Protein AF-A0A2D5QQC6-F1 (afdb_monomer)

Solvent-accessible surface area (backbone atoms only — not comparable to full-atom values): 22600 Å² total; per-residue (Å²): 90,95,83,71,39,59,56,68,57,72,47,79,43,77,43,68,59,94,89,40,81,74,47,81,44,78,49,66,52,70,92,42,53,77,50,35,52,74,80,36,96,44,46,84,34,50,34,31,38,30,56,65,24,43,59,40,80,89,35,53,82,43,45,42,65,76,37,64,68,91,64,77,78,57,64,73,56,48,54,53,12,51,55,52,52,50,60,74,73,42,96,61,93,65,66,60,64,65,59,44,46,57,54,28,33,55,71,55,41,37,48,46,50,36,48,35,35,73,42,38,30,29,59,21,40,38,29,47,14,12,33,30,30,40,36,36,57,81,55,97,45,38,31,40,65,26,70,40,80,72,80,70,37,50,58,80,76,45,59,30,83,88,89,45,75,48,64,68,72,53,52,47,50,20,59,67,49,34,55,34,53,74,34,71,69,42,31,49,52,38,52,52,46,36,51,48,37,53,72,76,63,61,45,52,69,63,54,51,50,52,49,52,62,52,46,73,73,46,45,88,80,42,56,72,74,54,36,52,52,53,52,56,54,48,49,50,38,49,52,41,55,69,47,46,59,60,58,26,46,64,48,52,77,77,41,82,82,83,84,81,75,76,73,81,59,75,59,63,73,52,50,42,87,26,38,36,40,39,36,39,42,34,30,28,26,67,36,27,85,60,97,54,38,66,80,42,16,32,50,48,72,45,43,35,48,77,93,40,76,59,64,67,78,44,38,17,14,22,26,21,60,25,88,91,45,77,81,34,24,33,38,40,37,41,31,34,55,55,95,57,38,36,38,35,41,40,36,56,38,54,69,86,63,49,35,62,44,76,44,76,33,29,59,88,66,68,29,34,39,32,29,43,36,31,76,83,80,70,46,75,45,81,54,33,39,32,49,30,45,36,41,34,30,75,36,35,38,82,49,87,63,29,57,30,30,33,37,42,40,33,36,28,29,22,56,59,88,83,83,133

Secondary structure (DSSP, 8-state):
-TTS-----EEEEEEEETTEEEEEEEEEPP-SHHHHHHH-S-SSSEEEEESS--SSGGGGGG-EE-SSTTS---HHHHHHHHHHHHHHH-SS---HHHHHHTTB-HHHHHHHHHHHHHTT-TTSHHHHS-SEEEEE-SSSS-BEEEE--GGG-S-SS-EETTTEEPPSS----SHHHHHHHHSHHHHHHHHHHHHHHHHHT--HHHHHHHHHHHHTTTGGGS-HHHHHHHHHHHHHHHHHHHHHHHHHHHHHTT-PPP--PPPPPGGGTS-EEEEEEEEEEEEEBT--S-S-TTTTEEEEEEEEETTEEE---EE--EEEE-SS-TTSEEEEEEEEEETTEEEEEEEEE-GGG-SSEEEE--TTTT-EEEEEEETTTTEEEEEEEEEEEEEEEEE---STT-EEEEEEEEEEE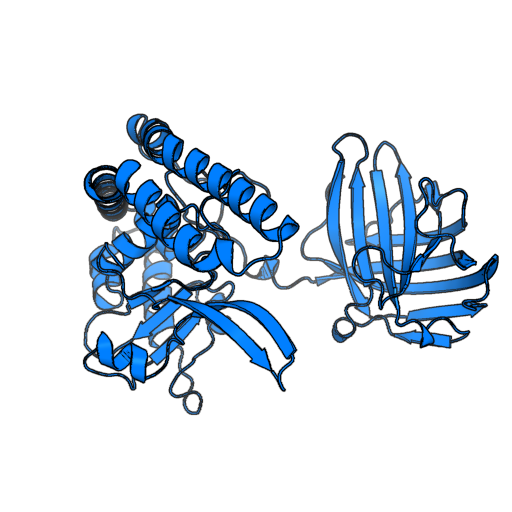ESSPPP-

Foldseek 3Di:
DVLPALEWDKDKDFDDDPNDTPAIDIDTDDPALVSCVVPAVASQFWKWFWALAALAPVRLVRIDTPHPNVDDDSVLSPQLNVLLVCCVVDPDDDPSVVSQQQEAPLLSVLLVFLVCLLFLVLQWCLNRNHQWMWTDRPDRDYIGIYGGDSPPTLADDSDHPPPDRDQSQGGHLHSVRVVLCVDPVSVVSSVVSNVCCLPPPLDLVVVLVVLVVRLVVHLVRDDPVVNVVSVVVSVSSSVSSVCSSVSNCVAPVVPPDDDDDDHDDPLLVFWDQFWKKKWKKKFFEPQPPDPDQQVGIFIDMWTGGNNDTQAFPTKGWYKYQDPVDNQKIWIWIWTDRDDQKIKIKIFIDGQVRQAFAKDWQAPVVQGIFIWMAGPVVRDIGTFKGFHTWIWGFRGGDNPGGGMTITITITGITGSDDDDD

pLDDT: mean 90.07, std 10.18, range [41.94, 98.5]

Radius of gyration: 25.65 Å; Cα contacts (8 Å, |Δi|>4): 843; chains: 1; bounding box: 66×49×63 Å

Structure (mmCIF, N/CA/C/O backbone):
data_AF-A0A2D5QQC6-F1
#
_entry.id   AF-A0A2D5QQC6-F1
#
loop_
_atom_site.group_PDB
_atom_site.id
_atom_site.type_symbol
_atom_site.label_atom_id
_atom_site.label_alt_id
_atom_site.label_comp_id
_atom_site.label_asym_id
_atom_site.label_entity_id
_atom_site.label_seq_id
_atom_site.pdbx_PDB_ins_code
_atom_site.Cartn_x
_atom_site.Cartn_y
_atom_site.Cartn_z
_atom_site.occupancy
_atom_site.B_iso_or_equiv
_atom_site.auth_seq_id
_atom_site.auth_comp_id
_atom_site.auth_asym_id
_atom_site.auth_atom_id
_atom_site.pdbx_PDB_model_num
ATOM 1 N N . ARG A 1 1 ? -14.910 -9.070 6.232 1.00 89.81 1 ARG A N 1
ATOM 2 C CA . ARG A 1 1 ? -16.342 -9.487 6.236 1.00 89.81 1 ARG A CA 1
ATOM 3 C C . ARG A 1 1 ? -16.798 -10.198 7.513 1.00 89.81 1 ARG A C 1
ATOM 5 O O . ARG A 1 1 ? -17.726 -9.690 8.118 1.00 89.81 1 ARG A O 1
ATOM 12 N N . GLN A 1 2 ? -16.225 -11.344 7.921 1.00 91.50 2 GLN A N 1
ATOM 13 C CA . GLN A 1 2 ? -16.710 -12.098 9.105 1.00 91.50 2 GLN A CA 1
ATOM 14 C C . GLN A 1 2 ? -16.711 -11.266 10.398 1.00 91.50 2 GLN A C 1
ATOM 16 O O . GLN A 1 2 ? -17.604 -11.413 11.219 1.00 91.50 2 GLN A O 1
ATOM 21 N N . VAL A 1 3 ? -15.769 -10.328 10.517 1.00 94.06 3 VAL A N 1
ATOM 22 C CA . VAL A 1 3 ? -15.649 -9.399 11.651 1.00 94.06 3 VAL A CA 1
ATOM 23 C C . VAL A 1 3 ? -16.558 -8.164 11.587 1.00 94.06 3 VAL A C 1
ATOM 25 O O . VAL A 1 3 ? -16.373 -7.240 12.370 1.00 94.06 3 VAL A O 1
ATOM 28 N N . GLY A 1 4 ? -17.512 -8.107 10.651 1.00 92.44 4 GLY A N 1
ATOM 29 C CA . GLY A 1 4 ? -18.480 -7.004 10.540 1.00 92.44 4 GLY A CA 1
ATOM 30 C C . GLY A 1 4 ? -18.023 -5.789 9.722 1.00 92.44 4 GLY A C 1
ATOM 31 O O . GLY A 1 4 ? -18.845 -4.937 9.396 1.00 92.44 4 GLY A O 1
ATOM 32 N N . ILE A 1 5 ? -16.755 -5.734 9.297 1.00 94.88 5 ILE A N 1
ATOM 33 C CA . ILE A 1 5 ? -16.263 -4.631 8.454 1.00 94.88 5 ILE A CA 1
ATOM 34 C C . ILE A 1 5 ? -16.926 -4.625 7.069 1.00 94.88 5 ILE A C 1
ATOM 36 O O . ILE A 1 5 ? -17.025 -5.667 6.394 1.00 94.88 5 ILE A O 1
ATOM 40 N N . VAL A 1 6 ? -17.325 -3.435 6.618 1.00 95.12 6 VAL A N 1
ATOM 41 C CA . VAL A 1 6 ? -17.791 -3.191 5.247 1.00 95.12 6 VAL A CA 1
ATOM 42 C C . VAL A 1 6 ? -16.640 -3.511 4.300 1.00 95.12 6 VAL A C 1
ATOM 44 O O . VAL A 1 6 ? -15.568 -2.933 4.396 1.00 95.12 6 VAL A O 1
ATOM 47 N N . SER A 1 7 ? -16.817 -4.502 3.428 1.00 96.19 7 SER A N 1
ATOM 48 C CA . SER A 1 7 ? -15.734 -4.979 2.560 1.00 96.19 7 SER A CA 1
ATOM 49 C C . SER A 1 7 ? -16.267 -5.558 1.245 1.00 96.19 7 SER A C 1
ATOM 51 O O . SER A 1 7 ? -17.350 -6.168 1.248 1.00 96.19 7 SER A O 1
ATOM 53 N N . PRO A 1 8 ? -15.533 -5.380 0.126 1.00 96.38 8 PRO A N 1
ATOM 54 C CA . PRO A 1 8 ? -15.863 -5.968 -1.170 1.00 96.38 8 PRO A CA 1
ATOM 55 C C . PRO A 1 8 ? -16.069 -7.479 -1.094 1.00 96.38 8 PRO A C 1
ATOM 57 O O . PRO A 1 8 ? -15.429 -8.190 -0.316 1.00 96.38 8 PRO A O 1
ATOM 60 N N . ARG A 1 9 ? -16.978 -7.994 -1.921 1.00 95.50 9 ARG A N 1
ATOM 61 C CA . ARG A 1 9 ? -17.029 -9.426 -2.228 1.00 95.50 9 ARG A CA 1
ATOM 62 C C . ARG A 1 9 ? -15.970 -9.762 -3.275 1.00 95.50 9 ARG A C 1
ATOM 64 O O . ARG A 1 9 ? -15.625 -8.925 -4.103 1.00 95.50 9 ARG A O 1
ATOM 71 N N . CYS A 1 10 ? -15.524 -11.008 -3.275 1.00 95.00 10 CYS A N 1
ATOM 72 C CA . CYS A 1 10 ? -14.714 -11.564 -4.347 1.00 95.00 10 CYS A CA 1
ATOM 73 C C . CYS A 1 10 ? -15.135 -13.006 -4.648 1.00 95.00 10 CYS A C 1
ATOM 75 O O . CYS A 1 10 ? -15.747 -13.679 -3.810 1.00 95.00 10 CYS A O 1
ATOM 77 N N . ASN A 1 11 ? -14.821 -13.455 -5.857 1.00 94.50 11 ASN A N 1
ATOM 78 C CA . ASN A 1 11 ? -14.920 -14.835 -6.324 1.00 94.50 11 ASN A CA 1
ATOM 79 C C . ASN A 1 11 ? -13.856 -15.086 -7.399 1.00 94.50 11 ASN A C 1
ATOM 81 O O . ASN A 1 11 ? -13.225 -14.148 -7.880 1.00 94.50 11 ASN A O 1
ATOM 85 N N . PHE A 1 12 ? -13.691 -16.340 -7.807 1.00 95.19 12 PHE A N 1
ATOM 86 C CA . PHE A 1 12 ? -12.912 -16.678 -8.995 1.00 95.19 12 PHE A CA 1
ATOM 87 C C . PHE A 1 12 ? -13.788 -16.640 -10.252 1.00 95.19 12 PHE A C 1
ATOM 89 O O . PHE A 1 12 ? -15.004 -16.852 -10.179 1.00 95.19 12 PHE A O 1
ATOM 96 N N . ALA A 1 13 ? -13.164 -16.366 -11.394 1.00 94.69 13 ALA A N 1
ATOM 97 C CA . ALA A 1 13 ? -13.768 -16.420 -12.717 1.00 94.69 13 ALA A CA 1
ATOM 98 C C . ALA A 1 13 ? -12.761 -16.977 -13.731 1.00 94.69 13 ALA A C 1
ATOM 100 O O . ALA A 1 13 ? -11.603 -16.571 -13.728 1.00 94.69 13 ALA A O 1
ATOM 101 N N . HIS A 1 14 ? -13.212 -17.853 -14.628 1.00 93.81 14 HIS A N 1
ATOM 102 C CA . HIS A 1 14 ? -12.428 -18.295 -15.783 1.00 93.81 14 HIS A CA 1
ATOM 103 C C . HIS A 1 14 ? -12.762 -17.407 -16.982 1.00 93.81 14 HIS A C 1
ATOM 105 O O . HIS A 1 14 ? -13.928 -17.300 -17.377 1.00 93.81 14 HIS A O 1
ATOM 111 N N . VAL A 1 15 ? -11.765 -16.701 -17.515 1.00 94.75 15 VAL A N 1
ATOM 112 C CA . VAL A 1 15 ? -11.970 -15.626 -18.492 1.00 94.75 15 VAL A CA 1
ATOM 113 C C . VAL A 1 15 ? -11.635 -16.081 -19.909 1.00 94.75 15 VAL A C 1
ATOM 115 O O . VAL A 1 15 ? -10.527 -16.528 -20.192 1.00 94.75 15 VAL A O 1
ATOM 118 N N . TYR A 1 16 ? -12.585 -15.860 -20.822 1.00 94.88 16 TYR A N 1
ATOM 119 C CA . TYR A 1 16 ? -12.421 -16.054 -22.262 1.00 94.88 16 TYR A CA 1
ATOM 120 C C . TYR A 1 16 ? -12.662 -14.738 -23.007 1.00 94.88 16 TYR A C 1
ATOM 122 O O . TYR A 1 16 ? -13.670 -14.067 -22.776 1.00 94.88 16 TYR A O 1
ATOM 130 N N . ILE A 1 17 ? -11.773 -14.377 -23.937 1.00 96.12 17 ILE A N 1
ATOM 131 C CA . ILE A 1 17 ? -11.934 -13.205 -24.813 1.00 96.12 17 ILE A CA 1
ATOM 132 C C . ILE A 1 17 ? -11.792 -13.665 -26.262 1.00 96.12 17 ILE A C 1
ATOM 134 O O . ILE A 1 17 ? -10.731 -14.134 -26.660 1.00 96.12 17 ILE A O 1
ATOM 138 N N . ASN A 1 18 ? -12.853 -13.509 -27.065 1.00 96.88 18 ASN A N 1
ATOM 139 C CA . ASN A 1 18 ? -12.906 -13.977 -28.460 1.00 96.88 18 ASN A CA 1
ATOM 140 C C . ASN A 1 18 ? -12.480 -15.451 -28.602 1.00 96.88 18 ASN A C 1
ATOM 142 O O . ASN A 1 18 ? -11.606 -15.773 -29.404 1.00 96.88 18 ASN A O 1
ATOM 146 N N . ASP A 1 19 ? -13.061 -16.318 -27.768 1.00 95.12 19 ASP A N 1
ATOM 147 C CA . ASP A 1 19 ? -12.779 -17.761 -27.698 1.00 95.12 19 ASP A CA 1
ATOM 148 C C . ASP A 1 19 ? -11.336 -18.136 -27.307 1.00 95.12 19 ASP A C 1
ATOM 150 O O . ASP A 1 19 ? -10.975 -19.312 -27.315 1.00 95.12 19 ASP A O 1
ATOM 154 N N . ARG A 1 20 ? -10.504 -17.160 -26.922 1.00 95.00 20 ARG A N 1
ATOM 155 C CA . ARG A 1 20 ? -9.181 -17.401 -26.345 1.00 95.00 20 ARG A CA 1
ATOM 156 C C . ARG A 1 20 ? -9.286 -17.476 -24.828 1.00 95.00 20 ARG A C 1
ATOM 158 O O . ARG A 1 20 ? -9.841 -16.569 -24.214 1.00 95.00 20 ARG A O 1
ATOM 165 N N . ASP A 1 21 ? -8.725 -18.534 -24.259 1.00 91.00 21 ASP A N 1
ATOM 166 C CA . ASP A 1 21 ? -8.597 -18.731 -22.816 1.00 91.00 21 ASP A CA 1
ATOM 167 C C . ASP A 1 21 ? -7.512 -17.805 -22.238 1.00 91.00 21 ASP A C 1
ATOM 169 O O . ASP A 1 21 ? -6.391 -17.764 -22.755 1.00 91.00 21 ASP A O 1
ATOM 173 N N . TYR A 1 22 ? -7.864 -17.029 -21.212 1.00 90.88 22 TYR A N 1
ATOM 174 C CA . TYR A 1 22 ? -6.952 -16.164 -20.454 1.00 90.88 22 TYR A CA 1
ATOM 175 C C . TYR A 1 22 ? -6.676 -16.703 -19.040 1.00 90.88 22 TYR A C 1
ATOM 177 O O . TYR A 1 22 ? -5.851 -16.129 -18.332 1.00 90.88 22 TYR A O 1
ATOM 185 N N . GLY A 1 23 ? -7.327 -17.797 -18.639 1.00 90.62 23 GLY A N 1
ATOM 186 C CA . GLY A 1 23 ? -7.147 -18.456 -17.351 1.00 90.62 23 GLY A CA 1
ATOM 187 C C . GLY A 1 23 ? -8.045 -17.924 -16.234 1.00 90.62 23 GLY A C 1
ATOM 188 O O . GLY A 1 23 ? -9.077 -17.278 -16.462 1.00 90.62 23 GLY A O 1
ATOM 189 N N . ILE A 1 24 ? -7.647 -18.239 -15.002 1.00 92.19 24 ILE A N 1
ATOM 190 C CA . ILE A 1 24 ? -8.373 -17.903 -13.776 1.00 92.19 24 ILE A CA 1
ATOM 191 C C . ILE A 1 24 ? -8.017 -16.492 -13.302 1.00 92.19 24 ILE A C 1
ATOM 193 O O . ILE A 1 24 ? -6.852 -16.130 -13.177 1.00 92.19 24 ILE A O 1
ATOM 197 N N . PHE A 1 25 ? -9.045 -15.713 -12.978 1.00 93.62 25 PHE A N 1
ATOM 198 C CA . PHE A 1 25 ? -8.956 -14.374 -12.406 1.00 93.62 25 PHE A CA 1
ATOM 199 C C . PHE A 1 25 ? -9.717 -14.306 -11.085 1.00 93.62 25 PHE A C 1
ATOM 201 O O . PHE A 1 25 ? -10.705 -15.014 -10.876 1.00 93.62 25 PHE A O 1
ATOM 208 N N . VAL A 1 26 ? -9.317 -13.376 -10.218 1.00 93.69 26 VAL A N 1
ATOM 209 C CA . VAL A 1 26 ? -10.146 -12.949 -9.088 1.00 93.69 26 VAL A CA 1
ATOM 210 C C . VAL A 1 26 ? -11.068 -11.828 -9.560 1.00 93.69 26 VAL A C 1
ATOM 212 O O . VAL A 1 26 ? -10.629 -10.749 -9.953 1.00 93.69 26 VAL A O 1
ATOM 215 N N . GLN A 1 27 ? -12.372 -12.070 -9.507 1.00 95.69 27 GLN A N 1
ATOM 216 C CA . GLN A 1 27 ? -13.390 -11.054 -9.714 1.00 95.69 27 GLN A CA 1
ATOM 217 C C . GLN A 1 27 ? -13.673 -10.366 -8.378 1.00 95.69 27 GLN A C 1
ATOM 219 O O . GLN A 1 27 ? -14.272 -10.948 -7.474 1.00 95.69 27 GLN A O 1
ATOM 224 N N . VAL A 1 28 ? -13.245 -9.111 -8.257 1.00 96.06 28 VAL A N 1
ATOM 225 C CA . VAL A 1 28 ? -13.461 -8.285 -7.064 1.00 96.06 28 VAL A CA 1
ATOM 226 C C . VAL A 1 28 ? -14.602 -7.305 -7.314 1.00 96.06 28 VAL A C 1
ATOM 228 O O . VAL A 1 28 ? -14.688 -6.657 -8.358 1.00 96.06 28 VAL A O 1
ATOM 231 N N . GLU A 1 29 ? -15.511 -7.197 -6.353 1.00 96.69 29 GLU A N 1
ATOM 232 C CA . GLU A 1 29 ? -16.622 -6.261 -6.411 1.00 96.69 29 GLU A CA 1
ATOM 233 C C . GLU A 1 29 ? -16.129 -4.809 -6.393 1.00 96.69 29 GLU A C 1
ATOM 235 O O . GLU A 1 29 ? -15.423 -4.384 -5.482 1.00 96.69 29 GLU A O 1
ATOM 240 N N . SER A 1 30 ? -16.555 -4.013 -7.374 1.00 94.81 30 SER A N 1
ATOM 241 C CA . SER A 1 30 ? -16.247 -2.584 -7.384 1.00 94.81 30 SER A CA 1
ATOM 242 C C . SER A 1 30 ? -17.011 -1.837 -6.288 1.00 94.81 30 SER A C 1
ATOM 244 O O . SER A 1 30 ? -18.243 -1.898 -6.226 1.00 94.81 30 SER A O 1
ATOM 246 N N . VAL A 1 31 ? -16.297 -1.036 -5.498 1.00 95.88 31 VAL A N 1
ATOM 247 C CA . VAL A 1 31 ? -16.889 -0.136 -4.498 1.00 95.88 31 VAL A CA 1
ATOM 248 C C . VAL A 1 31 ? -17.497 1.077 -5.207 1.00 95.88 31 VAL A C 1
ATOM 250 O O . VAL A 1 31 ? -16.844 2.078 -5.479 1.00 95.88 31 VAL A O 1
ATOM 253 N N . LYS A 1 32 ? -18.765 0.941 -5.599 1.00 93.56 32 LYS A N 1
ATOM 254 C CA . LYS A 1 32 ? -19.583 1.970 -6.266 1.00 93.56 32 LYS A CA 1
ATOM 255 C C . LYS A 1 32 ? -20.976 2.013 -5.638 1.00 93.56 32 LYS A C 1
ATOM 257 O O . LYS A 1 32 ? -21.285 1.211 -4.761 1.00 93.56 32 LYS A O 1
ATOM 262 N N . LYS A 1 33 ? -21.870 2.875 -6.139 1.00 92.62 33 LYS A N 1
ATOM 263 C CA . LYS A 1 33 ? -23.250 3.020 -5.628 1.00 92.62 33 LYS A CA 1
ATOM 264 C C . LYS A 1 33 ? -23.975 1.691 -5.317 1.00 92.62 33 LYS A C 1
ATOM 266 O O . LYS A 1 33 ? -24.584 1.616 -4.257 1.00 92.62 33 LYS A O 1
ATOM 271 N N . PRO A 1 34 ? -23.921 0.623 -6.148 1.00 94.06 34 PRO A N 1
ATOM 272 C CA . PRO A 1 34 ? -24.571 -0.650 -5.807 1.00 94.06 34 PRO A CA 1
ATOM 273 C C . PRO A 1 34 ? -23.999 -1.337 -4.560 1.00 94.06 34 PRO A C 1
ATOM 275 O O . PRO A 1 34 ? -24.757 -1.919 -3.788 1.00 94.06 34 PRO A O 1
ATOM 278 N N . PHE A 1 35 ? -22.681 -1.260 -4.362 1.00 95.88 35 PHE A N 1
ATOM 279 C CA . PHE A 1 35 ? -22.026 -1.732 -3.147 1.00 95.88 35 PHE A CA 1
ATOM 280 C C . PHE A 1 35 ? -22.485 -0.901 -1.946 1.00 95.88 35 PHE A C 1
ATOM 282 O O . PHE A 1 35 ? -22.924 -1.465 -0.949 1.00 95.88 35 PHE A O 1
ATOM 289 N N . LEU A 1 36 ? -22.456 0.430 -2.075 1.00 94.44 36 LEU A N 1
ATOM 290 C CA . LEU A 1 36 ? -22.806 1.353 -0.993 1.00 94.44 36 LEU A CA 1
ATOM 291 C C . LEU A 1 36 ? -24.255 1.152 -0.523 1.00 94.44 36 LEU A C 1
ATOM 293 O O . LEU A 1 36 ? -24.480 0.958 0.665 1.00 94.44 36 LEU A O 1
ATOM 297 N N . LYS A 1 37 ? -25.217 1.027 -1.450 1.00 92.94 37 LYS A N 1
ATOM 298 C CA . LYS A 1 37 ? -26.640 0.745 -1.144 1.00 92.94 37 LYS A CA 1
ATOM 299 C C . LYS A 1 37 ? -26.881 -0.525 -0.331 1.00 92.94 37 LYS A C 1
ATOM 301 O O . LYS A 1 37 ? -27.972 -0.713 0.196 1.00 92.94 37 LYS A O 1
ATOM 306 N N . ARG A 1 38 ? -25.923 -1.456 -0.305 1.00 92.69 38 ARG A N 1
ATOM 307 C CA . ARG A 1 38 ? -26.055 -2.697 0.462 1.00 92.69 38 ARG A CA 1
ATOM 308 C C . ARG A 1 38 ? -25.719 -2.511 1.940 1.00 92.69 38 ARG A C 1
ATOM 310 O O . ARG A 1 38 ? -26.203 -3.297 2.749 1.00 92.69 38 ARG A O 1
ATOM 317 N N . PHE A 1 39 ? -24.873 -1.541 2.269 1.00 91.00 39 PHE A N 1
ATOM 318 C CA . PHE A 1 39 ? -24.354 -1.343 3.623 1.00 91.00 39 PHE A CA 1
ATOM 319 C C . PHE A 1 39 ? -24.833 -0.043 4.263 1.00 91.00 39 PHE A C 1
ATOM 321 O O . PHE A 1 39 ? -24.924 0.017 5.483 1.00 91.00 39 PHE A O 1
ATOM 328 N N . PHE A 1 40 ? -25.167 0.959 3.453 1.00 90.44 40 PHE A N 1
ATOM 329 C CA . PHE A 1 40 ? -25.510 2.302 3.901 1.00 90.44 40 PHE A CA 1
ATOM 330 C C . PHE A 1 40 ? -26.911 2.684 3.432 1.00 90.44 40 PHE A C 1
ATOM 332 O O . PHE A 1 40 ? -27.372 2.231 2.379 1.00 90.44 40 PHE A O 1
ATOM 339 N N . GLU A 1 41 ? -27.584 3.518 4.224 1.00 84.31 41 GLU A N 1
ATOM 340 C CA . GLU A 1 41 ? -28.902 4.060 3.873 1.00 84.31 41 GLU A CA 1
ATOM 341 C C . GLU A 1 41 ? -28.794 4.960 2.637 1.00 84.31 41 GLU A C 1
ATOM 343 O O . GLU A 1 41 ? -29.549 4.795 1.676 1.00 84.31 41 GLU A O 1
ATOM 348 N N . GLU A 1 42 ? -27.787 5.834 2.633 1.00 85.00 42 GLU A N 1
ATOM 349 C CA . GLU A 1 42 ? -27.465 6.722 1.524 1.00 85.00 42 GLU A CA 1
ATOM 350 C C . GLU A 1 42 ? -26.280 6.180 0.727 1.00 85.00 42 GLU A C 1
ATOM 352 O O . GLU A 1 42 ? -25.241 5.815 1.276 1.00 85.00 42 GLU A O 1
ATOM 357 N N . ALA A 1 43 ? -26.420 6.145 -0.598 1.00 88.31 43 ALA A N 1
ATOM 358 C CA . ALA A 1 43 ? -25.377 5.680 -1.522 1.00 88.31 43 ALA A CA 1
ATOM 359 C C . ALA A 1 43 ? -24.819 6.784 -2.429 1.00 88.31 43 ALA A C 1
ATOM 361 O O . ALA A 1 43 ? -24.002 6.504 -3.311 1.00 88.31 43 ALA A O 1
ATOM 362 N N . ASP A 1 44 ? -25.310 8.008 -2.239 1.00 87.31 44 ASP A N 1
ATOM 363 C CA . ASP A 1 44 ? -24.882 9.217 -2.941 1.00 87.31 44 ASP A CA 1
ATOM 364 C C . ASP A 1 44 ? -23.955 10.089 -2.069 1.00 87.31 44 ASP A C 1
ATOM 366 O O . ASP A 1 44 ? -23.652 11.222 -2.440 1.00 87.31 44 ASP A O 1
ATOM 370 N N . GLY A 1 45 ? -23.480 9.551 -0.940 1.00 91.75 45 GLY A N 1
ATOM 371 C CA . GLY A 1 45 ? -22.485 10.173 -0.073 1.00 91.75 45 GLY A CA 1
ATOM 372 C C . GLY A 1 45 ? -21.094 10.268 -0.707 1.00 91.75 45 GLY A C 1
ATOM 373 O O . GLY A 1 45 ? -20.894 9.974 -1.895 1.00 91.75 45 GLY A O 1
ATOM 374 N N . LEU A 1 46 ? -20.114 10.692 0.086 1.00 94.25 46 LEU A N 1
ATOM 375 C CA . LEU A 1 46 ? -18.760 10.980 -0.383 1.00 94.25 46 LEU A CA 1
ATOM 376 C C . LEU A 1 46 ? -17.863 9.759 -0.169 1.00 94.25 46 LEU A C 1
ATOM 378 O O . LEU A 1 46 ? -17.599 9.352 0.956 1.00 94.25 46 LEU A O 1
ATOM 382 N N . LEU A 1 47 ? -17.410 9.155 -1.265 1.00 96.31 47 LEU A N 1
ATOM 383 C CA . LEU A 1 47 ? -16.456 8.054 -1.261 1.00 96.31 47 LEU A CA 1
ATOM 384 C C . LEU A 1 47 ? -15.093 8.585 -1.684 1.00 96.31 47 LEU A C 1
ATOM 386 O O . LEU A 1 47 ? -14.974 9.158 -2.767 1.00 96.31 47 LEU A O 1
ATOM 390 N N . TYR A 1 48 ? -14.071 8.317 -0.886 1.00 97.50 48 TYR A N 1
ATOM 391 C CA . TYR A 1 48 ? -12.687 8.646 -1.199 1.00 97.50 48 TYR A CA 1
ATOM 392 C C . TYR A 1 48 ? -11.850 7.375 -1.238 1.00 97.50 48 TYR A C 1
ATOM 394 O O . TYR A 1 48 ? -12.036 6.482 -0.419 1.00 97.50 48 TYR A O 1
ATOM 402 N N . GLU A 1 49 ? -10.931 7.290 -2.190 1.00 97.88 49 GLU A N 1
ATOM 403 C CA . GLU A 1 49 ? -9.848 6.308 -2.208 1.00 97.88 49 GLU A CA 1
ATOM 404 C C . GLU A 1 49 ? -8.584 6.978 -1.674 1.00 97.88 49 GLU A C 1
ATOM 406 O O . GLU A 1 49 ? -8.224 8.067 -2.130 1.00 97.88 49 GLU A O 1
ATOM 411 N N . GLY A 1 50 ? -7.937 6.331 -0.710 1.00 95.81 50 GLY A N 1
ATOM 412 C CA . GLY A 1 50 ? -6.623 6.715 -0.226 1.00 95.81 50 GLY A CA 1
ATOM 413 C C . GLY A 1 50 ? -5.535 5.979 -0.999 1.00 95.81 50 GLY A C 1
ATOM 414 O O . GLY A 1 50 ? -5.543 4.751 -1.089 1.00 95.81 50 GLY A O 1
ATOM 415 N N . THR A 1 51 ? -4.591 6.730 -1.554 1.00 89.44 51 THR A N 1
ATOM 416 C CA . THR A 1 51 ? -3.375 6.203 -2.175 1.00 89.44 51 THR A CA 1
ATOM 417 C C . THR A 1 51 ? -2.206 6.962 -1.595 1.00 89.44 51 THR A C 1
ATOM 419 O O . THR A 1 51 ? -1.931 8.084 -2.019 1.00 89.44 51 THR A O 1
ATOM 422 N N . ILE A 1 52 ? -1.539 6.358 -0.609 1.00 89.50 52 ILE A N 1
ATOM 423 C CA . ILE A 1 52 ? -0.529 7.057 0.189 1.00 89.50 52 ILE A CA 1
ATOM 424 C C . ILE A 1 52 ? -1.144 8.351 0.766 1.00 89.50 52 ILE A C 1
ATOM 426 O O . ILE A 1 52 ? -0.693 9.473 0.531 1.00 89.50 52 ILE A O 1
ATOM 430 N N . SER A 1 53 ? -2.260 8.176 1.466 1.00 93.69 53 SER A N 1
ATOM 431 C CA . SER A 1 53 ? -3.140 9.225 1.952 1.00 93.69 53 SER A CA 1
ATOM 432 C C . SER A 1 53 ? -3.338 9.137 3.447 1.00 93.69 53 SER A C 1
ATOM 434 O O . SER A 1 53 ? -3.621 8.075 3.995 1.00 93.69 53 SER A O 1
ATOM 436 N N . ASP A 1 54 ? -3.249 10.283 4.107 1.00 95.31 54 ASP A N 1
ATOM 437 C CA . ASP A 1 54 ? -3.363 10.368 5.554 1.00 95.31 54 ASP A CA 1
ATOM 438 C C . ASP A 1 54 ? -4.098 11.640 5.980 1.00 95.31 54 ASP A C 1
ATOM 440 O O . ASP A 1 54 ? -4.137 12.628 5.243 1.00 95.31 54 ASP A O 1
ATOM 444 N N . PHE A 1 55 ? -4.671 11.626 7.182 1.00 96.19 55 PHE A N 1
ATOM 445 C CA . PHE A 1 55 ? -5.478 12.724 7.721 1.00 96.19 55 PHE A CA 1
ATOM 446 C C . PHE A 1 55 ? -4.591 13.801 8.348 1.00 96.19 55 PHE A C 1
ATOM 448 O O . PHE A 1 55 ? -4.622 14.053 9.547 1.00 96.19 55 PHE A O 1
ATOM 455 N N . ARG A 1 56 ? -3.767 14.419 7.506 1.00 93.44 56 ARG A N 1
ATOM 456 C CA . ARG A 1 56 ? -2.931 15.582 7.818 1.00 93.44 56 ARG A CA 1
ATOM 457 C C . ARG A 1 56 ? -3.224 16.646 6.779 1.00 93.44 56 ARG A C 1
ATOM 459 O O . ARG A 1 56 ? -3.347 16.300 5.605 1.00 93.44 56 ARG A O 1
ATOM 466 N N . THR A 1 57 ? -3.319 17.915 7.167 1.00 90.94 57 THR A N 1
ATOM 467 C CA . THR A 1 57 ? -3.776 18.994 6.273 1.00 90.94 57 THR A CA 1
ATOM 468 C C . THR A 1 57 ? -3.035 19.015 4.932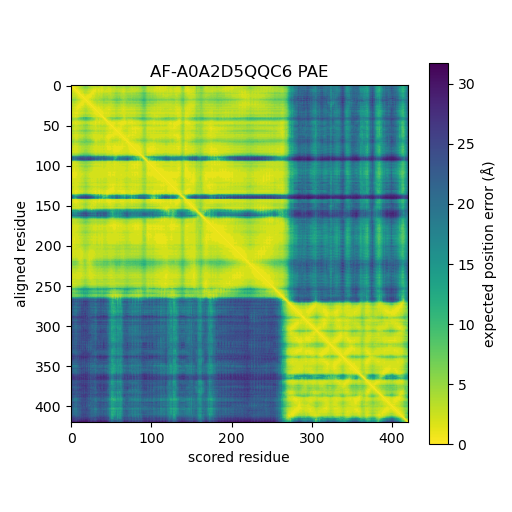 1.00 90.94 57 THR A C 1
ATOM 470 O O . THR A 1 57 ? -3.675 19.105 3.884 1.00 90.94 57 THR A O 1
ATOM 473 N N . ASP A 1 58 ? -1.711 18.839 4.940 1.00 88.25 58 ASP A N 1
ATOM 474 C CA . ASP A 1 58 ? -0.898 18.847 3.716 1.00 88.25 58 ASP A CA 1
ATOM 475 C C . ASP A 1 58 ? -1.077 17.588 2.844 1.00 88.25 58 ASP A C 1
ATOM 477 O O . ASP A 1 58 ? -0.759 17.604 1.657 1.00 88.25 58 ASP A O 1
ATOM 481 N N . TRP A 1 59 ? -1.606 16.497 3.402 1.00 92.38 59 TRP A N 1
ATOM 482 C CA . TRP A 1 59 ? -1.788 15.208 2.725 1.00 92.38 59 TRP A CA 1
ATOM 483 C C . TRP A 1 59 ? -3.170 15.027 2.108 1.00 92.38 59 TRP A C 1
ATOM 485 O O . TRP A 1 59 ? -3.349 14.123 1.292 1.00 92.38 59 TRP A O 1
ATOM 495 N N . LEU A 1 60 ? -4.144 15.880 2.439 1.00 92.56 60 LEU A N 1
ATOM 496 C CA . LEU A 1 60 ? -5.533 15.711 1.995 1.00 92.56 60 LEU A CA 1
ATOM 497 C C . LEU A 1 60 ? -5.679 15.677 0.464 1.00 92.56 60 LEU A C 1
ATOM 499 O O . LEU A 1 60 ? -6.562 15.001 -0.055 1.00 92.56 60 LEU A O 1
ATOM 503 N N . GLY A 1 61 ? -4.769 16.329 -0.268 1.00 89.19 61 GLY A N 1
ATOM 504 C CA . GLY A 1 61 ? -4.745 16.315 -1.735 1.00 89.19 61 GLY A CA 1
ATOM 505 C C . GLY A 1 61 ? -4.406 14.960 -2.373 1.00 89.19 61 GLY A C 1
ATOM 506 O O . GLY A 1 61 ? -4.530 14.821 -3.587 1.00 89.19 61 GLY A O 1
ATOM 507 N N . THR A 1 62 ? -3.975 13.970 -1.588 1.00 91.12 62 THR A N 1
ATOM 508 C CA . THR A 1 62 ? -3.691 12.606 -2.072 1.00 91.12 62 THR A CA 1
ATOM 509 C C . THR A 1 62 ? -4.945 11.732 -2.158 1.00 91.12 62 THR A C 1
ATOM 511 O O . THR A 1 62 ? -4.942 10.734 -2.876 1.00 91.12 62 THR A O 1
ATOM 514 N N . PHE A 1 63 ? -6.033 12.104 -1.474 1.00 95.50 63 PHE A N 1
ATOM 515 C CA . PHE A 1 63 ? -7.293 11.374 -1.556 1.00 95.50 63 PHE A CA 1
ATOM 516 C C . PHE A 1 63 ? -7.977 11.627 -2.897 1.00 95.50 63 PHE A C 1
ATOM 518 O O . PHE A 1 63 ? -8.159 12.767 -3.330 1.00 95.50 63 PHE A O 1
ATOM 525 N N . ARG A 1 64 ? -8.448 10.556 -3.536 1.00 95.44 64 ARG A N 1
ATOM 526 C CA . ARG A 1 64 ? -9.240 10.647 -4.761 1.00 95.44 64 ARG A CA 1
ATOM 527 C C . ARG A 1 64 ? -10.714 10.434 -4.462 1.00 95.44 64 ARG A C 1
ATOM 529 O O . ARG A 1 64 ? -11.128 9.324 -4.142 1.00 95.44 64 ARG A O 1
ATOM 536 N N . GLN A 1 65 ? -11.528 11.464 -4.663 1.00 95.31 65 GLN A N 1
ATOM 537 C CA . GLN A 1 65 ? -12.982 11.330 -4.593 1.00 95.31 65 GLN A CA 1
ATOM 538 C C . GLN A 1 65 ? -13.499 10.443 -5.748 1.00 95.31 65 GLN A C 1
ATOM 540 O O . GLN A 1 65 ? -13.078 10.586 -6.896 1.00 95.31 65 GLN A O 1
ATOM 545 N N . LYS A 1 66 ? -14.377 9.484 -5.436 1.00 94.38 66 LYS A N 1
ATOM 546 C CA . LYS A 1 66 ? -14.909 8.439 -6.339 1.00 94.38 66 LYS A CA 1
ATOM 547 C C . LYS A 1 66 ? -16.414 8.554 -6.593 1.00 94.38 66 LYS A C 1
ATOM 549 O O . LYS A 1 66 ? -16.968 7.813 -7.407 1.00 94.38 66 LYS A O 1
ATOM 554 N N . THR A 1 67 ? -17.092 9.442 -5.875 1.00 92.50 67 THR A N 1
ATOM 555 C CA . THR A 1 67 ? -18.502 9.805 -6.065 1.00 92.50 67 THR A CA 1
ATOM 556 C C . THR A 1 67 ? -18.622 11.321 -6.108 1.00 92.50 67 THR A C 1
ATOM 558 O O . THR A 1 67 ? -17.795 12.014 -5.533 1.00 92.50 67 THR A O 1
ATOM 561 N N . ASN A 1 68 ? -19.634 11.860 -6.791 1.00 90.50 68 ASN A N 1
ATOM 562 C CA . ASN A 1 68 ? -19.842 13.313 -6.894 1.00 90.50 68 ASN A CA 1
ATOM 563 C C . ASN A 1 68 ? -18.582 14.066 -7.390 1.00 90.50 68 ASN A C 1
ATOM 565 O O . ASN A 1 68 ? -18.257 15.139 -6.895 1.00 90.50 68 ASN A O 1
ATOM 569 N N . GLU A 1 69 ? -17.839 13.472 -8.336 1.00 90.38 69 GLU A N 1
ATOM 570 C CA . GLU A 1 69 ? -16.544 13.979 -8.838 1.00 90.38 69 GLU A CA 1
ATOM 571 C C . GLU A 1 69 ? -16.645 15.368 -9.503 1.00 90.38 69 GLU A C 1
ATOM 573 O O . GLU A 1 69 ? -15.647 16.066 -9.655 1.00 90.38 69 GLU A O 1
ATOM 578 N N . ASP A 1 70 ? -17.850 15.784 -9.890 1.00 92.19 70 ASP A N 1
ATOM 579 C CA . ASP A 1 70 ? -18.172 17.112 -10.414 1.00 92.19 70 ASP A CA 1
ATOM 580 C C . ASP A 1 70 ? -18.286 18.197 -9.326 1.00 92.19 70 ASP A C 1
ATOM 582 O O . ASP A 1 70 ? -18.258 19.388 -9.639 1.00 92.19 70 ASP A O 1
ATOM 586 N N . MET A 1 71 ? -18.372 17.797 -8.055 1.00 91.75 71 MET A N 1
ATOM 587 C CA . MET A 1 71 ? -18.399 18.664 -6.875 1.00 91.75 71 MET A CA 1
ATOM 588 C C . MET A 1 71 ? -17.379 18.164 -5.837 1.00 91.75 71 MET A C 1
ATOM 590 O O . MET A 1 71 ? -17.765 17.620 -4.797 1.00 91.75 71 MET A O 1
ATOM 594 N N . PRO A 1 72 ? -16.070 18.302 -6.116 1.00 92.12 72 PRO A N 1
ATOM 595 C CA . PRO A 1 72 ? -15.038 17.833 -5.206 1.00 92.12 72 PRO A CA 1
ATOM 596 C C . PRO A 1 72 ? -15.056 18.628 -3.897 1.00 92.12 72 PRO A C 1
ATOM 598 O O . PRO A 1 72 ? -15.168 19.856 -3.902 1.00 92.12 72 PRO A O 1
ATOM 601 N N . THR A 1 73 ? -14.908 17.928 -2.778 1.00 93.62 73 THR A N 1
ATOM 602 C CA . THR A 1 73 ? -14.771 18.523 -1.445 1.00 93.62 73 THR A CA 1
ATOM 603 C C . THR A 1 73 ? -13.869 17.652 -0.581 1.00 93.62 73 THR A C 1
ATOM 605 O O . THR A 1 73 ? -13.899 16.430 -0.692 1.00 93.62 73 THR A O 1
ATOM 608 N N . ASP A 1 74 ? -13.077 18.273 0.289 1.00 94.19 74 ASP A N 1
ATOM 609 C CA . ASP A 1 74 ? -12.281 17.588 1.311 1.00 94.19 74 ASP A CA 1
ATOM 610 C C . ASP A 1 74 ? -12.763 17.890 2.736 1.00 94.19 74 ASP A C 1
ATOM 612 O O . ASP A 1 74 ? -12.101 17.507 3.696 1.00 94.19 74 ASP A O 1
ATOM 616 N N . GLU A 1 75 ? -13.913 18.555 2.886 1.00 93.81 75 GLU A N 1
ATOM 617 C CA . GLU A 1 75 ? -14.430 19.016 4.179 1.00 93.81 75 GLU A CA 1
ATOM 618 C C . GLU A 1 75 ? -14.506 17.899 5.242 1.00 93.81 75 GLU A C 1
ATOM 620 O O . GLU A 1 75 ? -13.976 18.118 6.335 1.00 93.81 75 GLU A O 1
ATOM 625 N N . PRO A 1 76 ? -15.037 16.688 4.955 1.00 93.38 76 PRO A N 1
ATOM 626 C CA . PRO A 1 76 ? -15.055 15.608 5.945 1.00 93.38 76 PRO A CA 1
ATOM 627 C C . PRO A 1 76 ? -13.645 15.136 6.330 1.00 93.38 76 PRO A C 1
ATOM 629 O O . PRO A 1 76 ? -13.342 14.954 7.509 1.00 93.38 76 PRO A O 1
ATOM 632 N N . LEU A 1 77 ? -12.746 14.997 5.349 1.00 96.12 77 LEU A N 1
ATOM 633 C CA . LEU A 1 77 ? -11.361 14.574 5.584 1.00 96.12 77 LEU A CA 1
ATOM 634 C C . LEU A 1 77 ? -10.599 15.615 6.418 1.00 96.12 77 LEU A C 1
ATOM 636 O O . LEU A 1 77 ? -9.830 15.271 7.316 1.00 96.12 77 LEU A O 1
ATOM 640 N N . ARG A 1 78 ? -10.850 16.900 6.148 1.00 96.06 78 ARG A N 1
ATOM 641 C CA . ARG A 1 78 ? -10.282 18.033 6.877 1.00 96.06 78 ARG A CA 1
ATOM 642 C C . ARG A 1 78 ? -10.769 18.091 8.318 1.00 96.06 78 ARG A C 1
ATOM 644 O O . ARG A 1 78 ? -9.976 18.437 9.186 1.00 96.06 78 ARG A O 1
ATOM 651 N N . ALA A 1 79 ? -12.024 17.730 8.583 1.00 94.69 79 ALA A N 1
ATOM 652 C CA . ALA A 1 79 ? -12.543 17.647 9.945 1.00 94.69 79 ALA A CA 1
ATOM 653 C C . ALA A 1 79 ? -11.764 16.617 10.784 1.00 94.69 79 ALA A C 1
ATOM 655 O O . ALA A 1 79 ? -11.388 16.920 11.914 1.00 94.69 79 ALA A O 1
ATOM 656 N N . ILE A 1 80 ? -11.440 15.446 10.213 1.00 95.62 80 ILE A N 1
ATOM 657 C CA . ILE A 1 80 ? -10.567 14.463 10.878 1.00 95.62 80 ILE A CA 1
ATOM 658 C C . ILE A 1 80 ? -9.171 15.055 11.095 1.00 95.62 80 ILE A C 1
ATOM 660 O O . ILE A 1 80 ? -8.667 15.018 12.214 1.00 95.62 80 ILE A O 1
ATOM 664 N N . ALA A 1 81 ? -8.557 15.623 10.051 1.00 96.38 81 ALA A N 1
ATOM 665 C CA . ALA A 1 81 ? -7.203 16.172 10.147 1.00 96.38 81 ALA A CA 1
ATOM 666 C C . ALA A 1 81 ? -7.083 17.245 11.240 1.00 96.38 81 ALA A C 1
ATOM 668 O O . ALA A 1 81 ? -6.139 17.218 12.019 1.00 96.38 81 ALA A O 1
ATOM 669 N N . GLN A 1 82 ? -8.076 18.131 11.362 1.00 95.00 82 GLN A N 1
ATOM 670 C CA . GLN A 1 82 ? -8.108 19.158 12.405 1.00 95.00 82 GLN A CA 1
ATOM 671 C C . GLN A 1 82 ? -8.202 18.572 13.816 1.00 95.00 82 GLN A C 1
ATOM 673 O O . GLN A 1 82 ? -7.575 19.101 14.727 1.00 95.00 82 GLN A O 1
ATOM 678 N N . ILE A 1 83 ? -8.974 17.499 14.019 1.00 94.56 83 ILE A N 1
ATOM 679 C CA . ILE A 1 83 ? -9.039 16.817 15.320 1.00 94.56 83 ILE A CA 1
ATOM 680 C C . ILE A 1 83 ? -7.666 16.243 15.681 1.00 94.56 83 ILE A C 1
ATOM 682 O O . ILE A 1 83 ? -7.196 16.454 16.795 1.00 94.56 83 ILE A O 1
ATOM 686 N N . LEU A 1 84 ? -7.012 15.568 14.731 1.00 95.12 84 LEU A N 1
ATOM 687 C CA . LEU A 1 84 ? -5.693 14.973 14.949 1.00 95.12 84 LEU A CA 1
ATOM 688 C C . LEU A 1 84 ? -4.613 16.041 15.194 1.00 95.12 84 LEU A C 1
ATOM 690 O O . LEU A 1 84 ? -3.826 15.898 16.119 1.00 95.12 84 LEU A O 1
ATOM 694 N N . GLU A 1 85 ? -4.602 17.134 14.429 1.00 93.00 85 GLU A N 1
ATOM 695 C CA . GLU A 1 85 ? -3.655 18.246 14.610 1.00 93.00 85 GLU A CA 1
ATOM 696 C C . GLU A 1 85 ? -3.852 18.956 15.961 1.00 93.00 85 GLU A C 1
ATOM 698 O O . GLU A 1 85 ? -2.881 19.238 16.661 1.00 93.00 85 GLU A O 1
ATOM 703 N N . ASN A 1 86 ? -5.103 19.179 16.383 1.00 91.25 86 ASN A N 1
ATOM 704 C CA . ASN A 1 86 ? -5.403 19.784 17.684 1.00 91.25 86 ASN A CA 1
ATOM 705 C C . ASN A 1 86 ? -4.939 18.920 18.866 1.00 91.25 86 ASN A C 1
ATOM 707 O O . ASN A 1 86 ? -4.541 19.477 19.888 1.00 91.25 86 ASN A O 1
ATOM 711 N N . GLU A 1 87 ? -4.999 17.591 18.745 1.00 89.69 87 GLU A N 1
ATOM 712 C CA . GLU A 1 87 ? -4.466 16.668 19.757 1.00 89.69 87 GLU A CA 1
ATOM 713 C C . GLU A 1 87 ? -2.941 16.795 19.872 1.00 89.69 87 GLU A C 1
ATOM 715 O O . GLU A 1 87 ? -2.399 16.785 20.973 1.00 89.69 87 GLU A O 1
ATOM 720 N N . GLN A 1 88 ? -2.242 16.977 18.747 1.00 84.19 88 GLN A N 1
ATOM 721 C CA . GLN A 1 88 ? -0.784 17.132 18.728 1.00 84.19 88 GLN A CA 1
ATOM 722 C C . GLN A 1 88 ? -0.311 18.479 19.300 1.00 84.19 88 GLN A C 1
ATOM 724 O O . GLN A 1 88 ? 0.757 18.539 19.909 1.00 84.19 88 GLN A O 1
ATOM 729 N N . ASP A 1 89 ? -1.089 19.547 19.104 1.00 81.00 89 ASP A N 1
ATOM 730 C CA . ASP A 1 89 ? -0.735 20.918 19.502 1.00 81.00 89 ASP A CA 1
ATOM 731 C C . ASP A 1 89 ? -1.185 21.292 20.932 1.00 81.00 89 ASP A C 1
ATOM 733 O O . ASP A 1 89 ? -0.817 22.353 21.450 1.00 81.00 89 ASP A O 1
ATOM 737 N N . SER A 1 90 ? -2.015 20.467 21.579 1.00 70.50 90 SER A N 1
ATOM 738 C CA . SER A 1 90 ? -2.642 20.783 22.866 1.00 70.50 90 SER A CA 1
ATOM 739 C C . SER A 1 90 ? -1.859 20.228 24.061 1.00 70.50 90 SER A C 1
ATOM 741 O O . SER A 1 90 ? -1.754 19.024 24.250 1.00 70.50 90 SER A O 1
ATOM 743 N N . ASP A 1 91 ? -1.435 21.110 24.974 1.00 62.44 91 ASP A N 1
ATOM 744 C CA . ASP A 1 91 ? -0.932 20.726 26.309 1.00 62.44 91 ASP A CA 1
ATOM 745 C C . ASP A 1 91 ? -2.048 20.201 27.248 1.00 62.44 91 ASP A C 1
ATOM 747 O O . ASP A 1 91 ? -1.788 19.814 28.392 1.00 62.44 91 ASP A O 1
ATOM 751 N N . GLN A 1 92 ? -3.313 20.260 26.816 1.00 59.44 92 GLN A N 1
ATOM 752 C CA . GLN A 1 92 ? -4.475 19.782 27.567 1.00 59.44 92 GLN A CA 1
ATOM 753 C C . GLN A 1 92 ? -4.979 18.472 26.971 1.00 59.44 92 GLN A C 1
ATOM 755 O O . GLN A 1 92 ? -5.237 18.411 25.772 1.00 59.44 92 GLN A O 1
ATOM 760 N N . GLU A 1 93 ? -5.181 17.475 27.831 1.00 58.88 93 GLU A N 1
ATOM 761 C CA . GLU A 1 93 ? -5.827 16.204 27.499 1.00 58.88 93 GLU A CA 1
ATOM 762 C C . GLU A 1 93 ? -7.235 16.481 26.944 1.00 58.88 93 GLU A C 1
ATOM 764 O O . GLU A 1 93 ? -8.151 16.860 27.684 1.00 58.88 93 GLU A O 1
ATOM 769 N N . GLN A 1 94 ? -7.391 16.376 25.622 1.00 67.75 94 GLN A N 1
ATOM 770 C CA . GLN A 1 94 ? -8.694 16.396 24.968 1.00 67.75 94 GLN A CA 1
ATOM 771 C C . GLN A 1 94 ? -9.257 14.974 24.963 1.00 67.75 94 GLN A C 1
ATOM 773 O O . GLN A 1 94 ? -8.527 13.984 24.967 1.00 67.75 94 GLN A O 1
ATOM 778 N N . ASP A 1 95 ? -10.584 14.854 24.957 1.00 87.88 95 ASP A N 1
ATOM 779 C CA . ASP A 1 95 ? -11.227 13.561 24.729 1.00 87.88 95 ASP A CA 1
ATOM 780 C C . ASP A 1 95 ? -11.151 13.229 23.228 1.00 87.88 95 ASP A C 1
ATOM 782 O O . ASP A 1 95 ? -12.119 13.410 22.483 1.00 87.88 95 ASP A O 1
ATOM 786 N N . LEU A 1 96 ? -9.959 12.804 22.785 1.00 92.38 96 LEU A N 1
ATOM 787 C CA . LEU A 1 96 ? -9.648 12.443 21.399 1.00 92.38 96 LEU A CA 1
ATOM 788 C C . LEU A 1 96 ? -10.670 11.452 20.839 1.00 92.38 96 LEU A C 1
ATOM 790 O O . LEU A 1 96 ? -11.135 11.608 19.711 1.00 92.38 96 LEU A O 1
ATOM 794 N N . LEU A 1 97 ? -11.040 10.440 21.631 1.00 93.62 97 LEU A N 1
ATOM 795 C CA . LEU A 1 97 ? -11.995 9.423 21.205 1.00 93.62 97 LEU A CA 1
ATOM 796 C C . LEU A 1 97 ? -13.365 10.047 20.960 1.00 93.62 97 LEU A C 1
ATOM 798 O O . LEU A 1 97 ? -13.938 9.796 19.912 1.00 93.62 97 LEU A O 1
ATOM 802 N N . SER A 1 98 ? -13.878 10.882 21.864 1.00 92.50 98 SER A N 1
ATOM 803 C CA . SER A 1 98 ? -15.163 11.568 21.661 1.00 92.50 98 SER A CA 1
ATOM 804 C C . SER A 1 98 ? -15.144 12.509 20.450 1.00 92.50 98 SER A C 1
ATOM 806 O O . SER A 1 98 ? -16.102 12.549 19.675 1.00 92.50 98 SER A O 1
ATOM 808 N N . ALA A 1 99 ? -14.036 13.225 20.231 1.00 93.19 99 ALA A N 1
ATOM 809 C CA . ALA A 1 99 ? -13.872 14.073 19.054 1.00 93.19 99 ALA A CA 1
ATOM 810 C C . ALA A 1 99 ? -13.884 13.247 17.756 1.00 93.19 99 ALA A C 1
ATOM 812 O O . ALA A 1 99 ? -14.629 13.571 16.831 1.00 93.19 99 ALA A O 1
ATOM 813 N N . LEU A 1 100 ? -13.127 12.149 17.696 1.00 94.25 100 LEU A N 1
ATOM 814 C CA . LEU A 1 100 ? -13.091 11.260 16.532 1.00 94.25 100 LEU A CA 1
ATOM 815 C C . LEU A 1 100 ? -14.410 10.513 16.317 1.00 94.25 100 LEU A C 1
ATOM 817 O O . LEU A 1 100 ? -14.838 10.380 15.175 1.00 94.25 100 LEU A O 1
ATOM 821 N N . ASP A 1 101 ? -15.095 10.098 17.383 1.00 92.56 101 ASP A N 1
ATOM 822 C CA . ASP A 1 101 ? -16.415 9.453 17.325 1.00 92.56 101 ASP A CA 1
ATOM 823 C C . ASP A 1 101 ? -17.467 10.387 16.697 1.00 92.56 101 ASP A C 1
ATOM 825 O O . ASP A 1 101 ? -18.460 9.936 16.138 1.00 92.56 101 ASP A O 1
ATOM 829 N N . SER A 1 102 ? -17.247 11.706 16.693 1.00 91.94 102 SER A N 1
ATOM 830 C CA . SER A 1 102 ? -18.137 12.634 15.985 1.00 91.94 102 SER A CA 1
ATOM 831 C C . SER A 1 102 ? -17.992 12.609 14.454 1.00 91.94 102 SER A C 1
ATOM 833 O O . SER A 1 102 ? -18.888 13.091 13.757 1.00 91.94 102 SER A O 1
ATOM 835 N N . VAL A 1 103 ? -16.900 12.041 13.922 1.00 93.75 103 VAL A N 1
ATOM 836 C CA . VAL A 1 103 ? -16.558 12.074 12.486 1.00 93.75 103 VAL A CA 1
ATOM 837 C C . VAL A 1 103 ? -16.231 10.708 11.865 1.00 93.75 103 VAL A C 1
ATOM 839 O O . VAL A 1 103 ? -16.385 10.564 10.656 1.00 93.75 103 VAL A O 1
ATOM 842 N N . ILE A 1 104 ? -15.821 9.698 12.639 1.00 94.69 104 ILE A N 1
ATOM 843 C CA . ILE A 1 104 ? -15.401 8.359 12.173 1.00 94.69 104 ILE A CA 1
ATOM 844 C C . ILE A 1 104 ? -16.096 7.274 12.981 1.00 94.69 104 ILE A C 1
ATOM 846 O O . ILE A 1 104 ? -16.239 7.413 14.193 1.00 94.69 104 ILE A O 1
ATOM 850 N N . ASP A 1 105 ? -16.449 6.163 12.327 1.00 94.62 105 ASP A N 1
ATOM 851 C CA . ASP A 1 105 ? -17.017 4.997 13.009 1.00 94.62 105 ASP A CA 1
ATOM 852 C C . ASP A 1 105 ? -15.908 4.283 13.747 1.00 94.62 105 ASP A C 1
ATOM 854 O O . ASP A 1 105 ? -15.207 3.453 13.170 1.00 94.62 105 ASP A O 1
ATOM 858 N N . LEU A 1 106 ? -15.688 4.671 15.007 1.00 94.62 106 LEU A N 1
ATOM 859 C CA . LEU A 1 106 ? -14.565 4.165 15.782 1.00 94.62 106 LEU A CA 1
ATOM 860 C C . LEU A 1 106 ? -14.675 2.660 16.015 1.00 94.62 106 LEU A C 1
ATOM 862 O O . LEU A 1 106 ? -13.648 1.985 16.000 1.00 94.62 106 LEU A O 1
ATOM 866 N N . GLU A 1 107 ? -15.881 2.107 16.180 1.00 94.94 107 GLU A N 1
ATOM 867 C CA . GLU A 1 107 ? -16.035 0.656 16.309 1.00 94.94 107 GLU A CA 1
ATOM 868 C C . GLU A 1 107 ? -15.590 -0.047 15.019 1.00 94.94 107 GLU A C 1
ATOM 870 O O . GLU A 1 107 ? -14.757 -0.960 15.057 1.00 94.94 107 GLU A O 1
ATOM 875 N N . GLN A 1 108 ? -16.095 0.395 13.864 1.00 95.31 108 GLN A N 1
ATOM 876 C CA . GLN A 1 108 ? -15.697 -0.169 12.574 1.00 95.31 108 GLN A CA 1
ATOM 877 C C . GLN A 1 108 ? -14.219 0.083 12.271 1.00 95.31 108 GLN A C 1
ATOM 879 O O . GLN A 1 108 ? -13.570 -0.782 11.681 1.00 95.31 108 GLN A O 1
ATOM 884 N N . PHE A 1 109 ? -13.668 1.219 12.699 1.00 97.56 109 PHE A N 1
ATOM 885 C CA . PHE A 1 109 ? -12.267 1.562 12.506 1.00 97.56 109 PHE A CA 1
ATOM 886 C C . PHE A 1 109 ? -11.336 0.655 13.318 1.00 97.56 109 PHE A C 1
ATOM 888 O O . PHE A 1 109 ? -10.397 0.104 12.747 1.00 97.56 109 PHE A O 1
ATOM 895 N N . PHE A 1 110 ? -11.607 0.408 14.606 1.00 98.31 110 PHE A N 1
ATOM 896 C CA . PHE A 1 110 ? -10.798 -0.532 15.395 1.00 98.31 110 PHE A CA 1
ATOM 897 C C . PHE A 1 110 ? -10.852 -1.952 14.814 1.00 98.31 110 PHE A C 1
ATOM 899 O O . PHE A 1 110 ? -9.825 -2.627 14.748 1.00 98.31 110 PHE A O 1
ATOM 906 N N . ARG A 1 111 ? -12.019 -2.395 14.319 1.00 98.38 111 ARG A N 1
ATOM 907 C CA . ARG A 1 111 ? -12.160 -3.685 13.616 1.00 98.38 111 ARG A CA 1
ATOM 908 C C . ARG A 1 111 ? -11.382 -3.720 12.300 1.00 98.38 111 ARG A C 1
ATOM 910 O O . ARG A 1 111 ? -10.788 -4.744 11.972 1.00 98.38 111 ARG A O 1
ATOM 917 N N . PHE A 1 112 ? -11.406 -2.635 11.531 1.00 98.31 112 PHE A N 1
ATOM 918 C CA . PHE A 1 112 ? -10.643 -2.494 10.293 1.00 98.31 112 PHE A CA 1
ATOM 919 C C . PHE A 1 112 ? -9.140 -2.587 10.576 1.00 98.31 112 PHE A C 1
ATOM 921 O O . PHE A 1 112 ? -8.464 -3.454 10.027 1.00 98.31 112 PHE A O 1
ATOM 928 N N . TRP A 1 113 ? -8.653 -1.778 11.513 1.00 98.25 113 TRP A N 1
ATOM 929 C CA . TRP A 1 113 ? -7.243 -1.692 11.866 1.00 98.25 113 TRP A CA 1
ATOM 930 C C . TRP A 1 113 ? -6.696 -2.998 12.455 1.00 98.25 113 TRP A C 1
ATOM 932 O O . TRP A 1 113 ? -5.672 -3.499 11.996 1.00 98.25 113 TRP A O 1
ATOM 942 N N . ALA A 1 114 ? -7.404 -3.609 13.411 1.00 98.00 114 ALA A N 1
ATOM 943 C CA . ALA A 1 114 ? -6.993 -4.893 13.978 1.00 98.00 114 ALA A CA 1
ATOM 944 C C . ALA A 1 114 ? -6.949 -6.006 12.916 1.00 98.00 114 ALA A C 1
ATOM 946 O O . ALA A 1 114 ? -6.084 -6.878 12.978 1.00 98.00 114 ALA A O 1
ATOM 947 N N . MET A 1 115 ? -7.850 -5.976 11.926 1.00 97.88 115 MET A N 1
ATOM 948 C CA . MET A 1 115 ? -7.830 -6.935 10.821 1.00 97.88 115 MET A CA 1
ATOM 949 C C . MET A 1 115 ? -6.658 -6.689 9.864 1.00 97.88 115 MET A C 1
ATOM 951 O O . MET A 1 115 ? -6.029 -7.667 9.472 1.00 97.88 115 MET A O 1
ATOM 955 N N . GLU A 1 116 ? -6.334 -5.434 9.521 1.00 95.94 116 GLU A N 1
ATOM 956 C CA . GLU A 1 116 ? -5.144 -5.109 8.713 1.00 95.94 116 GLU A CA 1
ATOM 957 C C . GLU A 1 116 ? -3.868 -5.657 9.359 1.00 95.94 116 GLU A C 1
ATOM 959 O O . GLU A 1 116 ? -3.082 -6.328 8.691 1.00 95.94 116 GLU A O 1
ATOM 964 N N . THR A 1 117 ? -3.692 -5.443 10.667 1.00 94.19 117 THR A N 1
ATOM 965 C CA . THR A 1 117 ? -2.564 -6.006 11.420 1.00 94.19 117 THR A CA 1
ATOM 966 C C . THR A 1 117 ? -2.568 -7.535 11.369 1.00 94.19 117 THR A C 1
ATOM 968 O O . THR A 1 117 ? -1.556 -8.153 11.042 1.00 94.19 117 THR A O 1
ATOM 971 N N . LEU A 1 118 ? -3.712 -8.161 11.663 1.00 95.19 118 LEU A N 1
ATOM 972 C CA . LEU A 1 118 ? -3.817 -9.611 11.813 1.00 95.19 118 LEU A CA 1
ATOM 973 C C . LEU A 1 118 ? -3.485 -10.379 10.523 1.00 95.19 118 LEU A C 1
ATOM 975 O O . LEU A 1 118 ? -2.875 -11.445 10.604 1.00 95.19 118 LEU A O 1
ATOM 979 N N . ILE A 1 119 ? -3.843 -9.838 9.352 1.00 95.38 119 ILE A N 1
ATOM 980 C CA . ILE A 1 119 ? -3.535 -10.434 8.037 1.00 95.38 119 ILE A CA 1
ATOM 981 C C . ILE A 1 119 ? -2.200 -9.956 7.446 1.00 95.38 119 ILE A C 1
ATOM 983 O O . ILE A 1 119 ? -1.909 -10.271 6.294 1.00 95.38 119 ILE A O 1
ATOM 987 N N . ALA A 1 120 ? -1.401 -9.192 8.197 1.00 93.81 120 ALA A N 1
ATOM 988 C CA . ALA A 1 120 ? -0.162 -8.575 7.720 1.00 93.81 120 ALA A CA 1
ATOM 989 C C . ALA A 1 120 ? -0.353 -7.675 6.487 1.00 93.81 120 ALA A C 1
ATOM 991 O O . ALA A 1 120 ? 0.443 -7.715 5.549 1.00 93.81 120 ALA A O 1
ATOM 992 N N . HIS A 1 121 ? -1.408 -6.855 6.461 1.00 93.69 121 HIS A N 1
ATOM 993 C CA . HIS A 1 121 ? -1.635 -5.911 5.369 1.00 93.69 121 HIS A CA 1
ATOM 994 C C . HIS A 1 121 ? -0.690 -4.708 5.462 1.00 93.69 121 HIS A C 1
ATOM 996 O O . HIS A 1 121 ? -1.058 -3.611 5.880 1.00 93.69 121 HIS A O 1
ATOM 1002 N N . TRP A 1 122 ? 0.559 -4.930 5.066 1.00 89.38 122 TRP A N 1
ATOM 1003 C CA . TRP A 1 122 ? 1.624 -3.939 5.166 1.00 89.38 122 TRP A CA 1
ATOM 1004 C C . TRP A 1 122 ? 1.399 -2.703 4.286 1.00 89.38 122 TRP A C 1
ATOM 1006 O O . TRP A 1 122 ? 1.740 -1.595 4.688 1.00 89.38 122 TRP A O 1
ATOM 1016 N N . ASP A 1 123 ? 0.787 -2.874 3.111 1.00 90.56 123 ASP A N 1
ATOM 1017 C CA . ASP A 1 123 ? 0.444 -1.776 2.199 1.00 90.56 123 ASP A CA 1
ATOM 1018 C C . ASP A 1 123 ? -0.973 -1.216 2.445 1.00 90.56 123 ASP A C 1
ATOM 1020 O O . ASP A 1 123 ? -1.554 -0.581 1.572 1.00 90.56 123 ASP A O 1
ATOM 1024 N N . GLY A 1 124 ? -1.561 -1.488 3.615 1.00 94.06 124 GLY A N 1
ATOM 1025 C CA . GLY A 1 124 ? -2.860 -0.959 4.042 1.00 94.06 124 GLY A CA 1
ATOM 1026 C C . GLY A 1 124 ? -2.775 0.450 4.645 1.00 94.06 124 GLY A C 1
ATOM 1027 O O . GLY A 1 124 ? -1.719 1.096 4.619 1.00 94.06 124 GLY A O 1
ATOM 1028 N N . TYR A 1 125 ? -3.862 0.944 5.249 1.00 96.12 125 TYR A N 1
ATOM 1029 C CA . TYR A 1 125 ? -3.861 2.273 5.880 1.00 96.12 125 TYR A CA 1
ATOM 1030 C C . TYR A 1 125 ? -2.908 2.300 7.077 1.00 96.12 125 TYR A C 1
ATOM 1032 O O . TYR A 1 125 ? -2.045 3.177 7.175 1.00 96.12 125 TYR A O 1
ATOM 1040 N N . ALA A 1 126 ? -3.018 1.306 7.960 1.00 93.69 126 ALA A N 1
ATOM 1041 C CA . ALA A 1 126 ? -2.192 1.213 9.155 1.00 93.69 126 ALA A CA 1
ATOM 1042 C C . ALA A 1 126 ? -0.701 0.997 8.841 1.00 93.69 126 ALA A C 1
ATOM 1044 O O . ALA A 1 126 ? 0.150 1.477 9.589 1.00 93.69 126 ALA A O 1
ATOM 1045 N N . GLY A 1 127 ? -0.375 0.284 7.757 1.00 89.94 127 GLY A N 1
ATOM 1046 C CA . GLY A 1 127 ? 1.004 -0.071 7.396 1.00 89.94 127 GLY A CA 1
ATOM 1047 C C . GLY A 1 127 ? 1.697 0.920 6.452 1.00 89.94 127 GLY A C 1
ATOM 1048 O O . GLY A 1 127 ? 2.878 1.219 6.636 1.00 89.94 127 GLY A O 1
ATOM 1049 N N . ASN A 1 128 ? 0.973 1.492 5.485 1.00 89.56 128 ASN A N 1
ATOM 1050 C CA . ASN A 1 128 ? 1.537 2.405 4.487 1.00 89.56 128 ASN A CA 1
ATOM 1051 C C . ASN A 1 128 ? 0.645 3.600 4.130 1.00 89.56 128 ASN A C 1
ATOM 1053 O O . ASN A 1 128 ? 0.930 4.317 3.170 1.00 89.56 128 ASN A O 1
ATOM 1057 N N . THR A 1 129 ? -0.439 3.854 4.860 1.00 93.81 129 THR A N 1
ATOM 1058 C CA . THR A 1 129 ? -1.414 4.892 4.486 1.00 93.81 129 THR A CA 1
ATOM 1059 C C . THR A 1 129 ? -2.003 4.658 3.084 1.00 93.81 129 THR A C 1
ATOM 1061 O O . THR A 1 129 ? -2.306 5.598 2.362 1.00 93.81 129 THR A O 1
ATOM 1064 N N . ASN A 1 130 ? -2.135 3.404 2.647 1.00 92.69 130 ASN A N 1
ATOM 1065 C CA . ASN A 1 130 ? -2.503 3.046 1.273 1.00 92.69 130 ASN A CA 1
ATOM 1066 C C . ASN A 1 130 ? -3.633 1.996 1.239 1.00 92.69 130 ASN A C 1
ATOM 1068 O O . ASN A 1 130 ? -4.074 1.529 2.283 1.00 92.69 130 ASN A O 1
ATOM 1072 N N . ASN A 1 131 ? -4.156 1.681 0.050 1.00 95.81 131 ASN A N 1
ATOM 1073 C CA . ASN A 1 131 ? -5.123 0.601 -0.193 1.00 95.81 131 ASN A CA 1
ATOM 1074 C C . ASN A 1 131 ? -6.370 0.606 0.710 1.00 95.81 131 ASN A C 1
ATOM 1076 O O . ASN A 1 131 ? -6.851 -0.428 1.174 1.00 95.81 131 ASN A O 1
ATOM 1080 N N . PHE A 1 132 ? -6.972 1.777 0.899 1.00 98.06 132 PHE A N 1
ATOM 1081 C CA . PHE A 1 132 ? -8.241 1.900 1.609 1.00 98.06 132 PHE A CA 1
ATOM 1082 C C . PHE A 1 132 ? -9.193 2.850 0.888 1.00 98.06 132 PHE A C 1
ATOM 1084 O O . PHE A 1 132 ? -8.786 3.734 0.132 1.00 98.06 132 PHE A O 1
ATOM 1091 N N . LEU A 1 133 ? -10.486 2.677 1.142 1.00 98.19 133 LEU A N 1
ATOM 1092 C CA . LEU A 1 133 ? -11.487 3.699 0.883 1.00 98.19 133 LEU A CA 1
ATOM 1093 C C . LEU A 1 133 ? -12.084 4.176 2.202 1.00 98.19 133 LEU A C 1
ATOM 1095 O O . LEU A 1 133 ? -12.103 3.443 3.189 1.00 98.19 133 LEU A O 1
ATOM 1099 N N . ILE A 1 134 ? -12.623 5.386 2.194 1.00 97.12 134 ILE A N 1
ATOM 1100 C CA . ILE A 1 134 ? -13.410 5.931 3.295 1.00 97.12 134 ILE A CA 1
ATOM 1101 C C . ILE A 1 134 ? -14.705 6.516 2.737 1.00 97.12 134 ILE A C 1
ATOM 1103 O O . ILE A 1 134 ? -14.695 7.205 1.712 1.00 97.12 134 ILE A O 1
ATOM 1107 N N . TYR A 1 135 ? -15.827 6.172 3.364 1.00 96.25 135 TYR A N 1
ATOM 1108 C CA . TYR A 1 135 ? -17.155 6.582 2.923 1.00 96.25 135 TYR A CA 1
ATOM 1109 C C . TYR A 1 135 ? -17.869 7.399 3.995 1.00 96.25 135 TYR A C 1
ATOM 1111 O O . TYR A 1 135 ? -18.010 6.935 5.125 1.00 96.25 135 TYR A O 1
ATOM 1119 N N . ASP A 1 136 ? -18.345 8.580 3.615 1.00 92.88 136 ASP A N 1
ATOM 1120 C CA . ASP A 1 136 ? -19.241 9.429 4.397 1.00 92.88 136 ASP A CA 1
ATOM 1121 C C . ASP A 1 136 ? -20.676 9.273 3.871 1.00 92.88 136 ASP A C 1
ATOM 1123 O O . ASP A 1 136 ? -20.964 9.636 2.725 1.00 92.88 136 ASP A O 1
ATOM 1127 N N . ASP A 1 137 ? -21.577 8.731 4.698 1.00 82.25 137 ASP A N 1
ATOM 1128 C CA . ASP A 1 137 ? -22.988 8.531 4.343 1.00 82.25 137 ASP A CA 1
ATOM 1129 C C . ASP A 1 137 ? -23.903 9.730 4.647 1.00 82.25 137 ASP A C 1
ATOM 1131 O O . ASP A 1 137 ? -25.111 9.636 4.428 1.00 82.25 137 ASP A O 1
ATOM 1135 N N . THR A 1 138 ? -23.337 10.877 5.051 1.00 69.94 138 THR A N 1
ATOM 1136 C CA . THR A 1 138 ? -23.996 12.178 5.294 1.00 69.94 138 THR A CA 1
ATOM 1137 C C . THR A 1 138 ? -24.844 12.306 6.569 1.00 69.94 138 THR A C 1
ATOM 1139 O O . THR A 1 138 ? -25.465 13.352 6.792 1.00 69.94 138 THR A O 1
ATOM 1142 N N . ARG A 1 139 ? -24.865 11.298 7.451 1.00 66.44 139 ARG A N 1
ATOM 1143 C CA . ARG A 1 139 ? -25.493 11.395 8.785 1.00 66.44 139 ARG A CA 1
ATOM 1144 C C . ARG A 1 139 ? -24.506 11.938 9.835 1.00 66.44 139 ARG A C 1
ATOM 1146 O O . ARG A 1 139 ? -23.297 11.834 9.649 1.00 66.44 139 ARG A O 1
ATOM 1153 N N . PRO A 1 140 ? -24.985 12.539 10.947 1.00 53.97 140 PRO A N 1
ATOM 1154 C CA . PRO A 1 140 ? -24.106 12.903 12.055 1.00 53.97 140 PRO A CA 1
ATOM 1155 C C . PRO A 1 140 ? -23.531 11.620 12.663 1.00 53.97 140 PRO A C 1
ATOM 1157 O O . PRO A 1 140 ? -24.257 10.864 13.310 1.00 53.97 140 PRO A O 1
ATOM 1160 N N . GLY A 1 141 ? -22.244 11.399 12.403 1.00 60.19 141 GLY A N 1
ATOM 1161 C CA . GLY A 1 141 ? -21.554 10.135 12.598 1.00 60.19 141 GLY A CA 1
ATOM 1162 C C . GLY A 1 141 ? -21.805 9.179 11.424 1.00 60.19 141 GLY A C 1
ATOM 1163 O O . GLY A 1 141 ? -22.946 8.888 11.089 1.00 60.19 141 GLY A O 1
ATOM 1164 N N . GLN A 1 142 ? -20.811 8.630 10.745 1.00 72.81 142 GLN A N 1
ATOM 1165 C CA . GLN A 1 142 ? -19.422 8.436 11.119 1.00 72.81 142 GLN A CA 1
ATOM 1166 C C . GLN A 1 142 ? -18.767 7.823 9.866 1.00 72.81 142 GLN A C 1
ATOM 1168 O O . GLN A 1 142 ? -19.254 6.814 9.355 1.00 72.81 142 GLN A O 1
ATOM 1173 N N . MET A 1 143 ? -17.726 8.441 9.309 1.00 92.81 143 MET A N 1
ATOM 1174 C CA . MET A 1 143 ? -17.054 7.898 8.128 1.00 92.81 143 MET A CA 1
ATOM 1175 C C . MET A 1 143 ? -16.580 6.460 8.374 1.00 92.81 143 MET A C 1
ATOM 1177 O O . MET A 1 143 ? -15.998 6.163 9.419 1.00 92.81 143 MET A O 1
ATOM 1181 N N . VAL A 1 144 ? -16.792 5.573 7.400 1.00 95.62 144 VAL A N 1
ATOM 1182 C CA . VAL A 1 144 ? -16.453 4.146 7.510 1.00 95.62 144 VAL A CA 1
ATOM 1183 C C . VAL A 1 144 ? -15.307 3.793 6.572 1.00 95.62 144 VAL A C 1
ATOM 1185 O O . VAL A 1 144 ? -15.382 4.040 5.366 1.00 95.62 144 VAL A O 1
ATOM 1188 N N . PHE A 1 145 ? -14.267 3.167 7.122 1.00 97.50 145 PHE A N 1
ATOM 1189 C CA . PHE A 1 145 ? -13.148 2.622 6.354 1.00 97.50 145 PHE A CA 1
ATOM 1190 C C . PHE A 1 145 ? -13.537 1.309 5.671 1.00 97.50 145 PHE A C 1
ATOM 1192 O O . PHE A 1 145 ? -14.238 0.463 6.232 1.00 97.50 145 PHE A O 1
ATOM 1199 N N . ILE A 1 146 ? -13.053 1.131 4.446 1.00 98.06 146 ILE A N 1
ATOM 1200 C CA . ILE A 1 146 ? -13.298 -0.036 3.602 1.00 98.06 146 ILE A CA 1
ATOM 1201 C C . ILE A 1 146 ? -11.937 -0.510 3.073 1.00 98.06 146 ILE A C 1
ATOM 1203 O O . ILE A 1 146 ? -11.247 0.276 2.425 1.00 98.06 146 ILE A O 1
ATOM 1207 N N . PRO A 1 147 ? -11.540 -1.775 3.297 1.00 97.06 147 PRO A N 1
ATOM 1208 C CA . PRO A 1 147 ? -10.267 -2.285 2.800 1.00 97.06 147 PRO A CA 1
ATOM 1209 C C . PRO A 1 147 ? -10.285 -2.439 1.279 1.00 97.06 147 PRO A C 1
ATOM 1211 O O . PRO A 1 147 ? -11.312 -2.787 0.680 1.00 97.06 147 PRO A O 1
ATOM 1214 N N . TRP A 1 148 ? -9.126 -2.233 0.669 1.00 96.69 148 TRP A N 1
ATOM 1215 C CA . TRP A 1 148 ? -8.859 -2.445 -0.749 1.00 96.69 148 TRP A CA 1
ATOM 1216 C C . TRP A 1 148 ? -7.471 -3.080 -0.920 1.00 96.69 148 TRP A C 1
ATOM 1218 O O . TRP A 1 148 ? -6.769 -3.224 0.064 1.00 96.69 148 TRP A O 1
ATOM 1228 N N . GLY A 1 149 ? -7.094 -3.521 -2.127 1.00 94.12 149 GLY A N 1
ATOM 1229 C CA . GLY A 1 149 ? -5.707 -3.938 -2.430 1.00 94.12 149 GLY A CA 1
ATOM 1230 C C . GLY A 1 149 ? -5.051 -4.922 -1.442 1.00 94.12 149 GLY A C 1
ATOM 1231 O O . GLY A 1 149 ? -3.907 -4.730 -1.051 1.00 94.12 149 GLY A O 1
ATOM 1232 N N . VAL A 1 150 ? -5.781 -5.950 -0.992 1.00 94.06 150 VAL A N 1
ATOM 1233 C CA . VAL A 1 150 ? -5.321 -6.882 0.063 1.00 94.06 150 VAL A CA 1
ATOM 1234 C C . VAL A 1 150 ? -4.465 -8.046 -0.464 1.00 94.06 150 VAL A C 1
ATOM 1236 O O . VAL A 1 150 ? -4.338 -9.071 0.200 1.00 94.06 150 VAL A O 1
ATOM 1239 N N . ASP A 1 151 ? -3.924 -7.948 -1.675 1.00 91.50 151 ASP A N 1
ATOM 1240 C CA . ASP A 1 151 ? -3.153 -9.012 -2.330 1.00 91.50 151 ASP A CA 1
ATOM 1241 C C . ASP A 1 151 ? -1.787 -9.255 -1.673 1.00 91.50 151 ASP A C 1
ATOM 1243 O O . ASP A 1 151 ? -1.340 -10.395 -1.605 1.00 91.50 151 ASP A O 1
ATOM 1247 N N . GLY A 1 152 ? -1.175 -8.224 -1.087 1.00 89.19 152 GLY A N 1
ATOM 1248 C CA . GLY A 1 152 ? 0.078 -8.332 -0.333 1.00 89.19 152 GLY A CA 1
ATOM 1249 C C . GLY A 1 152 ? -0.082 -8.804 1.118 1.00 89.19 152 GLY A C 1
ATOM 1250 O O . GLY A 1 152 ? 0.595 -8.269 1.990 1.00 89.19 152 GLY A O 1
ATOM 1251 N N . THR A 1 153 ? -1.004 -9.723 1.415 1.00 93.50 153 THR A N 1
ATOM 1252 C CA . THR A 1 153 ? -1.298 -10.198 2.787 1.00 93.50 153 THR A CA 1
ATOM 1253 C C . THR A 1 153 ? -0.804 -11.627 3.032 1.00 93.50 153 THR A C 1
ATOM 1255 O O . THR A 1 153 ? -0.394 -12.313 2.102 1.00 93.50 153 THR A O 1
ATOM 1258 N N . PHE A 1 154 ? -0.838 -12.083 4.292 1.00 94.00 154 PHE A N 1
ATOM 1259 C CA . PHE A 1 154 ? -0.435 -13.437 4.716 1.00 94.00 154 PHE A CA 1
ATOM 1260 C C . PHE A 1 154 ? 1.019 -13.820 4.385 1.00 94.00 154 PHE A C 1
ATOM 1262 O O . PHE A 1 154 ? 1.314 -14.991 4.159 1.00 94.00 154 PHE A O 1
ATOM 1269 N N . ASN A 1 155 ? 1.935 -12.847 4.381 1.00 84.56 155 ASN A N 1
ATOM 1270 C CA . ASN A 1 155 ? 3.347 -13.066 4.068 1.00 84.56 155 ASN A CA 1
ATOM 1271 C C . ASN A 1 155 ? 4.277 -12.517 5.168 1.00 84.56 155 ASN A C 1
ATOM 1273 O O . ASN A 1 155 ? 3.885 -11.665 5.968 1.00 84.56 155 ASN A O 1
ATOM 1277 N N . THR A 1 156 ? 5.519 -13.009 5.209 1.00 75.38 156 THR A N 1
ATOM 1278 C CA . THR A 1 156 ? 6.594 -12.525 6.087 1.00 75.38 156 THR A CA 1
ATOM 1279 C C . THR A 1 156 ? 7.902 -12.292 5.305 1.00 75.38 156 THR A C 1
ATOM 1281 O O . THR A 1 156 ? 8.111 -12.938 4.282 1.00 75.38 156 THR A O 1
ATOM 1284 N N . PRO A 1 157 ? 8.814 -11.406 5.764 1.00 68.25 157 PRO A N 1
ATOM 1285 C CA . PRO A 1 157 ? 8.694 -10.541 6.939 1.00 68.25 157 PRO A CA 1
ATOM 1286 C C . PRO A 1 157 ? 7.583 -9.499 6.776 1.00 68.25 157 PRO A C 1
ATOM 1288 O O . PRO A 1 157 ? 7.147 -9.206 5.668 1.00 68.25 157 PRO A O 1
ATOM 1291 N N . TYR A 1 158 ? 7.133 -8.944 7.902 1.00 69.81 158 TYR A N 1
ATOM 1292 C CA . TYR A 1 158 ? 6.187 -7.832 7.932 1.00 69.81 158 TYR A CA 1
ATOM 1293 C C . TYR A 1 158 ? 6.900 -6.626 7.350 1.00 69.81 158 TYR A C 1
ATOM 1295 O O . TYR A 1 158 ? 7.672 -5.956 8.042 1.00 69.81 158 TYR A O 1
ATOM 1303 N N . GLN A 1 159 ? 6.721 -6.418 6.050 1.00 64.00 159 GLN A N 1
ATOM 1304 C CA . GLN A 1 159 ? 7.315 -5.278 5.386 1.00 64.00 159 GLN A CA 1
ATOM 1305 C C . GLN A 1 159 ? 6.724 -4.015 6.010 1.00 64.00 159 GLN A C 1
ATOM 1307 O O . GLN A 1 159 ? 5.537 -3.933 6.301 1.00 64.00 159 GLN A O 1
ATOM 1312 N N . PHE A 1 160 ? 7.573 -3.040 6.280 1.00 63.78 160 PHE A N 1
ATOM 1313 C CA . PHE A 1 160 ? 7.158 -1.703 6.654 1.00 63.78 160 PHE A CA 1
ATOM 1314 C C . PHE A 1 160 ? 7.928 -0.743 5.760 1.00 63.78 160 PHE A C 1
ATOM 1316 O O . PHE A 1 160 ? 9.117 -0.937 5.489 1.00 63.78 160 PHE A O 1
ATOM 1323 N N . PHE A 1 161 ? 7.249 0.280 5.256 1.00 58.03 161 PHE A N 1
ATOM 1324 C CA . PHE A 1 161 ? 7.911 1.313 4.468 1.00 58.03 161 PHE A CA 1
ATOM 1325 C C . PHE A 1 161 ? 8.847 2.117 5.376 1.00 58.03 161 PHE A C 1
ATOM 1327 O O . PHE A 1 161 ? 8.445 2.449 6.479 1.00 58.03 161 PHE A O 1
ATOM 1334 N N . GLU A 1 162 ? 10.049 2.472 4.899 1.00 56.00 162 GLU A N 1
ATOM 1335 C CA . GLU A 1 162 ? 11.181 3.047 5.676 1.00 56.00 162 GLU A CA 1
ATOM 1336 C C . GLU A 1 162 ? 12.182 2.013 6.246 1.00 56.00 162 GLU A C 1
ATOM 1338 O O . GLU A 1 162 ? 12.815 2.262 7.271 1.00 56.00 162 GLU A O 1
ATOM 1343 N N . GLU A 1 163 ? 12.376 0.878 5.556 1.00 53.69 163 GLU A N 1
ATOM 1344 C CA . GLU A 1 163 ? 13.517 -0.049 5.761 1.00 53.69 163 GLU A CA 1
ATOM 1345 C C . GLU A 1 163 ? 13.569 -0.707 7.154 1.00 53.69 163 GLU A C 1
ATOM 1347 O O . GLU A 1 163 ? 14.632 -1.057 7.670 1.00 53.69 163 GLU A O 1
ATOM 1352 N N . ARG A 1 164 ? 12.409 -0.898 7.789 1.00 63.69 164 ARG A N 1
ATOM 1353 C CA . ARG A 1 164 ? 12.291 -1.593 9.078 1.00 63.69 164 ARG A CA 1
ATOM 1354 C C . ARG A 1 164 ? 11.325 -2.762 8.964 1.00 63.69 164 ARG A C 1
ATOM 1356 O O . ARG A 1 164 ? 10.424 -2.757 8.139 1.00 63.69 164 ARG A O 1
ATOM 1363 N N . ILE A 1 165 ? 11.511 -3.766 9.811 1.00 68.81 165 ILE A N 1
ATOM 1364 C CA . ILE A 1 165 ? 10.509 -4.814 10.021 1.00 68.81 165 ILE A CA 1
ATOM 1365 C C . ILE A 1 165 ? 9.527 -4.270 11.059 1.00 68.81 165 ILE A C 1
ATOM 1367 O O . ILE A 1 165 ? 9.955 -3.885 12.152 1.00 68.81 165 ILE A O 1
ATOM 1371 N N . ALA A 1 166 ? 8.238 -4.197 10.719 1.00 74.44 166 ALA A N 1
ATOM 1372 C CA . ALA A 1 166 ? 7.219 -3.808 11.691 1.00 74.44 166 ALA A CA 1
ATOM 1373 C C . ALA A 1 166 ? 7.031 -4.906 12.759 1.00 74.44 166 ALA A C 1
ATOM 1375 O O . ALA A 1 166 ? 7.159 -6.094 12.446 1.00 74.44 166 ALA A O 1
ATOM 1376 N N . PRO A 1 167 ? 6.697 -4.531 14.009 1.00 87.06 167 PRO A N 1
ATOM 1377 C CA . PRO A 1 167 ? 6.069 -5.442 14.962 1.00 87.06 167 PRO A CA 1
ATOM 1378 C C . PRO A 1 167 ? 4.864 -6.159 14.340 1.00 87.06 167 PRO A C 1
ATOM 1380 O O . PRO A 1 167 ? 4.162 -5.611 13.491 1.00 87.06 167 PRO A O 1
ATOM 1383 N N . ARG A 1 168 ? 4.582 -7.379 14.790 1.00 89.50 168 ARG A N 1
ATOM 1384 C CA . ARG A 1 168 ? 3.459 -8.185 14.284 1.00 89.50 168 ARG A CA 1
ATOM 1385 C C . ARG A 1 168 ? 2.114 -7.762 14.862 1.00 89.50 168 ARG A C 1
ATOM 1387 O O . ARG A 1 168 ? 1.080 -7.972 14.239 1.00 89.50 168 ARG A O 1
ATOM 1394 N N . SER A 1 169 ? 2.123 -7.210 16.069 1.00 92.44 169 SER A N 1
ATOM 1395 C CA . SER A 1 169 ? 0.932 -6.868 16.851 1.00 92.44 169 SER A CA 1
ATOM 1396 C C . SER A 1 169 ? 0.379 -5.472 16.576 1.00 92.44 169 SER A C 1
ATOM 1398 O O . SER A 1 169 ? -0.712 -5.147 17.054 1.00 92.44 169 SER A O 1
ATOM 1400 N N . ILE A 1 170 ? 1.095 -4.633 15.824 1.00 92.00 170 ILE A N 1
ATOM 1401 C CA . ILE A 1 170 ? 0.721 -3.237 15.618 1.00 92.00 170 ILE A CA 1
ATOM 1402 C C . ILE A 1 170 ? 1.327 -2.662 14.337 1.00 92.00 170 ILE A C 1
ATOM 1404 O O . ILE A 1 170 ? 2.490 -2.893 14.030 1.00 92.00 170 ILE A O 1
ATOM 1408 N N . ASN A 1 171 ? 0.540 -1.847 13.638 1.00 90.25 171 ASN A N 1
ATOM 1409 C CA . ASN A 1 171 ? 0.989 -0.944 12.583 1.00 90.25 171 ASN A CA 1
ATOM 1410 C C . ASN A 1 171 ? 0.361 0.436 12.819 1.00 90.25 171 ASN A C 1
ATOM 1412 O O . ASN A 1 171 ? -0.854 0.528 12.995 1.00 90.25 171 ASN A O 1
ATOM 1416 N N . THR A 1 172 ? 1.169 1.497 12.853 1.00 92.31 172 THR A N 1
ATOM 1417 C CA . THR A 1 172 ? 0.706 2.880 13.100 1.00 92.31 172 THR A CA 1
ATOM 1418 C C . THR A 1 172 ? 1.358 3.899 12.160 1.00 92.31 172 THR A C 1
ATOM 1420 O O . THR A 1 172 ? 1.725 5.008 12.557 1.00 92.31 172 THR A O 1
ATOM 1423 N N . ALA A 1 173 ? 1.526 3.544 10.884 1.00 89.69 173 ALA A N 1
ATOM 1424 C CA . ALA A 1 173 ? 2.045 4.469 9.877 1.00 89.69 173 ALA A CA 1
ATOM 1425 C C . ALA A 1 173 ? 1.174 5.730 9.766 1.00 89.69 173 ALA A C 1
ATOM 1427 O O . ALA A 1 173 ? 1.712 6.842 9.800 1.00 89.69 173 ALA A O 1
ATOM 1428 N N . GLY A 1 174 ? -0.150 5.552 9.684 1.00 93.00 174 GLY A N 1
ATOM 1429 C CA . GLY A 1 174 ? -1.129 6.635 9.591 1.00 93.00 174 GLY A CA 1
ATOM 1430 C C . GLY A 1 174 ? -1.305 7.409 10.895 1.00 93.00 174 GLY A C 1
ATOM 1431 O O . GLY A 1 174 ? -1.237 6.845 11.994 1.00 93.00 174 GLY A O 1
ATOM 1432 N N . MET A 1 175 ? -1.561 8.714 10.784 1.00 94.94 175 MET A N 1
ATOM 1433 C CA . MET A 1 175 ? -1.675 9.595 11.948 1.00 94.94 175 MET A CA 1
ATOM 1434 C C . MET A 1 175 ? -2.834 9.200 12.872 1.00 94.94 175 MET A C 1
ATOM 1436 O O . MET A 1 175 ? -2.669 9.199 14.089 1.00 94.94 175 MET A O 1
ATOM 1440 N N . LEU A 1 176 ? -3.972 8.778 12.307 1.00 97.19 176 LEU A N 1
ATOM 1441 C CA . LEU A 1 176 ? -5.125 8.319 13.086 1.00 97.19 176 LEU A CA 1
ATOM 1442 C C . LEU A 1 176 ? -4.775 7.099 13.948 1.00 97.19 176 LEU A C 1
ATOM 1444 O O . LEU A 1 176 ? -5.029 7.100 15.149 1.00 97.19 176 LEU A O 1
ATOM 1448 N N . THR A 1 177 ? -4.151 6.075 13.351 1.00 96.69 177 THR A N 1
ATOM 1449 C CA . THR A 1 177 ? -3.705 4.881 14.089 1.00 96.69 177 THR A CA 1
ATOM 1450 C C . THR A 1 177 ? -2.672 5.227 15.158 1.00 96.69 177 THR A C 1
ATOM 1452 O O . THR A 1 177 ? -2.734 4.688 16.258 1.00 96.69 177 THR A O 1
ATOM 1455 N N . ARG A 1 178 ? -1.745 6.151 14.866 1.00 94.06 178 ARG A N 1
ATOM 1456 C CA . ARG A 1 178 ? -0.689 6.559 15.800 1.00 94.06 178 ARG A CA 1
ATOM 1457 C C . ARG A 1 178 ? -1.265 7.233 17.042 1.00 94.06 178 ARG A C 1
ATOM 1459 O O . ARG A 1 178 ? -1.030 6.741 18.140 1.00 94.06 178 ARG A O 1
ATOM 1466 N N . LEU A 1 179 ? -2.064 8.285 16.873 1.00 94.88 179 LEU A N 1
ATOM 1467 C CA . LEU A 1 179 ? -2.617 9.034 18.007 1.00 94.88 179 LEU A CA 1
ATOM 1468 C C . LEU A 1 179 ? -3.600 8.190 18.829 1.00 94.88 179 LEU A C 1
ATOM 1470 O O . LEU A 1 179 ? -3.592 8.254 20.055 1.00 94.88 179 LEU A O 1
ATOM 1474 N N . LEU A 1 180 ? -4.391 7.323 18.184 1.00 96.19 180 LEU A N 1
ATOM 1475 C CA . LEU A 1 180 ? -5.234 6.368 18.909 1.00 96.19 180 LEU A CA 1
ATOM 1476 C C . LEU A 1 180 ? -4.413 5.355 19.716 1.00 96.19 180 LEU A C 1
ATOM 1478 O O . LEU A 1 180 ? -4.843 4.973 20.798 1.00 96.19 180 LEU A O 1
ATOM 1482 N N . TYR A 1 181 ? -3.259 4.910 19.216 1.00 95.38 181 TYR A N 1
ATOM 1483 C CA . TYR A 1 181 ? -2.400 3.972 19.941 1.00 95.38 181 TYR A CA 1
ATOM 1484 C C . TYR A 1 181 ? -1.593 4.627 21.074 1.00 95.38 181 TYR A C 1
ATOM 1486 O O . TYR A 1 181 ? -1.242 3.955 22.043 1.00 95.38 181 TYR A O 1
ATOM 1494 N N . GLU A 1 182 ? -1.263 5.912 20.942 1.00 92.38 182 GLU A N 1
ATOM 1495 C CA . GLU A 1 182 ? -0.588 6.708 21.978 1.00 92.38 182 GLU A CA 1
ATOM 1496 C C . GLU A 1 182 ? -1.554 7.115 23.103 1.00 92.38 182 GLU A C 1
ATOM 1498 O O . GLU A 1 182 ? -1.145 7.258 24.256 1.00 92.38 182 GLU A O 1
ATOM 1503 N N . ASN A 1 183 ? -2.848 7.236 22.796 1.00 92.94 183 ASN A N 1
ATOM 1504 C CA . ASN A 1 183 ? -3.904 7.451 23.777 1.00 92.94 183 ASN A CA 1
ATOM 1505 C C . ASN A 1 183 ? -4.235 6.158 24.553 1.00 92.94 183 ASN A C 1
ATOM 1507 O O . ASN A 1 183 ? -4.527 5.124 23.954 1.00 92.94 183 ASN A O 1
ATOM 1511 N N . GLU A 1 184 ? -4.282 6.215 25.890 1.00 93.12 184 GLU A N 1
ATOM 1512 C CA . GLU A 1 184 ? -4.512 5.034 26.747 1.00 93.12 184 GLU A CA 1
ATOM 1513 C C . GLU A 1 184 ? -5.841 4.315 26.441 1.00 93.12 184 GLU A C 1
ATOM 1515 O O . GLU A 1 184 ? -5.889 3.085 26.353 1.00 93.12 184 GLU A O 1
ATOM 1520 N N . GLN A 1 185 ? -6.927 5.066 26.228 1.00 94.69 185 GLN A N 1
ATOM 1521 C CA . GLN A 1 185 ? -8.235 4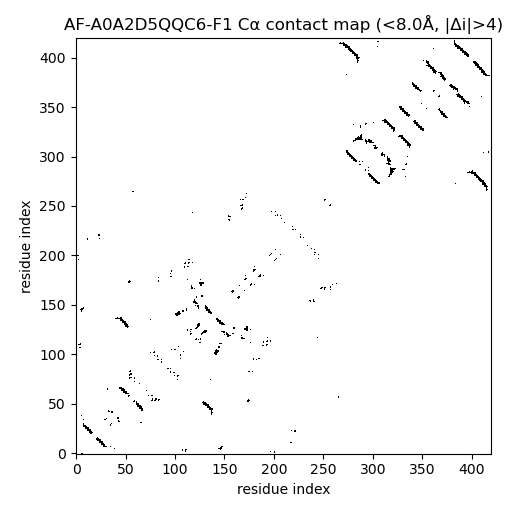.476 25.927 1.00 94.69 185 GLN A CA 1
ATOM 1522 C C . GLN A 1 185 ? -8.284 3.902 24.509 1.00 94.69 185 GLN A C 1
ATOM 1524 O O . GLN A 1 185 ? -8.876 2.841 24.294 1.00 94.69 185 GLN A O 1
ATOM 1529 N N . GLY A 1 186 ? -7.667 4.585 23.543 1.00 96.44 186 GLY A N 1
ATOM 1530 C CA . GLY A 1 186 ? -7.583 4.110 22.164 1.00 96.44 186 GLY A CA 1
ATOM 1531 C C . GLY A 1 186 ? -6.748 2.833 22.048 1.00 96.44 186 GLY A C 1
ATOM 1532 O O . GLY A 1 186 ? -7.198 1.860 21.438 1.00 96.44 186 GLY A O 1
ATOM 1533 N N . GLN A 1 187 ? -5.599 2.779 22.727 1.00 96.31 187 GLN A N 1
ATOM 1534 C CA . GLN A 1 187 ? -4.751 1.592 22.810 1.00 96.31 187 GLN A CA 1
ATOM 1535 C C . GLN A 1 187 ? -5.498 0.413 23.437 1.00 96.31 187 GLN A C 1
ATOM 1537 O O . GLN A 1 187 ? -5.469 -0.694 22.896 1.00 96.31 187 GLN A O 1
ATOM 1542 N N . ALA A 1 188 ? -6.214 0.646 24.541 1.00 96.44 188 ALA A N 1
ATOM 1543 C CA . ALA A 1 188 ? -7.010 -0.389 25.192 1.00 96.44 188 ALA A CA 1
ATOM 1544 C C . ALA A 1 188 ? -8.085 -0.964 24.252 1.00 96.44 188 ALA A C 1
ATOM 1546 O O . ALA A 1 188 ? -8.199 -2.184 24.140 1.00 96.44 188 ALA A O 1
ATOM 1547 N N . ARG A 1 189 ? -8.822 -0.112 23.520 1.00 97.75 189 ARG A N 1
ATOM 1548 C CA . ARG A 1 189 ? -9.842 -0.557 22.548 1.00 97.75 189 ARG A CA 1
ATOM 1549 C C . ARG A 1 189 ? -9.245 -1.318 21.365 1.00 97.75 189 ARG A C 1
ATOM 1551 O O . ARG A 1 189 ? -9.817 -2.321 20.930 1.00 97.75 189 ARG A O 1
ATOM 1558 N N . TYR A 1 190 ? -8.094 -0.877 20.854 1.00 98.19 190 TYR A N 1
ATOM 1559 C CA . TYR A 1 190 ? -7.370 -1.597 19.807 1.00 98.19 190 TYR A CA 1
ATOM 1560 C C . TYR A 1 190 ? -6.961 -2.996 20.280 1.00 98.19 190 TYR A C 1
ATOM 1562 O O . TYR A 1 190 ? -7.274 -3.986 19.619 1.00 98.19 190 TYR A O 1
ATOM 1570 N N . LEU A 1 191 ? -6.316 -3.093 21.446 1.00 97.25 191 LEU A N 1
ATOM 1571 C CA . LEU A 1 191 ? -5.851 -4.366 21.995 1.00 97.25 191 LEU A CA 1
ATOM 1572 C C . LEU A 1 191 ? -7.013 -5.293 22.354 1.00 97.25 191 LEU A C 1
ATOM 1574 O O . LEU A 1 191 ? -6.906 -6.498 22.142 1.00 97.25 191 LEU A O 1
ATOM 1578 N N . GLU A 1 192 ? -8.126 -4.766 22.863 1.00 97.62 192 GLU A N 1
ATOM 1579 C CA . GLU A 1 192 ? -9.350 -5.541 23.086 1.00 97.62 192 GLU A CA 1
ATOM 1580 C C . GLU A 1 192 ? -9.870 -6.137 21.770 1.00 97.62 192 GLU A C 1
ATOM 1582 O O . GLU A 1 192 ? -10.126 -7.340 21.693 1.00 97.62 192 GLU A O 1
ATOM 1587 N N . THR A 1 193 ? -9.938 -5.328 20.709 1.00 98.44 193 THR A N 1
ATOM 1588 C CA . THR A 1 193 ? -10.399 -5.770 19.383 1.00 98.44 193 THR A CA 1
ATOM 1589 C C . THR A 1 193 ? -9.456 -6.805 18.765 1.00 98.44 193 THR A C 1
ATOM 1591 O O . THR A 1 193 ? -9.909 -7.827 18.244 1.00 98.44 193 THR A O 1
ATOM 1594 N N . LEU A 1 194 ? -8.141 -6.589 18.856 1.00 97.69 194 LEU A N 1
ATOM 1595 C CA . LEU A 1 194 ? -7.139 -7.535 18.369 1.00 97.69 194 LEU A CA 1
ATOM 1596 C C . LEU A 1 194 ? -7.217 -8.867 19.129 1.00 97.69 194 LEU A C 1
ATOM 1598 O O . LEU A 1 194 ? -7.240 -9.928 18.507 1.00 97.69 194 LEU A O 1
ATOM 1602 N N . ASN A 1 195 ? -7.326 -8.825 20.462 1.00 97.06 195 ASN A N 1
ATOM 1603 C CA . ASN A 1 195 ? -7.492 -10.022 21.290 1.00 97.06 195 ASN A CA 1
ATOM 1604 C C . ASN A 1 195 ? -8.768 -10.790 20.937 1.00 97.06 195 ASN A C 1
ATOM 1606 O O . ASN A 1 195 ? -8.725 -12.014 20.821 1.00 97.06 195 ASN A O 1
ATOM 1610 N N . LEU A 1 196 ? -9.883 -10.087 20.720 1.00 97.69 196 LEU A N 1
ATOM 1611 C CA . LEU A 1 196 ? -11.128 -10.702 20.270 1.00 97.69 196 LEU A CA 1
ATOM 1612 C C . LEU A 1 196 ? -10.920 -11.465 18.956 1.00 97.69 196 LEU A C 1
ATOM 1614 O O . LEU A 1 196 ? -11.363 -12.604 18.826 1.00 97.69 196 LEU A O 1
ATOM 1618 N N . PHE A 1 197 ? -10.215 -10.879 17.987 1.00 97.94 197 PHE A N 1
ATOM 1619 C CA . PHE A 1 197 ? -9.968 -11.552 16.713 1.00 97.94 197 PHE A CA 1
ATOM 1620 C C . PHE A 1 197 ? -9.021 -12.742 16.847 1.00 97.94 197 PHE A C 1
ATOM 1622 O O . PHE A 1 197 ? -9.282 -13.779 16.242 1.00 97.94 197 PHE A O 1
ATOM 1629 N N . LEU A 1 198 ? -7.967 -12.642 17.658 1.00 97.00 198 LEU A N 1
ATOM 1630 C CA . LEU A 1 198 ? -7.062 -13.765 17.922 1.00 97.00 198 LEU A CA 1
ATOM 1631 C C . LEU A 1 198 ? -7.792 -14.964 18.546 1.00 97.00 198 LEU A C 1
ATOM 1633 O O . LEU A 1 198 ? -7.436 -16.111 18.273 1.00 97.00 198 LEU A O 1
ATOM 1637 N N . GLU A 1 199 ? -8.801 -14.723 19.386 1.00 96.31 199 GLU A N 1
ATOM 1638 C CA . GLU A 1 199 ? -9.534 -15.795 20.066 1.00 96.31 199 GLU A CA 1
ATOM 1639 C C . GLU A 1 199 ? -10.729 -16.329 19.278 1.00 96.31 199 GLU A C 1
ATOM 1641 O O . GLU A 1 199 ? -10.931 -17.541 19.234 1.00 96.31 199 GLU A O 1
ATOM 1646 N N . GLU A 1 200 ? -11.507 -15.458 18.639 1.00 96.25 200 GLU A N 1
ATOM 1647 C CA . GLU A 1 200 ? -12.792 -15.848 18.047 1.00 96.25 200 GLU A CA 1
ATOM 1648 C C . GLU A 1 200 ? -12.768 -15.952 16.518 1.00 96.25 200 GLU A C 1
ATOM 1650 O O . GLU A 1 200 ? -13.637 -16.599 15.931 1.00 96.25 200 GLU A O 1
ATOM 1655 N N . VAL A 1 201 ? -11.788 -15.330 15.856 1.00 96.25 201 VAL A N 1
ATOM 1656 C CA . VAL A 1 201 ? -11.757 -15.194 14.389 1.00 96.25 201 VAL A CA 1
ATOM 1657 C C . VAL A 1 201 ? -10.575 -15.943 13.779 1.00 96.25 201 VAL A C 1
ATOM 1659 O O . VAL A 1 201 ? -10.747 -16.631 12.772 1.00 96.25 201 VAL A O 1
ATOM 1662 N N . TRP A 1 202 ? -9.388 -15.855 14.384 1.00 97.06 202 TRP A N 1
ATOM 1663 C CA . TRP A 1 202 ? -8.157 -16.486 13.902 1.00 97.06 202 TRP A CA 1
ATOM 1664 C C . TRP A 1 202 ? -8.080 -17.969 14.274 1.00 97.06 202 TRP A C 1
ATOM 1666 O O . TRP A 1 202 ? -7.203 -18.435 15.002 1.00 97.06 202 TRP A O 1
ATOM 1676 N N . LEU A 1 203 ? -9.057 -18.724 13.784 1.00 97.25 203 LEU A N 1
ATOM 1677 C CA . LEU A 1 203 ? -9.187 -20.150 14.030 1.00 97.25 203 LEU A CA 1
ATOM 1678 C C . LEU A 1 203 ? -8.489 -20.912 12.899 1.00 97.25 203 LEU A C 1
ATOM 1680 O O . LEU A 1 203 ? -9.063 -21.080 11.823 1.00 97.25 203 LEU A O 1
ATOM 1684 N N . THR A 1 204 ? -7.259 -21.375 13.148 1.00 97.25 204 THR A N 1
ATOM 1685 C CA . THR A 1 204 ? -6.384 -22.038 12.161 1.00 97.25 204 THR A CA 1
ATOM 1686 C C . THR A 1 204 ? -7.094 -23.135 11.371 1.00 97.25 204 THR A C 1
ATOM 1688 O O . THR A 1 204 ? -6.971 -23.184 10.152 1.00 97.25 204 THR A O 1
ATOM 1691 N N . GLU A 1 205 ? -7.891 -23.982 12.029 1.00 97.44 205 GLU A N 1
ATOM 1692 C CA . GLU A 1 205 ? -8.662 -25.038 11.357 1.00 97.44 205 GLU A CA 1
ATOM 1693 C C . GLU A 1 205 ? -9.673 -24.467 10.350 1.00 97.44 205 GLU A C 1
ATOM 1695 O O . GLU A 1 205 ? -9.721 -24.909 9.204 1.00 97.44 205 GLU A O 1
ATOM 1700 N N . ASN A 1 206 ? -10.436 -23.442 10.736 1.00 97.50 206 ASN A N 1
ATOM 1701 C CA . ASN A 1 206 ? -11.436 -22.822 9.863 1.00 97.50 206 ASN A CA 1
ATOM 1702 C C . ASN A 1 206 ? -10.791 -22.081 8.688 1.00 97.50 206 ASN A C 1
ATOM 1704 O O . ASN A 1 206 ? -11.313 -22.120 7.575 1.00 97.50 206 ASN A O 1
ATOM 1708 N N . LEU A 1 207 ? -9.663 -21.409 8.925 1.00 97.44 207 LEU A N 1
ATOM 1709 C CA . LEU A 1 207 ? -8.916 -20.721 7.874 1.00 97.44 207 LEU A CA 1
ATOM 1710 C C . LEU A 1 207 ? -8.300 -21.726 6.891 1.00 97.44 207 LEU A C 1
ATOM 1712 O O . LEU A 1 207 ? -8.405 -21.541 5.682 1.00 97.44 207 LEU A O 1
ATOM 1716 N N . ASN A 1 208 ? -7.756 -22.837 7.393 1.00 98.19 208 ASN A N 1
ATOM 1717 C CA . ASN A 1 208 ? -7.235 -23.918 6.561 1.00 98.19 208 ASN A CA 1
ATOM 1718 C C . ASN A 1 208 ? -8.315 -24.568 5.693 1.00 98.19 208 ASN A C 1
ATOM 1720 O O . ASN A 1 208 ? -8.063 -24.808 4.512 1.00 98.19 208 ASN A O 1
ATOM 1724 N N . LEU A 1 209 ? -9.511 -24.787 6.248 1.00 98.12 209 LEU A N 1
ATOM 1725 C CA . LEU A 1 209 ? -10.671 -25.259 5.490 1.00 98.12 209 LEU A CA 1
ATOM 1726 C C . LEU A 1 209 ? -11.090 -24.248 4.419 1.00 98.12 209 LEU A C 1
ATOM 1728 O O . LEU A 1 209 ? -11.410 -24.631 3.297 1.00 98.12 209 LEU A O 1
ATOM 1732 N N . ALA A 1 210 ? -11.056 -22.950 4.731 1.00 96.38 210 ALA A N 1
ATOM 1733 C CA . ALA A 1 210 ? -11.362 -21.924 3.745 1.00 96.38 210 ALA A CA 1
ATOM 1734 C C . ALA A 1 210 ? -10.375 -21.960 2.568 1.00 96.38 210 ALA A C 1
ATOM 1736 O O . ALA A 1 210 ? -10.827 -21.824 1.431 1.00 96.38 210 ALA A O 1
ATOM 1737 N N . ILE A 1 211 ? -9.076 -22.184 2.816 1.00 97.12 211 ILE A N 1
ATOM 1738 C CA . ILE A 1 211 ? -8.056 -22.369 1.767 1.00 97.12 211 ILE A CA 1
ATOM 1739 C C . ILE A 1 211 ? -8.384 -23.598 0.916 1.00 97.12 211 ILE A C 1
ATOM 1741 O O . ILE A 1 211 ? -8.456 -23.471 -0.306 1.00 97.12 211 ILE A O 1
ATOM 1745 N N . ASP A 1 212 ? -8.665 -24.749 1.538 1.00 97.69 212 ASP A N 1
ATOM 1746 C CA . ASP A 1 212 ? -9.035 -25.984 0.824 1.00 97.69 212 ASP A CA 1
ATOM 1747 C C . ASP A 1 212 ? -10.222 -25.753 -0.116 1.00 97.69 212 ASP A C 1
ATOM 1749 O O . ASP A 1 212 ? -10.185 -26.103 -1.296 1.00 97.69 212 ASP A O 1
ATOM 1753 N N . GLU A 1 213 ? -11.265 -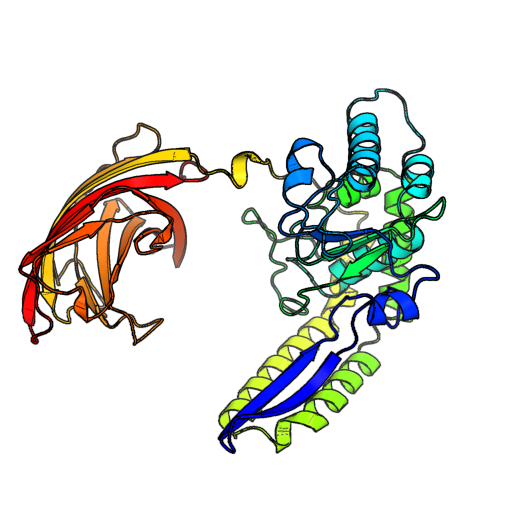25.091 0.388 1.00 96.69 213 GLU A N 1
ATOM 1754 C CA . GLU A 1 213 ? -12.444 -24.746 -0.399 1.00 96.69 213 GLU A CA 1
ATOM 1755 C C . GLU A 1 213 ? -12.132 -23.821 -1.578 1.00 96.69 213 GLU A C 1
ATOM 1757 O O . GLU A 1 213 ? -12.854 -23.861 -2.568 1.00 96.69 213 GLU A O 1
ATOM 1762 N N . LYS A 1 214 ? -11.137 -22.928 -1.477 1.00 95.44 214 LYS A N 1
ATOM 1763 C CA . LYS A 1 214 ? -10.768 -22.030 -2.585 1.00 95.44 214 LYS A CA 1
ATOM 1764 C C . LYS A 1 214 ? -9.892 -22.736 -3.612 1.00 95.44 214 LYS A C 1
ATOM 1766 O O . LYS A 1 214 ? -10.149 -22.576 -4.801 1.00 95.44 214 LYS A O 1
ATOM 1771 N N . LEU A 1 215 ? -8.942 -23.558 -3.174 1.00 95.69 215 LEU A N 1
ATOM 1772 C CA . LEU A 1 215 ? -8.111 -24.374 -4.061 1.00 95.69 215 LEU A CA 1
ATOM 1773 C C . LEU A 1 215 ? -8.959 -25.349 -4.885 1.00 95.69 215 LEU A C 1
ATOM 1775 O O . LEU A 1 215 ? -8.788 -25.443 -6.099 1.00 95.69 215 LEU A O 1
ATOM 1779 N N . ALA A 1 216 ? -9.944 -25.996 -4.257 1.00 95.19 216 ALA A N 1
ATOM 1780 C CA . ALA A 1 216 ? -10.855 -26.921 -4.933 1.00 95.19 216 ALA A CA 1
ATOM 1781 C C . ALA A 1 216 ? -11.682 -26.276 -6.063 1.00 95.19 216 ALA A C 1
ATOM 1783 O O . ALA A 1 216 ? -12.227 -26.995 -6.895 1.00 95.19 216 ALA A O 1
ATOM 1784 N N . LEU A 1 217 ? -11.797 -24.942 -6.102 1.00 93.25 217 LEU A N 1
ATOM 1785 C CA . LEU A 1 217 ? -12.519 -24.223 -7.157 1.00 93.25 217 LEU A CA 1
ATOM 1786 C C . LEU A 1 217 ? -11.662 -23.889 -8.378 1.00 93.25 217 LEU A C 1
ATOM 1788 O O . LEU A 1 217 ? -12.233 -23.494 -9.387 1.00 93.25 217 LEU A O 1
ATOM 1792 N N . ILE A 1 218 ? -10.333 -23.939 -8.263 1.00 93.31 218 ILE A N 1
ATOM 1793 C CA . ILE A 1 218 ? -9.438 -23.352 -9.273 1.00 93.31 218 ILE A CA 1
ATOM 1794 C C . ILE A 1 218 ? -8.355 -24.307 -9.762 1.00 93.31 218 ILE A C 1
ATOM 1796 O O . ILE A 1 218 ? -7.929 -24.186 -10.903 1.00 93.31 218 ILE A O 1
ATOM 1800 N N . VAL A 1 219 ? -7.905 -25.250 -8.929 1.00 91.75 219 VAL A N 1
ATOM 1801 C CA . VAL A 1 219 ? -6.730 -26.079 -9.240 1.00 91.75 219 VAL A CA 1
ATOM 1802 C C . VAL A 1 219 ? -6.978 -26.980 -10.453 1.00 91.75 219 VAL A C 1
ATOM 1804 O O . VAL A 1 219 ? -6.093 -27.115 -11.290 1.00 91.75 219 VAL A O 1
ATOM 1807 N N . GLU A 1 220 ? -8.170 -27.566 -10.597 1.00 88.88 220 GLU A N 1
ATOM 1808 C CA . GLU A 1 220 ? -8.473 -28.453 -11.735 1.00 88.88 220 GLU A CA 1
ATOM 1809 C C . GLU A 1 220 ? -8.499 -27.718 -13.088 1.00 88.88 220 GLU A C 1
ATOM 1811 O O . GLU A 1 220 ? -8.212 -28.334 -14.113 1.00 88.88 220 GLU A O 1
ATOM 1816 N N . ASP A 1 221 ? -8.780 -26.411 -13.082 1.00 87.81 221 ASP A N 1
ATOM 1817 C CA . ASP A 1 221 ? -8.863 -25.565 -14.280 1.00 87.81 221 ASP A CA 1
ATOM 1818 C C . ASP A 1 221 ? -7.517 -24.895 -14.638 1.00 87.81 221 ASP A C 1
ATOM 1820 O O . ASP A 1 221 ? -7.430 -24.124 -15.595 1.00 87.81 221 ASP A O 1
ATOM 1824 N N . MET A 1 222 ? -6.454 -25.171 -13.874 1.00 89.00 222 MET A N 1
ATOM 1825 C CA . MET A 1 222 ? -5.107 -24.629 -14.083 1.00 89.00 222 MET A CA 1
ATOM 1826 C C . MET A 1 222 ? -4.193 -25.609 -14.824 1.00 89.00 222 MET A C 1
ATOM 1828 O O . MET A 1 222 ? -4.310 -26.827 -14.683 1.00 89.00 222 MET A O 1
ATOM 1832 N N . GLU A 1 223 ? -3.204 -25.082 -15.549 1.00 88.75 223 GLU A N 1
ATOM 1833 C CA . GLU A 1 223 ? -2.123 -25.891 -16.120 1.00 88.75 223 GLU A CA 1
ATOM 1834 C C . GLU A 1 223 ? -1.249 -26.500 -15.014 1.00 88.75 223 GLU A C 1
ATOM 1836 O O . GLU A 1 223 ? -1.058 -25.904 -13.954 1.00 88.75 223 GLU A O 1
ATOM 1841 N N . PHE A 1 224 ? -0.647 -27.667 -15.260 1.00 87.38 224 PHE A N 1
ATOM 1842 C CA . PHE A 1 224 ? 0.083 -28.416 -14.225 1.00 87.38 224 PHE A CA 1
ATOM 1843 C C . PHE A 1 224 ? 1.175 -27.596 -13.509 1.00 87.38 224 PHE A C 1
ATOM 1845 O O . PHE A 1 224 ? 1.327 -27.696 -12.293 1.00 87.38 224 PHE A O 1
ATOM 1852 N N . SER A 1 225 ? 1.921 -26.757 -14.236 1.00 86.62 225 SER A N 1
ATOM 1853 C CA . SER A 1 225 ? 2.941 -25.889 -13.629 1.00 86.62 225 SER A CA 1
ATOM 1854 C C . SER A 1 225 ? 2.342 -24.828 -12.700 1.00 86.62 225 SER A C 1
ATOM 1856 O O . SER A 1 225 ? 2.949 -24.495 -11.689 1.00 86.62 225 SER A O 1
ATOM 1858 N N . GLN A 1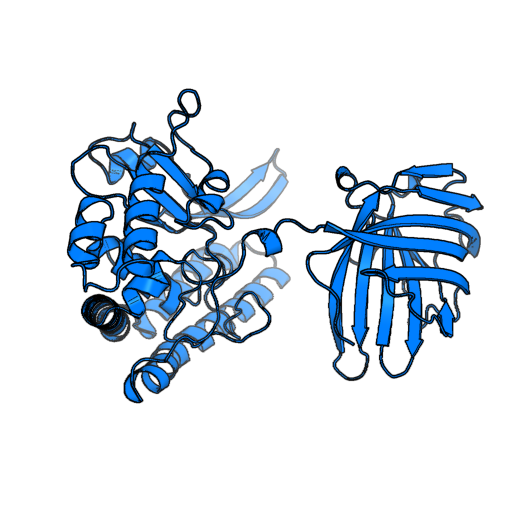 226 ? 1.149 -24.319 -13.019 1.00 88.50 226 GLN A N 1
ATOM 1859 C CA . GLN A 1 226 ? 0.428 -23.357 -12.184 1.00 88.50 226 GLN A CA 1
ATOM 1860 C C . GLN A 1 226 ? -0.176 -24.035 -10.954 1.00 88.50 226 GLN A C 1
ATOM 1862 O O . GLN A 1 226 ? -0.152 -23.453 -9.876 1.00 88.50 226 GLN A O 1
ATOM 1867 N N . GLN A 1 227 ? -0.663 -25.274 -11.094 1.00 92.44 227 GLN A N 1
ATOM 1868 C CA . GLN A 1 227 ? -1.166 -26.057 -9.963 1.00 92.44 227 GLN A CA 1
ATOM 1869 C C . GLN A 1 227 ? -0.093 -26.228 -8.888 1.00 92.44 227 GLN A C 1
ATOM 1871 O O . GLN A 1 227 ? -0.371 -26.005 -7.715 1.00 92.44 227 GLN A O 1
ATOM 1876 N N . LEU A 1 228 ? 1.133 -26.591 -9.287 1.00 90.44 228 LEU A N 1
ATOM 1877 C CA . LEU A 1 228 ? 2.236 -26.754 -8.342 1.00 90.44 228 LEU A CA 1
ATOM 1878 C C . LEU A 1 228 ? 2.549 -25.438 -7.617 1.00 90.44 228 LEU A C 1
ATOM 1880 O O . LEU A 1 228 ? 2.551 -25.423 -6.391 1.00 90.44 228 LEU A O 1
ATOM 1884 N N . ALA A 1 229 ? 2.713 -24.341 -8.363 1.00 90.12 229 ALA A N 1
ATOM 1885 C CA . ALA A 1 229 ? 3.005 -23.028 -7.786 1.00 90.12 229 ALA A CA 1
ATOM 1886 C C . ALA A 1 229 ? 1.913 -22.561 -6.807 1.00 90.12 229 ALA A C 1
ATOM 1888 O O . ALA A 1 229 ? 2.211 -22.100 -5.713 1.00 90.12 229 ALA A O 1
ATOM 1889 N N . VAL A 1 230 ? 0.633 -22.727 -7.157 1.00 92.12 230 VAL A N 1
ATOM 1890 C CA . VAL A 1 230 ? -0.486 -22.326 -6.287 1.00 92.12 230 VAL A CA 1
ATOM 1891 C C . VAL A 1 230 ? -0.551 -23.164 -5.009 1.00 92.12 230 VAL A C 1
ATOM 1893 O O . VAL A 1 230 ? -0.915 -22.639 -3.958 1.00 92.12 230 VAL A O 1
ATOM 1896 N N . LEU A 1 231 ? -0.215 -24.454 -5.076 1.00 94.38 231 LEU A N 1
ATOM 1897 C CA . LEU A 1 231 ? -0.160 -25.308 -3.889 1.00 94.38 231 LEU A CA 1
ATOM 1898 C C . LEU A 1 231 ? 1.013 -24.930 -2.973 1.00 94.38 231 LEU A C 1
ATOM 1900 O O . LEU A 1 231 ? 0.824 -24.886 -1.762 1.00 94.38 231 LEU A O 1
ATOM 1904 N N . GLU A 1 232 ? 2.177 -24.600 -3.539 1.00 93.69 232 GLU A N 1
ATOM 1905 C CA . GLU A 1 232 ? 3.337 -24.108 -2.781 1.00 93.69 232 GLU A CA 1
ATOM 1906 C C . GLU A 1 232 ? 3.025 -22.777 -2.076 1.00 93.69 232 GLU A C 1
ATOM 1908 O O . GLU A 1 232 ? 3.238 -22.655 -0.871 1.00 93.69 232 GLU A O 1
ATOM 1913 N N . GLU A 1 233 ? 2.428 -21.812 -2.781 1.00 92.94 233 GLU A N 1
ATOM 1914 C CA . GLU A 1 233 ? 1.988 -20.539 -2.190 1.00 92.94 233 GLU A CA 1
ATOM 1915 C C . GLU A 1 233 ? 0.924 -20.745 -1.100 1.00 92.94 233 GLU A C 1
ATOM 1917 O O . GLU A 1 233 ? 0.945 -20.097 -0.053 1.00 92.94 233 GLU A O 1
ATOM 1922 N N . ALA A 1 234 ? -0.007 -21.684 -1.300 1.00 96.12 234 ALA A N 1
ATOM 1923 C CA . ALA A 1 234 ? -0.999 -22.004 -0.282 1.00 96.12 234 ALA A CA 1
ATOM 1924 C C . ALA A 1 234 ? -0.356 -22.563 0.994 1.00 96.12 234 ALA A C 1
ATOM 1926 O O . ALA A 1 234 ? -0.811 -22.226 2.087 1.00 96.12 234 ALA A O 1
ATOM 1927 N N . ASP A 1 235 ? 0.694 -23.378 0.882 1.00 96.12 235 ASP A N 1
ATOM 1928 C CA . ASP A 1 235 ? 1.421 -23.899 2.041 1.00 96.12 235 ASP A CA 1
ATOM 1929 C C . ASP A 1 235 ? 2.129 -22.781 2.826 1.00 96.12 235 ASP A C 1
ATOM 1931 O O . ASP A 1 235 ? 2.071 -22.789 4.058 1.00 96.12 235 ASP A O 1
ATOM 1935 N N . LEU A 1 236 ? 2.675 -21.761 2.150 1.00 95.31 236 LEU A N 1
ATOM 1936 C CA . LEU A 1 236 ? 3.225 -20.565 2.810 1.00 95.31 236 LEU A CA 1
ATOM 1937 C C . LEU A 1 236 ? 2.149 -19.802 3.598 1.00 95.31 236 LEU A C 1
ATOM 1939 O O . LEU A 1 236 ? 2.360 -19.414 4.750 1.00 95.31 236 LEU A O 1
ATOM 1943 N N . VAL A 1 237 ? 0.951 -19.646 3.025 1.00 96.88 237 VAL A N 1
ATOM 1944 C CA . VAL A 1 237 ? -0.184 -19.016 3.722 1.00 96.88 237 VAL A CA 1
ATOM 1945 C C . VAL A 1 237 ? -0.606 -19.838 4.949 1.00 96.88 237 VAL A C 1
ATOM 1947 O O . VAL A 1 237 ? -0.956 -19.273 5.989 1.00 96.88 237 VAL A O 1
ATOM 1950 N N . ARG A 1 238 ? -0.562 -21.174 4.873 1.00 97.75 238 ARG A N 1
ATOM 1951 C CA . ARG A 1 238 ? -0.863 -22.048 6.022 1.00 97.75 238 ARG A CA 1
ATOM 1952 C C . ARG A 1 238 ? 0.168 -21.917 7.130 1.00 97.75 238 ARG A C 1
ATOM 1954 O O . ARG A 1 238 ? -0.224 -21.858 8.297 1.00 97.75 238 ARG A O 1
ATOM 1961 N N . GLU A 1 239 ? 1.449 -21.872 6.775 1.00 96.38 239 GLU A N 1
ATOM 1962 C CA . GLU A 1 239 ? 2.540 -21.640 7.721 1.00 96.38 239 GLU A CA 1
ATOM 1963 C C . GLU A 1 239 ? 2.321 -20.312 8.447 1.00 96.38 239 GLU A C 1
ATOM 1965 O O . GLU A 1 239 ? 2.200 -20.310 9.677 1.00 96.38 239 GLU A O 1
ATOM 1970 N N . PHE A 1 240 ? 2.092 -19.227 7.695 1.00 96.25 240 PHE A N 1
ATOM 1971 C CA . PHE A 1 240 ? 1.736 -17.922 8.251 1.00 96.25 240 PHE A CA 1
ATOM 1972 C C . PHE A 1 240 ? 0.580 -18.032 9.253 1.00 96.25 240 PHE A C 1
ATOM 1974 O O . PHE A 1 240 ? 0.720 -17.638 10.410 1.00 96.25 240 PHE A O 1
ATOM 1981 N N . ILE A 1 241 ? -0.558 -18.611 8.848 1.00 97.12 241 ILE A N 1
ATOM 1982 C CA . ILE A 1 241 ? -1.748 -18.731 9.707 1.00 97.12 241 ILE A CA 1
ATOM 1983 C C . ILE A 1 241 ? -1.440 -19.499 10.996 1.00 97.12 241 ILE A C 1
ATOM 1985 O O . ILE A 1 241 ? -1.979 -19.151 12.054 1.00 97.12 241 ILE A O 1
ATOM 1989 N N . SER A 1 242 ? -0.613 -20.543 10.908 1.00 96.75 242 SER A N 1
ATOM 1990 C CA . SER A 1 242 ? -0.294 -21.431 12.026 1.00 96.75 242 SER A CA 1
ATOM 1991 C C . SER A 1 242 ? 0.539 -20.754 13.116 1.00 96.75 242 SER A C 1
ATOM 1993 O O . SER A 1 242 ? 0.321 -21.018 14.298 1.00 96.75 242 SER A O 1
ATOM 1995 N N . GLU A 1 243 ? 1.435 -19.842 12.739 1.00 95.25 243 GLU A N 1
ATOM 1996 C CA . GLU A 1 243 ? 2.343 -19.173 13.675 1.00 95.25 243 GLU A CA 1
ATOM 1997 C C . GLU A 1 243 ? 1.802 -17.825 14.159 1.00 95.25 243 GLU A C 1
ATOM 1999 O O . GLU A 1 243 ? 2.102 -17.377 15.267 1.00 95.25 243 GLU A O 1
ATOM 2004 N N . GLN A 1 244 ? 0.978 -17.178 13.336 1.00 94.56 244 GLN A N 1
ATOM 2005 C CA . GLN A 1 244 ? 0.609 -15.777 13.485 1.00 94.56 244 GLN A CA 1
ATOM 2006 C C . GLN A 1 244 ? 0.039 -15.415 14.860 1.00 94.56 244 GLN A C 1
ATOM 2008 O O . GLN A 1 244 ? 0.454 -14.427 15.470 1.00 94.56 244 GLN A O 1
ATOM 2013 N N . LYS A 1 245 ? -0.902 -16.220 15.367 1.00 95.31 245 LYS A N 1
ATOM 2014 C CA . LYS A 1 245 ? -1.538 -15.967 16.667 1.00 95.31 245 LYS A CA 1
ATOM 2015 C C . LYS A 1 245 ? -0.520 -15.976 17.804 1.00 95.31 245 LYS A C 1
ATOM 2017 O O . LYS A 1 245 ? -0.543 -15.087 18.652 1.00 95.31 245 LYS A O 1
ATOM 2022 N N . GLU A 1 246 ? 0.349 -16.980 17.820 1.00 94.88 246 GLU A N 1
ATOM 2023 C CA . GLU A 1 246 ? 1.355 -17.160 18.865 1.00 94.88 246 GLU A CA 1
ATOM 2024 C C . GLU A 1 246 ? 2.406 -16.045 18.812 1.00 94.88 246 GLU A C 1
ATOM 2026 O O . GLU A 1 246 ? 2.774 -15.484 19.839 1.00 94.88 246 GLU A O 1
ATOM 2031 N N . LEU A 1 247 ? 2.830 -15.649 17.611 1.00 93.12 247 LEU A N 1
ATOM 2032 C CA . LEU A 1 247 ? 3.812 -14.581 17.443 1.00 93.12 247 LEU A CA 1
ATOM 2033 C C . LEU A 1 247 ? 3.260 -13.205 17.845 1.00 93.12 247 LEU A C 1
ATOM 2035 O O . LEU A 1 247 ? 3.972 -12.433 18.482 1.00 93.12 247 LEU A O 1
ATOM 2039 N N . ILE A 1 248 ? 1.988 -12.906 17.555 1.00 94.50 248 ILE A N 1
ATOM 2040 C CA . ILE A 1 248 ? 1.344 -11.690 18.078 1.00 94.50 248 ILE A CA 1
ATOM 2041 C C . ILE A 1 248 ? 1.233 -11.751 19.607 1.00 94.50 248 ILE A C 1
ATOM 2043 O O . ILE A 1 248 ? 1.534 -10.758 20.270 1.00 94.50 248 ILE A O 1
ATOM 2047 N N . ARG A 1 249 ? 0.832 -12.900 20.174 1.00 94.56 249 ARG A N 1
ATOM 2048 C CA . ARG A 1 249 ? 0.736 -13.111 21.632 1.00 94.56 249 ARG A CA 1
ATOM 2049 C C . ARG A 1 249 ? 2.054 -12.816 22.339 1.00 94.56 249 ARG A C 1
ATOM 2051 O O . ARG A 1 249 ? 2.060 -12.084 23.324 1.00 94.56 249 ARG A O 1
ATOM 2058 N N . GLN A 1 250 ? 3.163 -13.309 21.794 1.00 92.50 250 GLN A N 1
ATOM 2059 C CA . GLN A 1 250 ? 4.500 -13.069 22.339 1.00 92.50 250 GLN A CA 1
ATOM 2060 C C . GLN A 1 250 ? 4.857 -11.583 22.430 1.00 92.50 250 GLN A C 1
ATOM 2062 O O . GLN A 1 250 ? 5.542 -11.190 23.371 1.00 92.50 250 GLN A O 1
ATOM 2067 N N . GLU A 1 251 ? 4.386 -10.753 21.496 1.00 91.44 251 GLU A N 1
ATOM 2068 C CA . GLU A 1 251 ? 4.571 -9.304 21.579 1.00 91.44 251 GLU A CA 1
ATOM 2069 C C . GLU A 1 251 ? 3.662 -8.690 22.652 1.00 91.44 251 GLU A C 1
ATOM 2071 O O . GLU A 1 251 ? 4.160 -8.073 23.594 1.00 91.44 251 GLU A O 1
ATOM 2076 N N . ILE A 1 252 ? 2.344 -8.906 22.567 1.00 91.56 252 ILE A N 1
ATOM 2077 C CA . ILE A 1 252 ? 1.374 -8.220 23.442 1.00 91.56 252 ILE A CA 1
ATOM 2078 C C . ILE A 1 252 ? 1.455 -8.647 24.914 1.00 91.56 252 ILE A C 1
ATOM 2080 O O . ILE A 1 252 ? 1.192 -7.830 25.798 1.00 91.56 252 ILE A O 1
ATOM 2084 N N . ASP A 1 253 ? 1.851 -9.890 25.205 1.00 89.69 253 ASP A N 1
ATOM 2085 C CA . ASP A 1 253 ? 1.948 -10.407 26.577 1.00 89.69 253 ASP A CA 1
ATOM 2086 C C . ASP A 1 253 ? 3.143 -9.799 27.340 1.00 89.69 253 ASP A C 1
ATOM 2088 O O . ASP A 1 253 ? 3.171 -9.808 28.574 1.00 89.69 253 ASP A O 1
ATOM 2092 N N . THR A 1 254 ? 4.118 -9.221 26.625 1.00 87.38 254 THR A N 1
ATOM 2093 C CA . THR A 1 254 ? 5.227 -8.450 27.223 1.00 87.38 254 THR A CA 1
ATOM 2094 C C . THR A 1 254 ? 4.867 -6.989 27.510 1.00 87.38 254 THR A C 1
ATOM 2096 O O . THR A 1 254 ? 5.657 -6.265 28.121 1.00 87.38 254 THR A O 1
ATOM 2099 N N . GLY A 1 255 ? 3.651 -6.584 27.140 1.00 84.62 255 GLY A N 1
ATOM 2100 C CA . GLY A 1 255 ? 3.148 -5.219 27.188 1.00 84.62 255 GLY A CA 1
ATOM 2101 C C . GLY A 1 255 ? 2.965 -4.633 25.781 1.00 84.62 255 GLY A C 1
ATOM 2102 O O . GLY A 1 255 ? 3.539 -5.143 24.820 1.00 84.62 255 GLY A O 1
ATOM 2103 N N . PRO A 1 256 ? 2.169 -3.559 25.635 1.00 83.44 256 PRO A N 1
ATOM 2104 C CA . PRO A 1 256 ? 1.987 -2.890 24.350 1.00 83.44 256 PRO A CA 1
ATOM 2105 C C . PRO A 1 256 ? 3.331 -2.406 23.790 1.00 83.44 256 PRO A C 1
ATOM 2107 O O . PRO A 1 256 ? 4.102 -1.747 24.491 1.00 83.44 256 PRO A O 1
ATOM 2110 N N . ILE A 1 257 ? 3.612 -2.720 22.524 1.00 87.19 257 ILE A N 1
ATOM 2111 C CA . ILE A 1 257 ? 4.846 -2.296 21.854 1.00 87.19 257 ILE A CA 1
ATOM 2112 C C . ILE A 1 257 ? 4.871 -0.774 21.749 1.00 87.19 257 ILE A C 1
ATOM 2114 O O . ILE A 1 257 ? 3.920 -0.184 21.253 1.00 87.19 257 ILE A O 1
ATOM 2118 N N . GLU A 1 258 ? 5.963 -0.136 22.166 1.00 84.62 258 GLU A N 1
ATOM 2119 C CA . GLU A 1 258 ? 6.150 1.303 21.980 1.00 84.62 258 GLU A CA 1
ATOM 2120 C C . GLU A 1 258 ? 6.547 1.608 20.529 1.00 84.62 258 GLU A C 1
ATOM 2122 O O . GLU A 1 258 ? 7.579 1.141 20.036 1.00 84.62 258 GLU A O 1
ATOM 2127 N N . TRP A 1 259 ? 5.751 2.424 19.840 1.00 82.31 259 TRP A N 1
ATOM 2128 C CA . TRP A 1 259 ? 6.008 2.774 18.448 1.00 82.31 259 TRP A CA 1
ATOM 2129 C C . TRP A 1 259 ? 6.848 4.049 18.325 1.00 82.31 259 TRP A C 1
ATOM 2131 O O . TRP A 1 259 ? 6.341 5.159 18.450 1.00 82.31 259 TRP A O 1
ATOM 2141 N N . ARG A 1 260 ? 8.149 3.902 18.049 1.00 79.94 260 ARG A N 1
ATOM 2142 C CA . ARG A 1 260 ? 9.108 5.030 17.996 1.00 79.94 260 ARG A CA 1
ATOM 2143 C C . ARG A 1 260 ? 9.457 5.521 16.593 1.00 79.94 260 ARG A C 1
ATOM 2145 O O . ARG A 1 260 ? 10.301 6.406 16.446 1.00 79.94 260 ARG A O 1
ATOM 2152 N N . THR A 1 261 ? 8.884 4.925 15.553 1.00 79.62 261 THR A N 1
ATOM 2153 C CA . THR A 1 261 ? 9.146 5.367 14.179 1.00 79.62 261 THR A CA 1
ATOM 2154 C C . THR A 1 261 ? 8.429 6.699 13.946 1.00 79.62 261 THR A C 1
ATOM 2156 O O . THR A 1 261 ? 7.229 6.776 14.231 1.00 79.62 261 THR A O 1
ATOM 2159 N N . PRO A 1 262 ? 9.120 7.753 13.473 1.00 81.94 262 PRO A N 1
ATOM 2160 C CA . PRO A 1 262 ? 8.486 9.041 13.211 1.00 81.94 262 PRO A CA 1
ATOM 2161 C C . PRO A 1 262 ? 7.422 8.925 12.105 1.00 81.94 262 PRO A C 1
ATOM 2163 O O . PRO A 1 262 ? 7.478 8.007 11.288 1.00 81.94 262 PRO A O 1
ATOM 2166 N N . PRO A 1 263 ? 6.423 9.823 12.061 1.00 82.25 263 PRO A N 1
ATOM 2167 C CA . PRO A 1 263 ? 5.514 9.900 10.927 1.00 82.25 263 PRO A CA 1
ATOM 2168 C C . PRO A 1 263 ? 6.275 10.247 9.648 1.00 82.25 263 PRO A C 1
ATOM 2170 O O . PRO A 1 263 ? 7.145 11.119 9.648 1.00 82.25 263 PRO A O 1
ATOM 2173 N N . ARG A 1 264 ? 5.894 9.618 8.539 1.00 79.00 264 ARG A N 1
ATOM 2174 C CA . ARG A 1 264 ? 6.477 9.910 7.231 1.00 79.00 264 ARG A CA 1
ATOM 2175 C C . ARG A 1 264 ? 6.203 11.350 6.818 1.00 79.00 264 ARG A C 1
ATOM 2177 O O . ARG A 1 264 ? 5.052 11.786 6.827 1.00 79.00 264 ARG A O 1
ATOM 2184 N N . GLU A 1 265 ? 7.220 12.090 6.395 1.00 74.06 265 GLU A N 1
ATOM 2185 C CA . GLU A 1 265 ? 7.038 13.463 5.913 1.00 74.06 265 GLU A CA 1
ATOM 2186 C C . GLU A 1 265 ? 6.460 13.507 4.490 1.00 74.06 265 GLU A C 1
ATOM 2188 O O . GLU A 1 265 ? 6.775 12.660 3.658 1.00 74.06 265 GLU A O 1
ATOM 2193 N N . ILE A 1 266 ? 5.662 14.534 4.159 1.00 64.88 266 ILE A N 1
ATOM 2194 C CA . ILE A 1 266 ? 5.136 14.706 2.787 1.00 64.88 266 ILE A CA 1
ATOM 2195 C C . ILE A 1 266 ? 6.256 14.902 1.754 1.00 64.88 266 ILE A C 1
ATOM 2197 O O . ILE A 1 266 ? 6.153 14.476 0.604 1.00 64.88 266 ILE A O 1
ATOM 2201 N N . LYS A 1 267 ? 7.373 15.503 2.185 1.00 56.25 267 LYS A N 1
ATOM 2202 C CA . LYS A 1 267 ? 8.573 15.676 1.362 1.00 56.25 267 LYS A CA 1
ATOM 2203 C C . LYS A 1 267 ? 9.189 14.343 0.942 1.00 56.25 267 LYS A C 1
ATOM 2205 O O . LYS A 1 267 ? 9.869 14.306 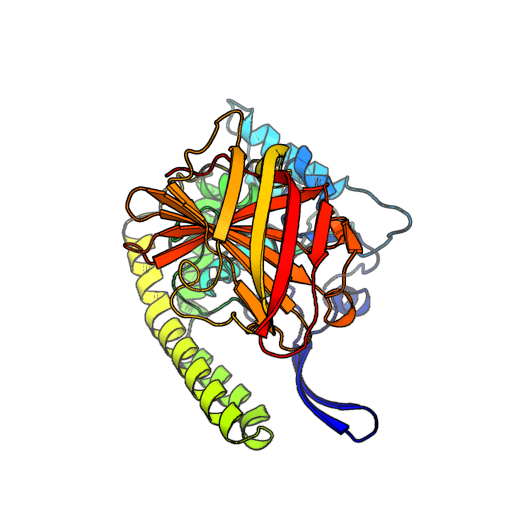-0.068 1.00 56.25 267 LYS A O 1
ATOM 2210 N N . ALA A 1 268 ? 8.894 13.239 1.631 1.00 52.62 268 ALA A N 1
ATOM 2211 C CA . ALA A 1 268 ? 9.347 11.918 1.207 1.00 52.62 268 ALA A CA 1
ATOM 2212 C C . ALA A 1 268 ? 8.739 11.475 -0.144 1.00 52.62 268 ALA A C 1
ATOM 2214 O O . ALA A 1 268 ? 9.282 10.574 -0.780 1.00 52.62 268 ALA A O 1
ATOM 2215 N N . PHE A 1 269 ? 7.642 12.092 -0.608 1.00 53.00 269 PHE A N 1
ATOM 2216 C CA . PHE A 1 269 ? 7.009 11.787 -1.906 1.00 53.00 269 PHE A CA 1
ATOM 2217 C C . PHE A 1 269 ? 7.431 12.733 -3.015 1.00 53.00 269 PHE A C 1
ATOM 2219 O O . PHE A 1 269 ? 7.535 12.333 -4.177 1.00 53.00 269 PHE A O 1
ATOM 2226 N N . CYS A 1 270 ? 7.692 13.982 -2.652 1.00 57.41 270 CYS A N 1
ATOM 2227 C CA . CYS A 1 270 ? 8.251 14.968 -3.549 1.00 57.41 270 CYS A CA 1
ATOM 2228 C C . CYS A 1 270 ? 9.764 14.786 -3.541 1.00 57.41 270 CYS A C 1
ATOM 2230 O O . CYS A 1 270 ? 10.438 15.315 -2.666 1.00 57.41 270 CYS A O 1
ATOM 2232 N N . GLY A 1 271 ? 10.313 14.062 -4.518 1.00 63.41 271 GLY A N 1
ATOM 2233 C CA . GLY A 1 271 ? 11.751 14.192 -4.742 1.00 63.41 271 GLY A CA 1
ATOM 2234 C C . GLY A 1 271 ? 12.112 15.660 -5.011 1.00 63.41 271 GLY A C 1
ATOM 2235 O O . GLY A 1 271 ? 11.238 16.497 -5.257 1.00 63.41 271 GLY A O 1
ATOM 2236 N N . GLU A 1 272 ? 13.393 15.965 -5.016 1.00 74.50 272 GLU A N 1
ATOM 2237 C CA . GLU A 1 272 ? 13.905 17.252 -5.467 1.00 74.50 272 GLU A CA 1
ATOM 2238 C C . GLU A 1 272 ? 15.017 17.045 -6.484 1.00 74.50 272 GLU A C 1
ATOM 2240 O O . GLU A 1 272 ? 15.525 15.930 -6.637 1.00 74.50 272 GLU A O 1
ATOM 2245 N N . ALA A 1 273 ? 15.381 18.116 -7.192 1.00 84.75 273 ALA A N 1
ATOM 2246 C CA . ALA A 1 273 ? 16.526 18.094 -8.086 1.00 84.75 273 ALA A CA 1
ATOM 2247 C C . ALA A 1 273 ? 17.751 17.720 -7.256 1.00 84.75 273 ALA A C 1
ATOM 2249 O O . ALA A 1 273 ? 18.222 18.507 -6.438 1.00 84.75 273 ALA A O 1
ATOM 2250 N N . SER A 1 274 ? 18.230 16.498 -7.449 1.00 87.50 274 SER A N 1
ATOM 2251 C CA . SER A 1 274 ? 19.231 15.908 -6.577 1.00 87.50 274 SER A CA 1
ATOM 2252 C C . SER A 1 274 ? 20.597 15.888 -7.225 1.00 87.50 274 SER A C 1
ATOM 2254 O O . SER A 1 274 ? 21.552 15.549 -6.555 1.00 87.50 274 SER A O 1
ATOM 2256 N N . GLY A 1 275 ? 20.733 16.217 -8.508 1.00 91.88 275 GLY A N 1
ATOM 2257 C CA . GLY A 1 275 ? 22.039 16.320 -9.148 1.00 91.88 275 GLY A CA 1
ATOM 2258 C C . GLY A 1 275 ? 22.016 15.973 -10.626 1.00 91.88 275 GLY A C 1
ATOM 2259 O O . GLY A 1 275 ? 21.001 16.149 -11.296 1.00 91.88 275 GLY A O 1
ATOM 2260 N N . ARG A 1 276 ? 23.155 15.515 -11.147 1.00 94.19 276 ARG A N 1
ATOM 2261 C CA . ARG A 1 276 ? 23.337 15.257 -12.579 1.00 94.19 276 ARG A CA 1
ATOM 2262 C C . ARG A 1 276 ? 24.349 14.145 -12.820 1.00 94.19 276 ARG A C 1
ATOM 2264 O O . ARG A 1 276 ? 25.403 14.120 -12.185 1.00 94.19 276 ARG A O 1
ATOM 2271 N N . VAL A 1 277 ? 24.063 13.289 -13.797 1.00 94.94 277 VAL A N 1
ATOM 2272 C CA . VAL A 1 277 ? 25.053 12.417 -14.441 1.00 94.94 277 VAL A CA 1
ATOM 2273 C C . VAL A 1 277 ? 25.410 12.991 -15.797 1.00 94.94 277 VAL A C 1
ATOM 2275 O O . VAL A 1 277 ? 24.528 13.376 -16.561 1.00 94.94 277 VAL A O 1
ATOM 2278 N N . ARG A 1 278 ? 26.696 13.004 -16.138 1.00 96.81 278 ARG A N 1
ATOM 2279 C CA . ARG A 1 278 ? 27.125 13.248 -17.513 1.00 96.81 278 ARG A CA 1
ATOM 2280 C C . ARG A 1 278 ? 28.337 12.425 -17.893 1.00 96.81 278 ARG A C 1
ATOM 2282 O O . ARG A 1 278 ? 29.251 12.265 -17.087 1.00 96.81 278 ARG A O 1
ATOM 2289 N N . GLY A 1 279 ? 28.392 11.982 -19.137 1.00 97.19 279 GLY A N 1
ATOM 2290 C CA . GLY A 1 279 ? 29.550 11.256 -19.622 1.00 97.19 279 GLY A CA 1
ATOM 2291 C C . GLY A 1 279 ? 29.304 10.499 -20.908 1.00 97.19 279 GLY A C 1
ATOM 2292 O O . GLY A 1 279 ? 28.342 10.756 -21.628 1.00 97.19 279 GLY A O 1
ATOM 2293 N N . GLN A 1 280 ? 30.219 9.591 -21.206 1.00 98.00 280 GLN A N 1
ATOM 2294 C CA . GLN A 1 280 ? 30.242 8.813 -22.435 1.00 98.00 280 GLN A CA 1
ATOM 2295 C C . GLN A 1 280 ? 30.410 7.341 -22.105 1.00 98.00 280 GLN A C 1
ATOM 2297 O O . GLN A 1 280 ? 31.059 6.996 -21.114 1.00 98.00 280 GLN A O 1
ATOM 2302 N N . PHE A 1 281 ? 29.859 6.490 -22.956 1.00 98.19 281 PHE A N 1
ATOM 2303 C CA . PHE A 1 281 ? 29.997 5.048 -22.862 1.00 98.19 281 PHE A CA 1
ATOM 2304 C C . PHE A 1 281 ? 30.241 4.445 -24.245 1.00 98.19 281 PHE A C 1
ATOM 2306 O O . PHE A 1 281 ? 29.841 4.996 -25.274 1.00 98.19 281 PHE A O 1
ATOM 2313 N N . GLU A 1 282 ? 30.866 3.277 -24.252 1.00 98.38 282 GLU A N 1
ATOM 2314 C CA . GLU A 1 282 ? 30.996 2.427 -25.423 1.00 98.38 282 GLU A CA 1
ATOM 2315 C C . GLU A 1 282 ? 30.878 0.950 -25.049 1.00 98.38 282 GLU A C 1
ATOM 2317 O O . GLU A 1 282 ? 31.355 0.509 -24.004 1.00 98.38 282 GLU A O 1
ATOM 2322 N N . THR A 1 283 ? 30.237 0.184 -25.923 1.00 98.50 283 THR A N 1
ATOM 2323 C CA . THR A 1 283 ? 30.103 -1.271 -25.848 1.00 98.50 283 THR A CA 1
ATOM 2324 C C . THR A 1 283 ? 29.788 -1.822 -27.249 1.00 98.50 283 THR A C 1
ATOM 2326 O O . THR A 1 283 ? 29.930 -1.123 -28.257 1.00 98.50 283 THR A O 1
ATOM 2329 N N . THR A 1 284 ? 29.363 -3.079 -27.332 1.00 98.25 284 THR A N 1
ATOM 2330 C CA . THR A 1 284 ? 28.788 -3.686 -28.536 1.00 98.25 284 THR A CA 1
ATOM 2331 C C . THR A 1 284 ? 27.405 -4.250 -28.234 1.00 98.25 284 THR A C 1
ATOM 2333 O O . THR A 1 284 ? 27.085 -4.544 -27.083 1.00 98.25 284 THR A O 1
ATOM 2336 N N . TRP A 1 285 ? 26.564 -4.367 -29.255 1.00 97.88 285 TRP A N 1
ATOM 2337 C CA . TRP A 1 285 ? 25.232 -4.936 -29.128 1.00 97.88 285 TRP A CA 1
ATOM 2338 C C . TRP A 1 285 ? 25.284 -6.383 -28.634 1.00 97.88 285 TRP A C 1
ATOM 2340 O O . TRP A 1 285 ? 26.145 -7.150 -29.072 1.00 97.88 285 TRP A O 1
ATOM 2350 N N . ASN A 1 286 ? 24.315 -6.737 -27.784 1.00 95.81 286 ASN A N 1
ATOM 2351 C CA . ASN A 1 286 ? 24.138 -8.058 -27.180 1.00 95.81 286 ASN A CA 1
ATOM 2352 C C . ASN A 1 286 ? 25.249 -8.444 -26.187 1.00 95.81 286 ASN A C 1
ATOM 2354 O O . ASN A 1 286 ? 25.671 -9.591 -26.083 1.00 95.81 286 ASN A O 1
ATOM 2358 N N . THR A 1 287 ? 25.732 -7.446 -25.453 1.00 96.31 287 THR A N 1
ATOM 2359 C CA . THR A 1 287 ? 26.665 -7.605 -24.326 1.00 96.31 287 THR A CA 1
ATOM 2360 C C . THR A 1 287 ? 25.962 -7.677 -22.972 1.00 96.31 287 THR A C 1
ATOM 2362 O O . THR A 1 287 ? 26.614 -7.888 -21.953 1.00 96.31 287 THR A O 1
ATOM 2365 N N . TRP A 1 288 ? 24.643 -7.492 -22.961 1.00 93.88 288 TRP A N 1
ATOM 2366 C CA . TRP A 1 288 ? 23.759 -7.732 -21.827 1.00 93.88 288 TRP A CA 1
ATOM 2367 C C . TRP A 1 288 ? 22.735 -8.820 -22.206 1.00 93.88 288 TRP A C 1
ATOM 2369 O O . TRP A 1 288 ? 22.210 -8.749 -23.324 1.00 93.88 288 TRP A O 1
ATOM 2379 N N . PRO A 1 289 ? 22.435 -9.793 -21.320 1.00 89.06 289 PRO A N 1
ATOM 2380 C CA . PRO A 1 289 ? 23.003 -10.001 -19.979 1.00 89.06 289 PRO A CA 1
ATOM 2381 C C . PRO A 1 289 ? 24.463 -10.492 -19.970 1.00 89.06 289 PRO A C 1
ATOM 2383 O O . PRO A 1 289 ? 24.908 -11.178 -20.889 1.00 89.06 289 PRO A O 1
ATOM 2386 N N . SER A 1 290 ? 25.226 -10.112 -18.936 1.00 89.19 290 SER A N 1
ATOM 2387 C CA . SER A 1 290 ? 26.627 -10.522 -18.721 1.00 89.19 290 SER A CA 1
ATOM 2388 C C . SER A 1 290 ? 26.988 -10.511 -17.234 1.00 89.19 290 SER A C 1
ATOM 2390 O O . SER A 1 290 ? 26.565 -9.616 -16.504 1.00 89.19 290 SER A O 1
ATOM 2392 N N . ASP A 1 291 ? 27.829 -11.464 -16.816 1.00 84.69 291 ASP A N 1
ATOM 2393 C CA . ASP A 1 291 ? 28.334 -11.584 -15.439 1.00 84.69 291 ASP A CA 1
ATOM 2394 C C . ASP A 1 291 ? 29.265 -10.424 -15.038 1.00 84.69 291 ASP A C 1
ATOM 2396 O O . ASP A 1 291 ? 29.397 -10.110 -13.856 1.00 84.69 291 ASP A O 1
ATOM 2400 N N . ASP A 1 292 ? 29.939 -9.794 -16.009 1.00 91.00 292 ASP A N 1
ATOM 2401 C CA . ASP A 1 292 ? 30.869 -8.689 -15.760 1.00 91.00 292 ASP A CA 1
ATOM 2402 C C . ASP A 1 292 ? 30.790 -7.625 -16.863 1.00 91.00 292 ASP A C 1
ATOM 2404 O O . ASP A 1 292 ? 31.383 -7.738 -17.942 1.00 91.00 292 ASP A O 1
ATOM 2408 N N . LEU A 1 293 ? 30.066 -6.549 -16.563 1.00 93.88 293 LEU A N 1
ATOM 2409 C CA . LEU A 1 293 ? 29.864 -5.426 -17.476 1.00 93.88 293 LEU A CA 1
ATOM 2410 C C . LEU A 1 293 ? 31.081 -4.494 -17.600 1.00 93.88 293 LEU A C 1
ATOM 2412 O O . LEU A 1 293 ? 31.120 -3.656 -18.505 1.00 93.88 293 LEU A O 1
ATOM 2416 N N . PHE A 1 294 ? 32.093 -4.628 -16.736 1.00 95.31 294 PHE A N 1
ATOM 2417 C CA . PHE A 1 294 ? 33.362 -3.902 -16.879 1.00 95.31 294 PHE A CA 1
ATOM 2418 C C . PHE A 1 294 ? 34.263 -4.519 -17.956 1.00 95.31 294 PHE A C 1
ATOM 2420 O O . PHE A 1 294 ? 35.220 -3.884 -18.400 1.00 95.31 294 PHE A O 1
ATOM 2427 N N . MET A 1 295 ? 33.947 -5.738 -18.402 1.00 95.88 295 MET A N 1
ATOM 2428 C CA . MET A 1 295 ? 34.654 -6.431 -19.481 1.00 95.88 295 MET A CA 1
ATOM 2429 C C . MET A 1 295 ? 33.983 -6.270 -20.848 1.00 95.88 295 MET A C 1
ATOM 2431 O O . MET A 1 295 ? 34.614 -6.534 -21.873 1.00 95.88 295 MET A O 1
ATOM 2435 N N . THR A 1 296 ? 32.723 -5.836 -20.885 1.00 96.06 296 THR A N 1
ATOM 2436 C CA . THR A 1 296 ? 31.926 -5.724 -22.116 1.00 96.06 296 THR A CA 1
ATOM 2437 C C . THR A 1 296 ? 31.843 -4.311 -22.676 1.00 96.06 296 THR A C 1
ATOM 2439 O O . THR A 1 296 ? 31.430 -4.113 -23.820 1.00 96.06 296 THR A O 1
ATOM 2442 N N . GLY A 1 297 ? 32.236 -3.313 -21.896 1.00 96.62 297 GLY A N 1
ATOM 2443 C CA . GLY A 1 297 ? 32.171 -1.921 -22.295 1.00 96.62 297 GLY A CA 1
ATOM 2444 C C . GLY A 1 297 ? 32.925 -1.032 -21.326 1.00 96.62 297 GLY A C 1
ATOM 2445 O O . GLY A 1 297 ? 33.394 -1.476 -20.281 1.00 96.62 297 GLY A O 1
ATOM 2446 N N . SER A 1 298 ? 33.074 0.232 -21.696 1.00 98.12 298 SER A N 1
ATOM 2447 C CA . SER A 1 298 ? 33.781 1.209 -20.879 1.00 98.12 298 SER A CA 1
ATOM 2448 C C . SER A 1 298 ? 33.204 2.604 -21.063 1.00 98.12 298 SER A C 1
ATOM 2450 O O . SER A 1 298 ? 32.333 2.830 -21.904 1.00 98.12 298 SER A O 1
ATOM 2452 N N . GLY A 1 299 ? 33.676 3.559 -20.270 1.00 96.88 299 GLY A N 1
ATOM 2453 C CA . GLY A 1 299 ? 33.230 4.934 -20.392 1.00 96.88 299 GLY A CA 1
ATOM 2454 C C . GLY A 1 299 ? 33.949 5.887 -19.456 1.00 96.88 299 GLY A C 1
ATOM 2455 O O . GLY A 1 299 ? 34.896 5.535 -18.752 1.00 96.88 299 GLY A O 1
ATOM 2456 N N . ASN A 1 300 ? 33.466 7.120 -19.445 1.00 96.81 300 ASN A N 1
ATOM 2457 C CA . ASN A 1 300 ? 33.837 8.128 -18.465 1.00 96.81 300 ASN A CA 1
ATOM 2458 C C . ASN A 1 300 ? 32.565 8.833 -18.026 1.00 96.81 300 ASN A C 1
ATOM 2460 O O . ASN A 1 300 ? 31.843 9.359 -18.869 1.00 96.81 300 ASN A O 1
ATOM 2464 N N . MET A 1 301 ? 32.311 8.841 -16.723 1.00 97.25 301 MET A N 1
ATOM 2465 C CA . MET A 1 301 ? 31.121 9.427 -16.131 1.00 97.25 301 MET A CA 1
ATOM 2466 C C . MET A 1 301 ? 31.515 10.392 -15.019 1.00 97.25 301 MET A C 1
ATOM 2468 O O . MET A 1 301 ? 32.500 10.203 -14.309 1.00 97.25 301 MET A O 1
ATOM 2472 N N . GLN A 1 302 ? 30.714 11.437 -14.876 1.00 96.94 302 GLN A N 1
ATOM 2473 C CA . GLN A 1 302 ? 30.710 12.348 -13.746 1.00 96.94 302 GLN A CA 1
ATOM 2474 C C . GLN A 1 302 ? 29.320 12.295 -13.139 1.00 96.94 302 GLN A C 1
ATOM 2476 O O . GLN A 1 302 ? 28.332 12.457 -13.854 1.00 96.94 302 GLN A O 1
ATOM 2481 N N . LEU A 1 303 ? 29.260 12.086 -11.832 1.00 95.69 303 LEU A N 1
ATOM 2482 C CA . LEU A 1 303 ? 28.020 12.050 -11.080 1.00 95.69 303 LEU A CA 1
ATOM 2483 C C . LEU A 1 303 ? 28.119 13.050 -9.930 1.00 95.69 303 LEU A C 1
ATOM 2485 O O . LEU A 1 303 ? 29.073 13.030 -9.148 1.00 95.69 303 LEU A O 1
ATOM 2489 N N . THR A 1 304 ? 27.122 13.921 -9.844 1.00 93.75 304 THR A N 1
ATOM 2490 C CA . THR A 1 304 ? 26.894 14.798 -8.697 1.00 93.75 304 THR A CA 1
ATOM 2491 C C . THR A 1 304 ? 25.556 14.436 -8.072 1.00 93.75 304 THR A C 1
ATOM 2493 O O . THR A 1 304 ? 24.578 14.286 -8.806 1.00 93.75 304 THR A O 1
ATOM 2496 N N . HIS A 1 305 ? 25.508 14.312 -6.746 1.00 89.69 305 HIS A N 1
ATOM 2497 C CA . HIS A 1 305 ? 24.288 14.072 -5.974 1.00 89.69 305 HIS A CA 1
ATOM 2498 C C . HIS A 1 305 ? 24.300 14.938 -4.703 1.00 89.69 305 HIS A C 1
ATOM 2500 O O . HIS A 1 305 ? 25.307 14.959 -4.010 1.00 89.69 305 HIS A O 1
ATOM 2506 N N . PHE A 1 306 ? 23.242 15.713 -4.448 1.00 86.19 306 PHE A N 1
ATOM 2507 C CA . PHE A 1 306 ? 23.116 16.713 -3.376 1.00 86.19 306 PHE A CA 1
ATOM 2508 C C . PHE A 1 306 ? 24.376 17.571 -3.169 1.00 86.19 306 PHE A C 1
ATOM 2510 O O . PHE A 1 306 ? 24.919 17.659 -2.074 1.00 86.19 306 PHE A O 1
ATOM 2517 N N . ASP A 1 307 ? 24.843 18.200 -4.254 1.00 80.94 307 ASP A N 1
ATOM 2518 C CA . ASP A 1 307 ? 26.059 19.031 -4.318 1.00 80.94 307 ASP A CA 1
ATOM 2519 C C . ASP A 1 307 ? 27.394 18.299 -4.053 1.00 80.94 307 ASP A C 1
ATOM 2521 O O . ASP A 1 307 ? 28.460 18.922 -4.084 1.00 80.94 307 ASP A O 1
ATOM 2525 N N . GLU A 1 308 ? 27.381 16.974 -3.893 1.00 88.62 308 GLU A N 1
ATOM 2526 C CA . GLU A 1 308 ? 28.582 16.154 -3.743 1.00 88.62 308 GLU A CA 1
ATOM 2527 C C . GLU A 1 308 ? 28.986 15.496 -5.063 1.00 88.62 308 GLU A C 1
ATOM 2529 O O . GLU A 1 308 ? 28.184 14.864 -5.751 1.00 88.62 308 GLU A O 1
ATOM 2534 N N . SER A 1 309 ? 30.262 15.629 -5.434 1.00 91.75 309 SER A N 1
ATOM 2535 C CA . SER A 1 309 ? 30.824 14.913 -6.581 1.00 91.75 309 SER A CA 1
ATOM 2536 C C . SER A 1 309 ? 31.272 13.523 -6.149 1.00 91.75 309 SER A C 1
ATOM 2538 O O . SER A 1 309 ? 32.156 13.391 -5.303 1.00 91.75 309 SER A O 1
ATOM 2540 N N . ILE A 1 310 ? 30.735 12.493 -6.793 1.00 92.25 310 ILE A N 1
ATOM 2541 C CA . ILE A 1 310 ? 31.053 11.101 -6.478 1.00 92.25 310 ILE A CA 1
ATOM 2542 C C . ILE A 1 310 ? 32.288 10.670 -7.270 1.00 92.25 310 ILE A C 1
ATOM 2544 O O . ILE A 1 310 ? 32.376 10.871 -8.485 1.00 92.25 310 ILE A O 1
ATOM 2548 N N . ALA A 1 311 ? 33.273 10.103 -6.572 1.00 93.75 311 ALA A N 1
ATOM 2549 C CA . ALA A 1 311 ? 34.524 9.663 -7.174 1.00 93.75 311 ALA A CA 1
ATOM 2550 C C . ALA A 1 311 ? 34.339 8.308 -7.871 1.00 93.75 311 ALA A C 1
ATOM 2552 O O . ALA A 1 311 ? 34.248 7.269 -7.223 1.00 93.75 311 ALA A O 1
ATOM 2553 N N . ILE A 1 312 ? 34.309 8.323 -9.202 1.00 96.31 312 ILE A N 1
ATOM 2554 C CA . ILE A 1 312 ? 34.150 7.118 -10.021 1.00 96.31 312 ILE A CA 1
ATOM 2555 C C . ILE A 1 312 ? 35.534 6.554 -10.357 1.00 96.31 312 ILE A C 1
ATOM 2557 O O . ILE A 1 312 ? 36.379 7.236 -10.938 1.00 96.31 312 ILE A O 1
ATOM 2561 N N . GLN A 1 313 ? 35.768 5.304 -9.966 1.00 95.81 313 GLN A N 1
ATOM 2562 C CA . GLN A 1 313 ? 37.028 4.573 -10.126 1.00 95.81 313 GLN A CA 1
ATOM 2563 C C . GLN A 1 313 ? 37.024 3.650 -11.353 1.00 95.81 313 GLN A C 1
ATOM 2565 O O . GLN A 1 313 ? 38.090 3.299 -11.856 1.00 95.81 313 GLN A O 1
ATOM 2570 N N . GLY A 1 314 ? 35.844 3.273 -11.849 1.00 96.38 314 GLY A N 1
ATOM 2571 C CA . GLY A 1 314 ? 35.680 2.459 -13.052 1.00 96.38 314 GLY A CA 1
ATOM 2572 C C . GLY A 1 314 ? 34.290 2.621 -13.654 1.0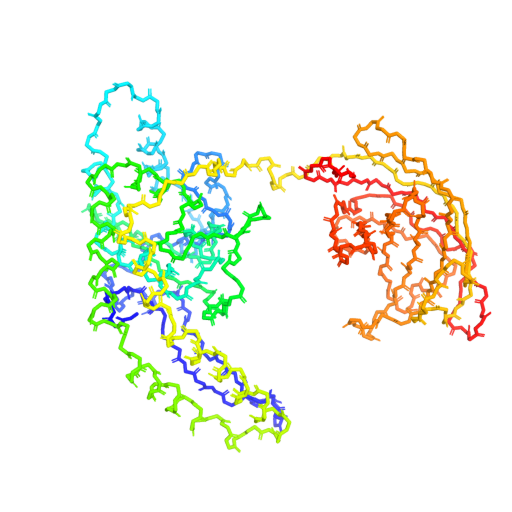0 96.38 314 GLY A C 1
ATOM 2573 O O . GLY A 1 314 ? 33.335 2.912 -12.939 1.00 96.38 314 GLY A O 1
ATOM 2574 N N . VAL A 1 315 ? 34.183 2.439 -14.968 1.00 98.06 315 VAL A N 1
ATOM 2575 C CA . VAL A 1 315 ? 32.917 2.493 -15.709 1.00 98.06 315 VAL A CA 1
ATOM 2576 C C . VAL A 1 315 ? 32.870 1.289 -16.636 1.00 98.06 315 VAL A C 1
ATOM 2578 O O . VAL A 1 315 ? 33.795 1.107 -17.427 1.00 98.06 315 VAL A O 1
ATOM 2581 N N . GLY A 1 316 ? 31.818 0.485 -16.520 1.00 97.81 316 GLY A N 1
ATOM 2582 C CA . GLY A 1 316 ? 31.487 -0.588 -17.456 1.00 97.81 316 GLY A CA 1
ATOM 2583 C C . GLY A 1 316 ? 30.320 -0.192 -18.355 1.00 97.81 316 GLY A C 1
ATOM 2584 O O . GLY A 1 316 ? 29.743 0.885 -18.191 1.00 97.81 316 GLY A O 1
ATOM 2585 N N . CYS A 1 317 ? 29.955 -1.052 -19.302 1.00 98.00 317 CYS A N 1
ATOM 2586 C CA . CYS A 1 317 ? 28.757 -0.858 -20.117 1.00 98.00 317 CYS A CA 1
ATOM 2587 C C . CYS A 1 317 ? 28.311 -2.168 -20.778 1.00 98.00 317 CYS A C 1
ATOM 2589 O O . CYS A 1 317 ? 29.144 -2.940 -21.260 1.00 98.00 317 CYS A O 1
ATOM 2591 N N . GLY A 1 318 ? 27.001 -2.386 -20.853 1.00 97.69 318 GLY A N 1
ATOM 2592 C CA . GLY A 1 318 ? 26.403 -3.424 -21.687 1.00 97.69 318 GLY A CA 1
ATOM 2593 C C . GLY A 1 318 ? 25.018 -3.025 -22.177 1.00 97.69 318 GLY A C 1
ATOM 2594 O O . GLY A 1 318 ? 24.327 -2.224 -21.546 1.00 97.69 318 GLY A O 1
ATOM 2595 N N . ILE A 1 319 ? 24.629 -3.567 -23.328 1.00 97.94 319 ILE A N 1
ATOM 2596 C CA . ILE A 1 319 ? 23.319 -3.324 -23.936 1.00 97.94 319 ILE A CA 1
ATOM 2597 C C . ILE A 1 319 ? 22.783 -4.590 -24.606 1.00 97.94 319 ILE A C 1
ATOM 2599 O O . ILE A 1 319 ? 23.531 -5.319 -25.266 1.00 97.94 319 ILE A O 1
ATOM 2603 N N . GLY A 1 320 ? 21.487 -4.845 -24.452 1.00 97.19 320 GLY A N 1
ATOM 2604 C CA . GLY A 1 320 ? 20.822 -6.023 -25.003 1.00 97.19 320 GLY A CA 1
ATOM 2605 C C . GLY A 1 320 ? 19.340 -6.068 -24.652 1.00 97.19 320 GLY A C 1
ATOM 2606 O O . GLY A 1 320 ? 18.790 -5.088 -24.154 1.00 97.19 320 GLY A O 1
ATOM 2607 N N . ILE A 1 321 ? 18.688 -7.191 -24.947 1.00 95.12 321 ILE A N 1
ATOM 2608 C CA . ILE A 1 321 ? 17.282 -7.411 -24.576 1.00 95.12 321 ILE A CA 1
ATOM 2609 C C . ILE A 1 321 ? 17.162 -7.406 -23.048 1.00 95.12 321 ILE A C 1
ATOM 2611 O O . ILE A 1 321 ? 18.026 -7.958 -22.366 1.00 95.12 321 ILE A O 1
ATOM 2615 N N . ASP A 1 322 ? 16.130 -6.749 -22.521 1.00 89.56 322 ASP A N 1
ATOM 2616 C CA . ASP A 1 322 ? 15.881 -6.723 -21.081 1.00 89.56 322 ASP A CA 1
ATOM 2617 C C . ASP A 1 322 ? 15.399 -8.100 -20.588 1.00 89.56 322 ASP A C 1
ATOM 2619 O O . ASP A 1 322 ? 14.598 -8.766 -21.247 1.00 89.56 322 ASP A O 1
ATOM 2623 N N . GLU A 1 323 ? 15.924 -8.554 -19.448 1.00 86.88 323 GLU A N 1
ATOM 2624 C CA . GLU A 1 323 ? 15.561 -9.858 -18.876 1.00 86.88 323 GLU A CA 1
ATOM 2625 C C . GLU A 1 323 ? 14.184 -9.810 -18.205 1.00 86.88 323 GLU A C 1
ATOM 2627 O O . GLU A 1 323 ? 13.463 -10.810 -18.221 1.00 86.88 323 GLU A O 1
ATOM 2632 N N . ASP A 1 324 ? 13.808 -8.642 -17.673 1.00 82.06 324 ASP A N 1
ATOM 2633 C CA . ASP A 1 324 ? 12.526 -8.432 -16.995 1.00 82.06 324 ASP A CA 1
ATOM 2634 C C . ASP A 1 324 ? 11.363 -8.304 -17.994 1.00 82.06 324 ASP A C 1
ATOM 2636 O O . ASP A 1 324 ? 10.273 -8.832 -17.760 1.00 82.06 324 ASP A O 1
ATOM 2640 N N . ASP A 1 325 ? 11.597 -7.634 -19.129 1.00 85.44 325 ASP A N 1
ATOM 2641 C CA . ASP A 1 325 ? 10.636 -7.505 -20.225 1.00 85.44 325 ASP A CA 1
ATOM 2642 C C . ASP A 1 325 ? 11.325 -7.699 -21.591 1.00 85.44 325 ASP A C 1
ATOM 2644 O O . ASP A 1 325 ? 11.963 -6.784 -22.112 1.00 85.44 325 ASP A O 1
ATOM 2648 N N . PRO A 1 326 ? 11.155 -8.858 -22.255 1.00 87.56 326 PRO A N 1
ATOM 2649 C CA . PRO A 1 326 ? 11.826 -9.141 -23.521 1.00 87.56 326 PRO A CA 1
ATOM 2650 C C . PRO A 1 326 ? 11.323 -8.287 -24.698 1.00 87.56 326 PRO A C 1
ATOM 2652 O O . PRO A 1 326 ? 11.817 -8.439 -25.821 1.00 87.56 326 PRO A O 1
ATOM 2655 N N . THR A 1 327 ? 10.311 -7.435 -24.492 1.00 89.94 327 THR A N 1
ATOM 2656 C CA . THR A 1 327 ? 9.885 -6.439 -25.484 1.00 89.94 327 THR A CA 1
ATOM 2657 C C . THR A 1 327 ? 10.754 -5.182 -25.479 1.00 89.94 327 THR A C 1
ATOM 2659 O O . THR A 1 327 ? 10.763 -4.459 -26.478 1.00 89.94 327 THR A O 1
ATOM 2662 N N . ASP A 1 328 ? 11.557 -4.994 -24.431 1.00 93.31 328 ASP A N 1
ATOM 2663 C CA . ASP A 1 328 ? 12.417 -3.840 -24.217 1.00 93.31 328 ASP A CA 1
ATOM 2664 C C . ASP A 1 328 ? 13.913 -4.157 -24.409 1.00 93.31 328 ASP A C 1
ATOM 2666 O O . ASP A 1 328 ? 14.365 -5.304 -24.498 1.00 93.31 328 ASP A O 1
ATOM 2670 N N . VAL A 1 329 ? 14.706 -3.090 -24.505 1.00 95.12 329 VAL A N 1
ATOM 2671 C CA . VAL A 1 329 ? 16.170 -3.115 -24.533 1.00 95.12 329 VAL A CA 1
ATOM 2672 C C . VAL A 1 329 ? 16.698 -2.395 -23.300 1.00 95.12 329 VAL A C 1
ATOM 2674 O O . VAL A 1 329 ? 16.360 -1.234 -23.067 1.00 95.12 329 VAL A O 1
ATOM 2677 N N . ALA A 1 330 ? 17.594 -3.046 -22.562 1.00 95.56 330 ALA A N 1
ATOM 2678 C CA . ALA A 1 330 ? 18.290 -2.460 -21.427 1.00 95.56 330 ALA A CA 1
ATOM 2679 C C . ALA A 1 330 ? 19.707 -2.024 -21.819 1.00 95.56 330 ALA A C 1
ATOM 2681 O O . ALA A 1 330 ? 20.499 -2.815 -22.332 1.00 95.56 330 ALA A O 1
ATOM 2682 N N . LEU A 1 331 ? 20.032 -0.760 -21.546 1.00 96.25 331 LEU A N 1
ATOM 2683 C CA . LEU A 1 331 ? 21.388 -0.219 -21.499 1.00 96.25 331 LEU A CA 1
ATOM 2684 C C . LEU A 1 331 ? 21.779 -0.045 -20.028 1.00 96.25 331 LEU A C 1
ATOM 2686 O O . LEU A 1 331 ? 21.151 0.728 -19.302 1.00 96.25 331 LEU A O 1
ATOM 2690 N N . LEU A 1 332 ? 22.832 -0.733 -19.598 1.00 96.06 332 LEU A N 1
ATOM 2691 C CA . LEU A 1 332 ? 23.356 -0.673 -18.236 1.00 96.06 332 LEU A CA 1
ATOM 2692 C C . LEU A 1 332 ? 24.766 -0.091 -18.233 1.00 96.06 332 LEU A C 1
ATOM 2694 O O . LEU A 1 332 ? 25.655 -0.583 -18.926 1.00 96.06 332 LEU A O 1
ATOM 2698 N N . VAL A 1 333 ? 24.980 0.929 -17.405 1.00 97.12 333 VAL A N 1
ATOM 2699 C CA . VAL A 1 333 ? 26.289 1.554 -17.187 1.00 97.12 333 VAL A CA 1
ATOM 2700 C C . VAL A 1 333 ? 26.630 1.487 -15.694 1.00 97.12 333 VAL A C 1
ATOM 2702 O O . VAL A 1 333 ? 26.215 2.371 -14.937 1.00 97.12 333 VAL A O 1
ATOM 2705 N N . PRO A 1 334 ? 27.350 0.448 -15.231 1.00 96.69 334 PRO A N 1
ATOM 2706 C CA . PRO A 1 334 ? 27.840 0.389 -13.860 1.00 96.69 334 PRO A CA 1
ATOM 2707 C C . PRO A 1 334 ? 29.019 1.336 -13.636 1.00 96.69 334 PRO A C 1
ATOM 2709 O O . PRO A 1 334 ? 29.950 1.422 -14.440 1.00 96.69 334 PRO A O 1
ATOM 2712 N N . LEU A 1 335 ? 28.999 2.003 -12.489 1.00 97.06 335 LEU A N 1
ATOM 2713 C CA . LEU A 1 335 ? 30.021 2.903 -11.984 1.00 97.06 335 LEU A CA 1
ATOM 2714 C C . LEU A 1 335 ? 30.593 2.295 -10.704 1.00 97.06 335 LEU A C 1
ATOM 2716 O O . LEU A 1 335 ? 29.892 2.174 -9.699 1.00 97.06 335 LEU A O 1
ATOM 2720 N N . TYR A 1 336 ? 31.870 1.930 -10.723 1.00 95.81 336 TYR A N 1
ATOM 2721 C CA . TYR A 1 336 ? 32.570 1.506 -9.518 1.00 95.81 336 TYR A CA 1
ATOM 2722 C C . TYR A 1 336 ? 33.020 2.731 -8.731 1.00 95.81 336 TYR A C 1
ATOM 2724 O O . TYR A 1 336 ? 33.786 3.549 -9.244 1.00 95.81 336 TYR A O 1
ATOM 2732 N N . ILE A 1 337 ? 32.544 2.860 -7.493 1.00 93.25 337 ILE A N 1
ATOM 2733 C CA . ILE A 1 337 ? 32.811 4.019 -6.625 1.00 93.25 337 ILE A CA 1
ATOM 2734 C C . ILE A 1 337 ? 33.784 3.698 -5.478 1.00 93.25 337 ILE A C 1
ATOM 2736 O O . ILE A 1 337 ? 34.293 4.606 -4.820 1.00 93.25 337 ILE A O 1
ATOM 2740 N N . GLY A 1 338 ? 34.143 2.422 -5.309 1.00 89.62 338 GLY A N 1
ATOM 2741 C CA . GLY A 1 338 ? 35.103 1.946 -4.313 1.00 89.62 338 GLY A CA 1
ATOM 2742 C C . GLY A 1 338 ? 34.503 0.923 -3.351 1.00 89.62 338 GLY A C 1
ATOM 2743 O O . GLY A 1 338 ? 33.291 0.853 -3.184 1.00 89.62 338 GLY A O 1
ATOM 2744 N N . GLY A 1 339 ? 35.369 0.146 -2.695 1.00 89.00 339 GLY A N 1
ATOM 2745 C CA . GLY A 1 339 ? 34.943 -0.838 -1.698 1.00 89.00 339 GLY A CA 1
ATOM 2746 C C . GLY A 1 339 ? 34.039 -1.909 -2.307 1.00 89.00 339 GLY A C 1
ATOM 2747 O O . GLY A 1 339 ? 34.418 -2.525 -3.304 1.00 89.00 339 GLY A O 1
ATOM 2748 N N . SER A 1 340 ? 32.869 -2.103 -1.696 1.00 85.75 340 SER A N 1
ATOM 2749 C CA . SER A 1 340 ? 31.835 -3.059 -2.097 1.00 85.75 340 SER A CA 1
ATOM 2750 C C . SER A 1 340 ? 30.725 -2.488 -2.983 1.00 85.75 340 SER A C 1
ATOM 2752 O O . SER A 1 340 ? 29.792 -3.207 -3.337 1.00 85.75 340 SER A O 1
ATOM 2754 N N . SER A 1 341 ? 30.813 -1.209 -3.360 1.00 88.81 341 SER A N 1
ATOM 2755 C CA . SER A 1 341 ? 29.658 -0.470 -3.870 1.00 88.81 341 SER A CA 1
ATOM 2756 C C . SER A 1 341 ? 29.764 -0.121 -5.357 1.00 88.81 341 SER A C 1
ATOM 2758 O O . SER A 1 341 ? 30.788 0.372 -5.853 1.00 88.81 341 SER A O 1
ATOM 2760 N N . LEU A 1 342 ? 28.654 -0.329 -6.062 1.00 93.19 342 LEU A N 1
ATOM 2761 C CA . LEU A 1 342 ? 28.410 0.086 -7.439 1.00 93.19 342 LEU A CA 1
ATOM 2762 C C . LEU A 1 342 ? 27.211 1.030 -7.506 1.00 93.19 342 LEU A C 1
ATOM 2764 O O . LEU A 1 342 ? 26.266 0.920 -6.729 1.00 93.19 342 LEU A O 1
ATOM 2768 N N . ILE A 1 343 ? 27.231 1.915 -8.499 1.00 94.69 343 ILE A N 1
ATOM 2769 C CA . ILE A 1 343 ? 26.042 2.630 -8.963 1.00 94.69 343 ILE A CA 1
ATOM 2770 C C . ILE A 1 343 ? 25.733 2.163 -10.380 1.00 94.69 343 ILE A C 1
ATOM 2772 O O . ILE A 1 343 ? 26.596 2.241 -11.247 1.00 94.69 343 ILE A O 1
ATOM 2776 N N . PHE A 1 344 ? 24.513 1.718 -10.644 1.00 93.56 344 PHE A N 1
ATOM 2777 C CA . PHE A 1 344 ? 24.049 1.383 -11.985 1.00 93.56 344 PHE A CA 1
ATOM 2778 C C . PHE A 1 344 ? 23.210 2.519 -12.541 1.00 93.56 344 PHE A C 1
ATOM 2780 O O . PHE A 1 344 ? 22.242 2.933 -11.912 1.00 93.56 344 PHE A O 1
ATOM 2787 N N . ILE A 1 345 ? 23.540 2.983 -13.743 1.00 94.88 345 ILE A N 1
ATOM 2788 C CA . ILE A 1 345 ? 22.607 3.753 -14.563 1.00 94.88 345 ILE A CA 1
ATOM 2789 C C . ILE A 1 345 ? 21.913 2.752 -15.482 1.00 94.88 345 ILE A C 1
ATOM 2791 O O . ILE A 1 345 ? 22.574 2.134 -16.320 1.00 94.88 345 ILE A O 1
ATOM 2795 N N . ARG A 1 346 ? 20.601 2.583 -15.324 1.00 93.81 346 ARG A N 1
ATOM 2796 C CA . ARG A 1 346 ? 19.778 1.722 -16.180 1.00 93.81 346 ARG A CA 1
ATOM 2797 C C . ARG A 1 346 ? 18.938 2.594 -17.089 1.00 93.81 346 ARG A C 1
ATOM 2799 O O . ARG A 1 346 ? 18.217 3.457 -16.594 1.00 93.81 346 ARG A O 1
ATOM 2806 N N . VAL A 1 347 ? 19.031 2.362 -18.396 1.00 93.62 347 VAL A N 1
ATOM 2807 C CA . VAL A 1 347 ? 18.200 3.020 -19.403 1.00 93.62 347 VAL A CA 1
ATOM 2808 C C . VAL A 1 347 ? 17.422 1.978 -20.201 1.00 93.62 347 VAL A C 1
ATOM 2810 O O . VAL A 1 347 ? 18.018 1.056 -20.746 1.00 93.62 347 VAL A O 1
ATOM 2813 N N . ILE A 1 348 ? 16.105 2.145 -20.283 1.00 93.19 348 ILE A N 1
ATOM 2814 C CA . ILE A 1 348 ? 15.187 1.300 -21.044 1.00 93.19 348 ILE A CA 1
ATOM 2815 C C . ILE A 1 348 ? 14.814 1.981 -22.353 1.00 93.19 348 ILE A C 1
ATOM 2817 O O . ILE A 1 348 ? 14.448 3.160 -22.391 1.00 93.19 348 ILE A O 1
ATOM 2821 N N . LEU A 1 349 ? 14.947 1.225 -23.436 1.00 92.81 349 LEU A N 1
ATOM 2822 C CA . LEU A 1 349 ? 14.754 1.657 -24.810 1.00 92.81 349 LEU A CA 1
ATOM 2823 C C . LEU A 1 349 ? 13.794 0.707 -25.509 1.00 92.81 349 LEU A C 1
ATOM 2825 O O . LEU A 1 349 ? 13.824 -0.499 -25.278 1.00 92.81 349 LEU A O 1
ATOM 2829 N N . GLN A 1 350 ? 13.009 1.240 -26.440 1.00 92.94 350 GLN A N 1
ATOM 2830 C CA . GLN A 1 350 ? 12.316 0.377 -27.389 1.00 92.94 350 GLN A CA 1
ATOM 2831 C C . GLN A 1 350 ? 13.314 -0.172 -28.423 1.00 92.94 350 GLN A C 1
ATOM 2833 O O . GLN A 1 350 ? 14.289 0.508 -28.763 1.00 92.94 350 GLN A O 1
ATOM 2838 N N . PRO A 1 351 ? 13.096 -1.368 -28.992 1.00 93.69 351 PRO A N 1
ATOM 2839 C CA . PRO A 1 351 ? 14.046 -1.951 -29.937 1.00 93.69 351 PRO A CA 1
ATOM 2840 C C . PRO A 1 351 ? 14.317 -1.082 -31.181 1.00 93.69 351 PRO A C 1
ATOM 2842 O O . PRO A 1 351 ? 15.428 -1.071 -31.714 1.00 93.69 351 PRO A O 1
ATOM 2845 N N . GLU A 1 352 ? 13.330 -0.330 -31.665 1.00 93.62 352 GLU A N 1
ATOM 2846 C CA . GLU A 1 352 ? 13.477 0.658 -32.744 1.00 93.62 352 GLU A CA 1
ATOM 2847 C C . GLU A 1 352 ? 14.303 1.894 -32.356 1.00 93.62 352 GLU A C 1
ATOM 2849 O O . GLU A 1 352 ? 14.805 2.598 -33.234 1.00 93.62 352 GLU A O 1
ATOM 2854 N N . GLU A 1 353 ? 14.485 2.151 -31.060 1.00 94.50 353 GLU A N 1
ATOM 2855 C CA . GLU A 1 353 ? 15.258 3.284 -30.556 1.00 94.50 353 GLU A CA 1
ATOM 2856 C C . GLU A 1 353 ? 16.774 3.022 -30.573 1.00 94.50 353 GLU A C 1
ATOM 2858 O O . GLU A 1 353 ? 17.569 3.953 -30.442 1.00 94.50 353 GLU A O 1
ATOM 2863 N N . VAL A 1 354 ? 17.204 1.781 -30.824 1.00 96.31 354 VAL A N 1
ATOM 2864 C CA . VAL A 1 354 ? 18.621 1.396 -30.936 1.00 96.31 354 VAL A CA 1
ATOM 2865 C C . VAL A 1 354 ? 19.161 1.714 -32.337 1.00 96.31 354 VAL A C 1
ATOM 2867 O O . VAL A 1 354 ? 19.511 0.837 -33.128 1.00 96.31 354 VAL A O 1
ATOM 2870 N N . THR A 1 355 ? 19.186 3.003 -32.663 1.00 97.19 355 THR A N 1
ATOM 2871 C CA . THR A 1 355 ? 19.774 3.575 -33.884 1.00 97.19 355 THR A CA 1
ATOM 2872 C C . THR A 1 355 ? 20.443 4.911 -33.542 1.00 97.19 355 THR A C 1
ATOM 2874 O O . THR A 1 355 ? 20.156 5.457 -32.474 1.00 97.19 355 THR A O 1
ATOM 2877 N N . PRO A 1 356 ? 21.339 5.461 -34.385 1.00 98.31 356 PRO A N 1
ATOM 2878 C CA . PRO A 1 356 ? 21.985 6.734 -34.081 1.00 98.31 356 PRO A CA 1
ATOM 2879 C C . PRO A 1 356 ? 20.966 7.878 -33.989 1.00 98.31 356 PRO A C 1
ATOM 2881 O O . PRO A 1 356 ? 20.381 8.280 -34.998 1.00 98.31 356 PRO A O 1
ATOM 2884 N N . GLN A 1 357 ? 20.740 8.387 -32.777 1.00 97.38 357 GLN A N 1
ATOM 2885 C CA . GLN A 1 357 ? 19.766 9.437 -32.478 1.00 97.38 357 GLN A CA 1
ATOM 2886 C C . GLN A 1 357 ? 19.963 10.016 -31.072 1.00 97.38 357 GLN A C 1
ATOM 2888 O O . GLN A 1 357 ? 20.690 9.463 -30.249 1.00 97.38 357 GLN A O 1
ATOM 2893 N N . THR A 1 358 ? 19.253 11.105 -30.776 1.00 96.19 358 THR A N 1
ATOM 2894 C CA . THR A 1 358 ? 19.142 11.660 -29.422 1.00 96.19 358 THR A CA 1
ATOM 2895 C C . THR A 1 358 ? 17.733 11.441 -28.889 1.00 96.19 358 THR A C 1
ATOM 2897 O O . THR A 1 358 ? 16.754 11.789 -29.547 1.00 96.19 358 THR A O 1
ATOM 2900 N N . LEU A 1 359 ? 17.646 10.888 -27.684 1.00 92.12 359 LEU A N 1
ATOM 2901 C CA . LEU A 1 359 ? 16.417 10.601 -26.957 1.00 92.12 359 LEU A CA 1
ATOM 2902 C C . LEU A 1 359 ? 16.364 11.468 -25.702 1.00 92.12 359 LEU A C 1
ATOM 2904 O O . LEU A 1 359 ? 17.372 11.633 -25.014 1.00 92.12 359 LEU A O 1
ATOM 2908 N N . GLU A 1 360 ? 15.186 11.990 -25.379 1.00 88.94 360 GLU A N 1
ATOM 2909 C CA . GLU A 1 360 ? 14.968 12.668 -24.103 1.00 88.94 360 GLU A CA 1
ATOM 2910 C C . GLU A 1 360 ? 14.771 11.650 -22.977 1.00 88.94 360 GLU A C 1
ATOM 2912 O O . GLU A 1 360 ? 13.968 10.721 -23.092 1.00 88.94 360 GLU A O 1
ATOM 2917 N N . THR A 1 361 ? 15.457 11.868 -21.858 1.00 77.44 361 THR A N 1
ATOM 2918 C CA . THR A 1 361 ? 15.270 11.115 -20.614 1.00 77.44 361 THR A CA 1
ATOM 2919 C C . THR A 1 361 ? 14.418 11.959 -19.672 1.00 77.44 361 THR A C 1
ATOM 2921 O O . THR A 1 361 ? 14.945 12.667 -18.822 1.00 77.44 361 THR A O 1
ATOM 2924 N N . ASN A 1 362 ? 13.097 11.970 -19.862 1.00 69.62 362 ASN A N 1
ATOM 2925 C CA . ASN A 1 362 ? 12.187 12.742 -19.006 1.00 69.62 362 ASN A CA 1
ATOM 2926 C C . ASN A 1 362 ? 11.366 11.842 -18.069 1.00 69.62 362 ASN A C 1
ATOM 2928 O O . ASN A 1 362 ? 11.182 10.652 -18.339 1.00 69.62 362 ASN A O 1
ATOM 2932 N N . ILE A 1 363 ? 10.823 12.430 -16.997 1.00 62.41 363 ILE A N 1
ATOM 2933 C CA . ILE A 1 363 ? 10.066 11.708 -15.955 1.00 62.41 363 ILE A CA 1
ATOM 2934 C C . ILE A 1 363 ? 8.875 10.898 -16.503 1.00 62.41 363 ILE A C 1
ATOM 2936 O O . ILE A 1 363 ? 8.525 9.853 -15.961 1.00 62.41 363 ILE A O 1
ATOM 2940 N N . ASN A 1 364 ? 8.269 11.348 -17.607 1.00 55.78 364 ASN A N 1
ATOM 2941 C CA . ASN A 1 364 ? 7.110 10.686 -18.210 1.00 55.78 364 ASN A CA 1
ATOM 2942 C C . ASN A 1 364 ? 7.500 9.453 -19.024 1.00 55.78 364 ASN A C 1
ATOM 2944 O O . ASN A 1 364 ? 6.683 8.557 -19.209 1.00 55.78 364 ASN A O 1
ATOM 2948 N N . SER A 1 365 ? 8.738 9.414 -19.512 1.00 62.78 365 SER A N 1
ATOM 2949 C CA . SER A 1 365 ? 9.250 8.298 -20.295 1.00 62.78 365 SER A CA 1
ATOM 2950 C C . SER A 1 365 ? 9.581 7.081 -19.424 1.00 62.78 365 SER A C 1
ATOM 2952 O O . SER A 1 365 ? 9.597 5.972 -19.943 1.00 62.78 365 SER A O 1
ATOM 2954 N N . ARG A 1 366 ? 9.840 7.280 -18.114 1.00 63.25 366 ARG A N 1
ATOM 2955 C CA . ARG A 1 366 ? 10.343 6.256 -17.166 1.00 63.25 366 ARG A CA 1
ATOM 2956 C C . ARG A 1 366 ? 11.525 5.440 -17.707 1.00 63.25 366 ARG A C 1
ATOM 2958 O O . ARG A 1 366 ? 11.786 4.333 -17.256 1.00 63.25 366 ARG A O 1
ATOM 2965 N N . LYS A 1 367 ? 12.261 6.004 -18.664 1.00 73.69 367 LYS A N 1
ATOM 2966 C CA . LYS A 1 367 ? 13.325 5.308 -19.380 1.00 73.69 367 LYS A CA 1
ATOM 2967 C C . LYS A 1 367 ? 14.594 5.164 -18.570 1.00 73.69 367 LYS A C 1
ATOM 2969 O O . LYS A 1 367 ? 15.504 4.539 -19.072 1.00 73.69 367 LYS A O 1
ATOM 2974 N N . CYS A 1 368 ? 14.734 5.795 -17.408 1.00 86.62 368 CYS A N 1
ATOM 2975 C CA . CYS A 1 368 ? 16.028 5.868 -16.746 1.00 86.62 368 CYS A CA 1
ATOM 2976 C C . CYS A 1 368 ? 15.909 5.997 -15.226 1.00 86.62 368 CYS A C 1
ATOM 2978 O O . CYS A 1 368 ? 15.174 6.858 -14.731 1.00 86.62 368 CYS A O 1
ATOM 2980 N N . SER A 1 369 ? 16.693 5.175 -14.527 1.00 89.69 369 SER A N 1
ATOM 2981 C CA . SER A 1 369 ? 16.824 5.152 -13.067 1.00 89.69 369 SER A CA 1
ATOM 2982 C C . SER A 1 369 ? 18.252 4.794 -12.656 1.00 89.69 369 SER A C 1
ATOM 2984 O O . SER A 1 369 ? 18.993 4.150 -13.408 1.00 89.69 369 SER A O 1
ATOM 2986 N N . LEU A 1 370 ? 18.641 5.237 -11.461 1.00 92.31 370 LEU A N 1
ATOM 2987 C CA . LEU A 1 370 ? 19.923 4.936 -10.843 1.00 92.31 370 LEU A CA 1
ATOM 2988 C C . LEU A 1 370 ? 19.730 4.067 -9.604 1.00 92.31 370 LEU A C 1
ATOM 2990 O O . LEU A 1 370 ? 18.927 4.388 -8.725 1.00 92.31 370 LEU A O 1
ATOM 2994 N N . PHE A 1 371 ? 20.541 3.019 -9.520 1.00 90.88 371 PHE A N 1
ATOM 2995 C CA . PHE A 1 371 ? 20.500 2.038 -8.444 1.00 90.88 371 PHE A CA 1
ATOM 2996 C C . PHE A 1 371 ? 21.847 1.955 -7.741 1.00 90.88 371 PHE A C 1
ATOM 2998 O O . PHE A 1 371 ? 22.886 2.039 -8.396 1.00 90.88 371 PHE A O 1
ATOM 3005 N N . THR A 1 372 ? 21.846 1.766 -6.428 1.00 90.62 372 THR A N 1
ATOM 3006 C CA . THR A 1 372 ? 23.021 1.303 -5.687 1.00 90.62 372 THR A CA 1
ATOM 3007 C C . THR A 1 372 ? 23.018 -0.213 -5.637 1.00 90.62 372 THR A C 1
ATOM 3009 O O . THR A 1 372 ? 21.961 -0.825 -5.517 1.00 90.62 372 THR A O 1
ATOM 3012 N N . TYR A 1 373 ? 24.202 -0.811 -5.698 1.00 87.38 373 TYR A N 1
ATOM 3013 C CA . TYR A 1 373 ? 24.397 -2.227 -5.427 1.00 87.38 373 TYR A CA 1
ATOM 3014 C C . TYR A 1 373 ? 25.597 -2.415 -4.513 1.00 87.38 373 TYR A C 1
ATOM 3016 O O . TYR A 1 373 ? 26.683 -1.916 -4.818 1.00 87.38 373 TYR A O 1
ATOM 3024 N N . ASP A 1 374 ? 25.408 -3.155 -3.429 1.00 84.44 374 ASP A N 1
ATOM 3025 C CA . ASP A 1 374 ? 26.490 -3.586 -2.555 1.00 84.44 374 ASP A CA 1
ATOM 3026 C C . ASP A 1 374 ? 26.663 -5.104 -2.657 1.00 84.44 374 ASP A C 1
ATOM 3028 O O . ASP A 1 374 ? 25.725 -5.865 -2.426 1.00 84.44 374 ASP A O 1
ATOM 3032 N N . PHE A 1 375 ? 27.860 -5.561 -3.029 1.00 82.56 375 PHE A N 1
ATOM 3033 C CA . PHE A 1 375 ? 28.109 -6.990 -3.246 1.00 82.56 375 PHE A CA 1
ATOM 3034 C C . PHE A 1 375 ? 28.476 -7.777 -1.978 1.00 82.56 375 PHE A C 1
ATOM 3036 O O . PHE A 1 375 ? 28.647 -8.993 -2.060 1.00 82.56 375 PHE A O 1
ATOM 3043 N N . GLU A 1 376 ? 28.615 -7.127 -0.818 1.00 80.88 376 GLU A N 1
ATOM 3044 C CA . GLU A 1 376 ? 28.731 -7.822 0.470 1.00 80.88 376 GLU A CA 1
ATOM 3045 C C . GLU A 1 376 ? 27.347 -8.113 1.061 1.00 80.88 376 GLU A C 1
ATOM 3047 O O . GLU A 1 376 ? 27.105 -9.221 1.547 1.00 80.88 376 GLU A O 1
ATOM 3052 N N . SER A 1 377 ? 26.435 -7.139 1.006 1.00 79.06 377 SER A N 1
ATOM 3053 C CA . SER A 1 377 ? 25.069 -7.265 1.527 1.00 79.06 377 SER A CA 1
ATOM 3054 C C . SER A 1 377 ? 24.060 -7.786 0.500 1.00 79.06 377 SER A C 1
ATOM 3056 O O . SER A 1 377 ? 22.966 -8.197 0.887 1.00 79.06 377 SER A O 1
ATOM 3058 N N . PHE A 1 378 ? 24.421 -7.787 -0.788 1.00 78.06 378 PHE A N 1
ATOM 3059 C CA . PHE A 1 378 ? 23.535 -8.067 -1.925 1.00 78.06 378 PHE A CA 1
ATOM 3060 C C . PHE A 1 378 ? 22.310 -7.141 -1.984 1.00 78.06 378 PHE A C 1
ATOM 3062 O O . PHE A 1 378 ? 21.278 -7.511 -2.545 1.00 78.06 378 PHE A O 1
ATOM 3069 N N . GLN A 1 379 ? 22.404 -5.941 -1.401 1.00 75.38 379 GLN A N 1
ATOM 3070 C CA . GLN A 1 379 ? 21.333 -4.949 -1.465 1.00 75.38 379 GLN A CA 1
ATOM 3071 C C . GLN A 1 379 ? 21.364 -4.198 -2.793 1.00 75.38 379 GLN A C 1
ATOM 3073 O O . GLN A 1 379 ? 22.429 -3.794 -3.265 1.00 75.38 379 GLN A O 1
ATOM 3078 N N . PHE A 1 380 ? 20.181 -4.024 -3.383 1.00 79.69 380 PHE A N 1
ATOM 3079 C CA . PHE A 1 380 ? 19.963 -3.331 -4.645 1.00 79.69 380 PHE A CA 1
ATOM 3080 C C . PHE A 1 380 ? 18.797 -2.356 -4.488 1.00 79.69 380 PHE A C 1
ATOM 3082 O O . PHE A 1 380 ? 17.657 -2.786 -4.320 1.00 79.69 380 PHE A O 1
ATOM 3089 N N . ASP A 1 381 ? 19.078 -1.057 -4.554 1.00 79.12 381 ASP A N 1
ATOM 3090 C CA . ASP A 1 381 ? 18.105 -0.016 -4.215 1.00 79.12 381 ASP A CA 1
ATOM 3091 C C . ASP A 1 381 ? 18.102 1.102 -5.257 1.00 79.12 381 ASP A C 1
ATOM 3093 O O . ASP A 1 381 ? 19.144 1.668 -5.587 1.00 79.12 381 ASP A O 1
ATOM 3097 N N . GLU A 1 382 ? 16.921 1.463 -5.767 1.00 84.69 382 GLU 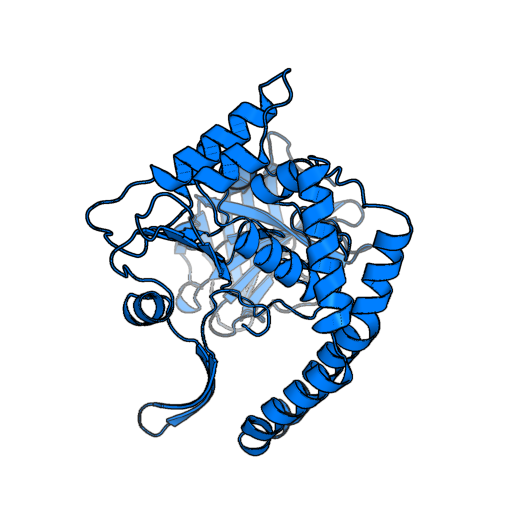A N 1
ATOM 3098 C CA . GLU A 1 382 ? 16.773 2.677 -6.573 1.00 84.69 382 GLU A CA 1
ATOM 3099 C C . GLU A 1 382 ? 16.902 3.904 -5.664 1.00 84.69 382 GLU A C 1
ATOM 3101 O O . GLU A 1 382 ? 16.101 4.095 -4.746 1.00 84.69 382 GLU A O 1
ATOM 3106 N N . PHE A 1 383 ? 17.873 4.777 -5.939 1.00 83.56 383 PHE A N 1
ATOM 3107 C CA . PHE A 1 383 ? 18.085 5.983 -5.130 1.00 83.56 383 PHE A CA 1
ATOM 3108 C C . PHE A 1 383 ? 17.807 7.286 -5.884 1.00 83.56 383 PHE A C 1
ATOM 3110 O O . PHE A 1 383 ? 17.625 8.330 -5.252 1.00 83.56 383 PHE A O 1
ATOM 3117 N N . ALA A 1 384 ? 17.759 7.270 -7.217 1.00 87.44 384 ALA A N 1
ATOM 3118 C CA . ALA A 1 384 ? 17.409 8.445 -8.008 1.00 87.44 384 ALA A CA 1
ATOM 3119 C C . ALA A 1 384 ? 16.740 8.054 -9.327 1.00 87.44 384 ALA A C 1
ATOM 3121 O O . ALA A 1 384 ? 17.150 7.101 -9.984 1.00 87.44 384 ALA A O 1
ATOM 3122 N N . SER A 1 385 ? 15.763 8.850 -9.753 1.00 86.06 385 SER A N 1
ATOM 3123 C CA . SER A 1 385 ? 15.124 8.705 -11.061 1.00 86.06 385 SER A CA 1
ATOM 3124 C C . SER A 1 385 ? 15.574 9.828 -11.996 1.00 86.06 385 SER A C 1
ATOM 3126 O O . SER A 1 385 ? 15.860 10.953 -11.570 1.00 86.06 385 SER A O 1
ATOM 3128 N N . CYS A 1 386 ? 15.624 9.537 -13.292 1.00 86.19 386 CYS A N 1
ATOM 3129 C CA . CYS A 1 386 ? 16.021 10.496 -14.316 1.00 86.19 386 CYS A CA 1
ATOM 3130 C C . CYS A 1 386 ? 14.809 11.349 -14.721 1.00 86.19 386 CYS A C 1
ATOM 3132 O O . CYS A 1 386 ? 13.818 10.829 -15.236 1.00 86.19 386 CYS A O 1
ATOM 3134 N N . VAL A 1 387 ? 14.860 12.663 -14.488 1.00 81.00 387 VAL A N 1
ATOM 3135 C CA . VAL A 1 387 ? 13.700 13.557 -14.703 1.00 81.00 387 VAL A CA 1
ATOM 3136 C C . VAL A 1 387 ? 13.831 14.479 -15.903 1.00 81.00 387 VAL A C 1
ATOM 3138 O O . VAL A 1 387 ? 12.825 15.013 -16.375 1.00 81.00 387 VAL A O 1
ATOM 3141 N N . GLY A 1 388 ? 15.043 14.635 -16.420 1.00 83.69 388 GLY A N 1
ATOM 3142 C CA . GLY A 1 388 ? 15.342 15.435 -17.597 1.00 83.69 388 GLY A CA 1
ATOM 3143 C C . GLY A 1 388 ? 16.701 15.068 -18.177 1.00 83.69 388 GLY A C 1
ATOM 3144 O O . GLY A 1 388 ? 17.475 14.336 -17.559 1.00 83.69 388 GLY A O 1
ATOM 3145 N N . GLY A 1 389 ? 16.987 15.582 -19.370 1.00 89.81 389 GLY A N 1
ATOM 3146 C CA . GLY A 1 389 ? 18.254 15.356 -20.054 1.00 89.81 389 GLY A CA 1
ATOM 3147 C C . GLY A 1 389 ? 18.129 14.503 -21.311 1.00 89.81 389 GLY A C 1
ATOM 3148 O O . GLY A 1 389 ? 17.044 14.360 -21.883 1.00 89.81 389 GLY A O 1
ATOM 3149 N N . THR A 1 390 ? 19.260 13.979 -21.769 1.00 93.69 390 THR A N 1
ATOM 3150 C CA . THR A 1 390 ? 19.376 13.280 -23.045 1.00 93.69 390 THR A CA 1
ATOM 3151 C C . THR A 1 390 ? 20.296 12.070 -22.980 1.00 93.69 390 THR A C 1
ATOM 3153 O O . THR A 1 390 ? 21.389 12.137 -22.414 1.00 93.69 390 THR A O 1
ATOM 3156 N N . LEU A 1 391 ? 19.893 11.011 -23.680 1.00 95.19 391 LEU A N 1
ATOM 3157 C CA . LEU A 1 391 ? 20.771 9.957 -24.178 1.00 95.19 391 LEU A CA 1
ATOM 3158 C C . LEU A 1 391 ? 21.018 10.219 -25.665 1.00 95.19 391 LEU A C 1
ATOM 3160 O O . LEU A 1 391 ? 20.074 10.251 -26.449 1.00 95.19 391 LEU A O 1
ATOM 3164 N N . THR A 1 392 ? 22.273 10.374 -26.072 1.00 97.56 392 THR A N 1
ATOM 3165 C CA . THR A 1 392 ? 22.641 10.433 -27.492 1.00 97.56 392 THR A CA 1
ATOM 3166 C C . THR A 1 392 ? 23.386 9.169 -27.875 1.00 97.56 392 THR A C 1
ATOM 3168 O O . THR A 1 392 ? 24.489 8.944 -27.391 1.00 97.56 392 THR A O 1
ATOM 3171 N N . LEU A 1 393 ? 22.799 8.366 -28.758 1.00 97.88 393 LEU A N 1
ATOM 3172 C CA . LEU A 1 393 ? 23.459 7.252 -29.427 1.00 97.88 393 LEU A CA 1
ATOM 3173 C C . LEU A 1 393 ? 24.162 7.796 -30.673 1.00 97.88 393 LEU A C 1
ATOM 3175 O O . LEU A 1 393 ? 23.521 8.166 -31.654 1.00 97.88 393 LEU A O 1
ATOM 3179 N N . GLU A 1 394 ? 25.486 7.884 -30.619 1.00 97.81 394 GLU A N 1
ATOM 3180 C CA . GLU A 1 394 ? 26.322 8.335 -31.737 1.00 97.81 394 GLU A CA 1
ATOM 3181 C C . GLU A 1 394 ? 26.504 7.216 -32.771 1.00 97.81 394 GLU A C 1
ATOM 3183 O O . GLU A 1 394 ? 26.522 7.456 -33.978 1.00 97.81 394 GLU A O 1
ATOM 3188 N N . GLU A 1 395 ? 26.591 5.980 -32.283 1.00 97.62 395 GLU A N 1
ATOM 3189 C CA . GLU A 1 395 ? 26.670 4.751 -33.061 1.00 97.62 395 GLU A CA 1
ATOM 3190 C C . GLU A 1 395 ? 25.795 3.713 -32.353 1.00 97.62 395 GLU A C 1
ATOM 3192 O O . GLU A 1 395 ? 25.935 3.524 -31.149 1.00 97.62 395 GLU A O 1
ATOM 3197 N N . ALA A 1 396 ? 24.849 3.088 -33.054 1.00 96.75 396 ALA A N 1
ATOM 3198 C CA . ALA A 1 396 ? 24.006 2.041 -32.484 1.00 96.75 396 ALA A CA 1
ATOM 3199 C C . ALA A 1 396 ? 23.363 1.198 -33.587 1.00 96.75 396 ALA A C 1
ATOM 3201 O O . ALA A 1 396 ? 22.885 1.724 -34.593 1.00 96.75 396 ALA A O 1
ATOM 3202 N N . SER A 1 397 ? 23.340 -0.113 -33.383 1.00 95.69 397 SER A N 1
ATOM 3203 C CA . SER A 1 397 ? 22.647 -1.079 -34.230 1.00 95.69 397 SER A CA 1
ATOM 3204 C C . SER A 1 397 ? 22.326 -2.318 -33.401 1.00 95.69 397 SER A C 1
ATOM 3206 O O . SER A 1 397 ? 23.037 -2.612 -32.445 1.00 95.69 397 SER A O 1
ATOM 3208 N N . ARG A 1 398 ? 21.284 -3.058 -33.789 1.00 96.25 398 ARG A N 1
ATOM 3209 C CA . ARG A 1 398 ? 20.938 -4.364 -33.199 1.00 96.25 398 ARG A CA 1
ATOM 3210 C C . ARG A 1 398 ? 21.536 -5.553 -33.954 1.00 96.25 398 ARG A C 1
ATOM 3212 O O . ARG A 1 398 ? 21.091 -6.686 -33.795 1.00 96.25 398 ARG A O 1
ATOM 3219 N N . GLU A 1 399 ? 22.495 -5.299 -34.838 1.00 96.12 399 GLU A N 1
ATOM 3220 C CA . GLU A 1 399 ? 23.291 -6.361 -35.448 1.00 96.12 399 GLU A CA 1
ATOM 3221 C C . GLU A 1 399 ? 24.264 -6.935 -34.410 1.00 96.12 399 GLU A C 1
ATOM 3223 O O . GLU A 1 399 ? 24.898 -6.187 -33.671 1.00 96.12 399 GLU A O 1
ATOM 3228 N N . GLU A 1 400 ? 24.377 -8.263 -34.346 1.00 95.81 400 GLU A N 1
ATOM 3229 C CA . GLU A 1 400 ? 25.212 -8.959 -33.359 1.00 95.81 400 GLU A CA 1
ATOM 3230 C C . GLU A 1 400 ? 26.650 -8.420 -33.336 1.00 95.81 400 GLU A C 1
ATOM 3232 O O . GLU A 1 400 ? 27.338 -8.420 -34.362 1.00 95.81 400 GLU A O 1
ATOM 3237 N N . GLY A 1 401 ? 27.107 -7.959 -32.166 1.00 94.44 401 GLY A N 1
ATOM 3238 C CA . GLY A 1 401 ? 28.450 -7.408 -31.980 1.00 94.44 401 GLY A CA 1
ATOM 3239 C C . GLY A 1 401 ? 28.695 -6.043 -32.635 1.00 94.44 401 GLY A C 1
ATOM 3240 O O . GLY A 1 401 ? 29.838 -5.581 -32.659 1.00 94.44 401 GLY A O 1
ATOM 3241 N N . ALA A 1 402 ? 27.666 -5.378 -33.170 1.00 97.44 402 ALA A N 1
ATOM 3242 C CA . ALA A 1 402 ? 27.806 -4.031 -33.710 1.00 97.44 402 ALA A CA 1
ATOM 3243 C C . ALA A 1 402 ? 28.162 -3.026 -32.600 1.00 97.44 402 ALA A C 1
ATOM 3245 O O . ALA A 1 402 ? 27.669 -3.153 -31.480 1.00 97.44 402 ALA A O 1
ATOM 3246 N N . PRO A 1 403 ? 29.004 -2.018 -32.876 1.00 97.88 403 PRO A N 1
ATOM 3247 C CA . PRO A 1 403 ? 29.358 -1.005 -31.888 1.00 97.88 403 PRO A CA 1
ATOM 3248 C C . PRO A 1 403 ? 28.137 -0.204 -31.426 1.00 97.88 403 PRO A C 1
ATOM 3250 O O . PRO A 1 403 ? 27.275 0.172 -32.225 1.00 97.88 403 PRO A O 1
ATOM 3253 N N . VAL A 1 404 ? 28.103 0.086 -30.126 1.00 98.38 404 VAL A N 1
ATOM 3254 C CA . VAL A 1 404 ? 27.143 0.999 -29.510 1.00 98.38 404 VAL A CA 1
ATOM 3255 C C . VAL A 1 404 ? 27.912 2.026 -28.688 1.00 98.38 404 VAL A C 1
ATOM 3257 O O . VAL A 1 404 ? 28.589 1.681 -27.720 1.00 98.38 404 VAL A O 1
ATOM 3260 N N . ARG A 1 405 ? 27.831 3.295 -29.087 1.00 98.44 405 ARG A N 1
ATOM 3261 C CA . ARG A 1 405 ? 28.521 4.423 -28.457 1.00 98.44 405 ARG A CA 1
ATOM 3262 C C . ARG A 1 405 ? 27.567 5.568 -28.235 1.00 98.44 405 ARG A C 1
ATOM 3264 O O . ARG A 1 405 ? 26.740 5.871 -29.096 1.00 98.44 405 ARG A O 1
ATOM 3271 N N . GLY A 1 406 ? 27.723 6.241 -27.109 1.00 97.94 406 GLY A N 1
ATOM 3272 C CA . GLY A 1 406 ? 26.862 7.361 -26.814 1.00 97.94 406 GLY A CA 1
ATOM 3273 C C . GLY A 1 406 ? 27.292 8.198 -25.634 1.00 97.94 406 GLY A C 1
ATOM 3274 O O . GLY A 1 406 ? 28.294 7.943 -24.964 1.00 97.94 406 GLY A O 1
ATOM 3275 N N . THR A 1 407 ? 26.488 9.224 -25.396 1.00 98.00 407 THR A N 1
ATOM 3276 C CA . THR A 1 407 ? 26.641 10.151 -24.285 1.00 98.00 407 THR A CA 1
ATOM 3277 C C . THR A 1 407 ? 25.360 10.228 -23.471 1.00 98.00 407 THR A C 1
ATOM 3279 O O . THR A 1 407 ? 24.254 10.113 -24.002 1.00 98.00 407 THR A O 1
ATOM 3282 N N . LEU A 1 408 ? 25.527 10.407 -22.166 1.00 95.50 408 LEU A N 1
ATOM 3283 C CA . LEU A 1 408 ? 24.455 10.664 -21.215 1.00 95.50 408 LEU A CA 1
ATOM 3284 C C . LEU A 1 408 ? 24.654 12.068 -20.651 1.00 95.50 408 LEU A C 1
ATOM 3286 O O . LEU A 1 408 ? 25.762 12.420 -20.251 1.00 95.50 408 LEU A O 1
ATOM 3290 N N . GLU A 1 409 ? 23.586 12.850 -20.586 1.00 95.44 409 GLU A N 1
ATOM 3291 C CA . GLU A 1 409 ? 23.502 14.061 -19.770 1.00 95.44 409 GLU A CA 1
ATOM 3292 C C . GLU A 1 409 ? 22.125 14.062 -19.116 1.00 95.44 409 GLU A C 1
ATOM 3294 O O . GLU A 1 409 ? 21.143 14.378 -19.774 1.00 95.44 409 GLU A O 1
ATOM 3299 N N . ILE A 1 410 ? 22.045 13.642 -17.855 1.00 92.75 410 ILE A N 1
ATOM 3300 C CA . ILE A 1 410 ? 20.793 13.335 -17.162 1.00 92.75 410 ILE A CA 1
ATOM 3301 C C . ILE A 1 410 ? 20.694 14.152 -15.880 1.00 92.75 410 ILE A C 1
ATOM 3303 O O . ILE A 1 410 ? 21.573 14.067 -15.022 1.00 92.75 410 ILE A O 1
ATOM 3307 N N . ASP A 1 411 ? 19.587 14.866 -15.717 1.00 91.44 411 ASP A N 1
ATOM 3308 C CA . ASP A 1 411 ? 19.204 15.498 -14.460 1.00 91.44 411 ASP A CA 1
ATOM 3309 C C . ASP A 1 411 ? 18.504 14.486 -13.546 1.00 91.44 411 ASP A C 1
ATOM 3311 O O . ASP A 1 411 ? 17.575 13.777 -13.950 1.00 91.44 411 ASP A O 1
ATOM 3315 N N . LEU A 1 412 ? 18.970 14.432 -12.300 1.00 90.25 412 LEU A N 1
ATOM 3316 C CA . LEU A 1 412 ? 18.511 13.491 -11.290 1.00 90.25 412 LEU A CA 1
ATOM 3317 C C . LEU A 1 412 ? 17.490 14.127 -10.361 1.00 90.25 412 LEU A C 1
ATOM 3319 O O . LEU A 1 412 ? 17.593 15.299 -9.987 1.00 90.25 412 LEU A O 1
ATOM 3323 N N . TRP A 1 413 ? 16.550 13.297 -9.934 1.00 86.12 413 TRP A N 1
ATOM 3324 C CA . TRP A 1 413 ? 15.591 13.618 -8.898 1.00 86.12 413 TRP A CA 1
ATOM 3325 C C . TRP A 1 413 ? 15.588 12.505 -7.865 1.00 86.12 413 TRP A C 1
ATOM 3327 O O . TRP A 1 413 ? 15.480 11.326 -8.209 1.00 86.12 413 TRP A O 1
ATOM 3337 N N . SER A 1 414 ? 15.717 12.868 -6.597 1.00 79.56 414 SER A N 1
ATOM 3338 C CA . SER A 1 414 ? 15.807 11.904 -5.505 1.00 79.56 414 SER A CA 1
ATOM 3339 C C . SER A 1 414 ? 15.026 12.389 -4.297 1.00 79.56 414 SER A C 1
ATOM 3341 O O . SER A 1 414 ? 14.811 13.585 -4.115 1.00 79.56 414 SER A O 1
ATOM 3343 N N . ARG A 1 415 ? 14.575 11.435 -3.483 1.00 68.75 415 ARG A N 1
ATOM 3344 C CA . ARG A 1 415 ? 13.805 11.676 -2.256 1.00 68.75 415 ARG A CA 1
ATOM 3345 C C . ARG A 1 415 ? 14.701 11.944 -1.044 1.00 68.75 415 ARG A C 1
ATOM 3347 O O . ARG A 1 415 ? 14.210 12.445 -0.040 1.00 68.75 415 ARG A O 1
ATOM 3354 N N . ARG A 1 416 ? 15.975 11.538 -1.099 1.00 64.38 416 ARG A N 1
ATOM 3355 C CA . ARG A 1 416 ? 16.924 11.591 0.025 1.00 64.38 416 ARG A CA 1
ATOM 3356 C C . ARG A 1 416 ? 18.364 11.363 -0.465 1.00 64.38 416 ARG A C 1
ATOM 3358 O O . ARG A 1 416 ? 18.541 10.664 -1.462 1.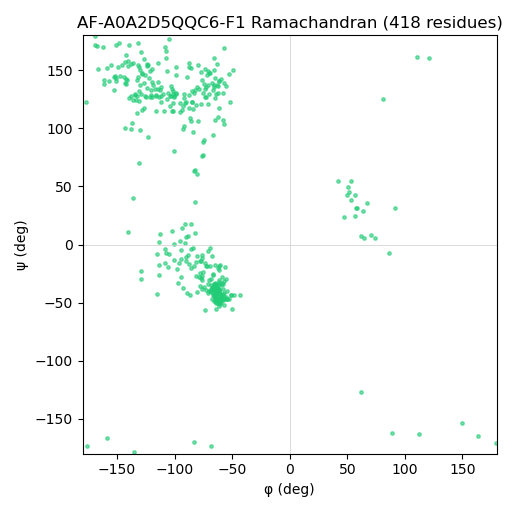00 64.38 416 ARG A O 1
ATOM 3365 N N . PRO A 1 417 ? 19.394 11.918 0.202 1.00 57.66 417 PRO A N 1
ATOM 3366 C CA . PRO A 1 417 ? 20.782 11.530 -0.049 1.00 57.66 417 PRO A CA 1
ATOM 3367 C C . PRO A 1 417 ? 20.928 10.023 0.168 1.00 57.66 417 PRO A C 1
ATOM 3369 O O . PRO A 1 417 ? 20.343 9.496 1.116 1.00 57.66 417 PRO A O 1
ATOM 3372 N N . PHE A 1 418 ? 21.674 9.323 -0.685 1.00 62.91 418 PHE A N 1
ATOM 3373 C CA . PHE A 1 418 ? 21.984 7.922 -0.406 1.00 62.91 418 PHE A CA 1
ATOM 3374 C C . PHE A 1 418 ? 23.179 7.870 0.554 1.00 62.91 418 PHE A C 1
ATOM 3376 O O . PHE A 1 418 ? 24.153 8.602 0.382 1.00 62.91 418 PHE A O 1
ATOM 3383 N N . SER A 1 419 ? 23.081 7.060 1.606 1.00 48.62 419 SER A N 1
ATOM 3384 C CA . SER A 1 419 ? 24.187 6.828 2.537 1.00 48.62 419 SER A CA 1
ATOM 3385 C C . SER A 1 419 ? 25.007 5.637 2.056 1.00 48.62 419 SER A C 1
ATOM 3387 O O . SER A 1 419 ? 24.443 4.555 1.895 1.00 48.62 419 SER A O 1
ATOM 3389 N N . LEU A 1 420 ? 26.306 5.850 1.835 1.00 41.94 420 LEU A N 1
ATOM 3390 C CA . LEU A 1 420 ? 27.288 4.783 1.615 1.00 41.94 420 LEU A CA 1
ATOM 3391 C C . LEU A 1 420 ? 27.646 4.055 2.909 1.00 41.94 420 LEU A C 1
ATOM 3393 O O . LEU A 1 420 ? 27.741 4.739 3.958 1.00 41.94 420 LEU A O 1
#

Nearest PDB structures (foldseek):
  5jd9-assembly1_A  TM=7.962E-01  e=3.734E-11  Bacillus cereus ATCC 10987
  8ah9-assembly1_A  TM=2.638E-01  e=8.634E-02  synthetic construct
  2een-assembly1_A  TM=2.953E-01  e=1.037E+00  Pyrococcus horikoshii
  6czj-assembly1_A  TM=2.803E-01  e=4.004E+00  synthetic construct
  9hag-assembly1_A  TM=2.962E-01  e=3.594E+00  synthetic construct

Mean predicted aligned error: 11.49 Å

Sequence (420 aa):
RQVGIVSPRCNFAHVYINDRDYGIFVQVESVKKPFLKRFFEEADGLLYEGTISDFRTDWLGTFRQKTNEDMPTDEPLRAIAQILENEQDSDQEQDLLSALDSVIDLEQFFRFWAMETLIAHWDGYAGNTNNFLIYDDTRPGQMVFIPWGVDGTFNTPYQFFEERIAPRSINTAGMLTRLLYENEQGQARYLETLNLFLEEVWLTENLNLAIDEKLALIVEDMEFSQQLAVLEEADLVREFISEQKELIRQEIDTGPIEWRTPPREIKAFCGEASGRVRGQFETTWNTWPSDDLFMTGSGNMQLTHFDESIAIQGVGCGIGIDEDDPTDVALLVPLYIGGSSLIFIRVILQPEEVTPQTLETNINSRKCSLFTYDFESFQFDEFASCVGGTLTLEEASREEGAPVRGTLEIDLWSRRPFSL